Protein AF-A0A7R9MMI0-F1 (afdb_monomer_lite)

pLDDT: mean 80.23, std 17.93, range [27.03, 95.5]

Organism: NCBI:txid334625

Sequence (377 aa):
MAEQSVKPEVEVKQTDDQKVKDIEDSIPDQTKLDKVRGFMKYKRIKGYYRDVSKRSKDWKEIFDHQFIQNNVRTQASRCMECGVPFCQSSHGCPLGNIIPRWNDLVYQDDWYEAIKQLLQTNNFPEFTGRVCPAPCEGACVLGITSPPIAIKTIEVSIIETAFEKGWIKASPPTEYSGAKNIVSFEILPRPGDTRGADNPWPQWPRIYRKDYGHEEVELKWGSDPRIFGINSKEFLDDGAGNVKGIRSVRVEWTQDNGRWIMKEVPNSEQIYEADLVLLAMGFLGPETYLTEQLRLTKDQRSNVLTKAGTYRTPIDRIYAAGDCRRGQSLVVHAINEGRQAAREIDADLHNGMSTLPGPGGVIPYPPIALGTKLMAG

Structure (mmCIF, N/CA/C/O backbone):
data_AF-A0A7R9MMI0-F1
#
_entry.id   AF-A0A7R9MMI0-F1
#
loop_
_atom_site.group_PDB
_atom_site.id
_atom_site.type_symbol
_atom_site.label_atom_id
_atom_site.label_alt_id
_atom_site.label_comp_id
_atom_site.label_asym_id
_atom_site.label_entity_id
_atom_site.label_seq_id
_atom_site.pdbx_PDB_ins_code
_atom_site.Cartn_x
_atom_site.Cartn_y
_atom_site.Cartn_z
_atom_site.occupancy
_atom_site.B_iso_or_equiv
_atom_site.auth_seq_id
_atom_site.auth_comp_id
_atom_site.auth_asym_id
_atom_site.auth_atom_id
_atom_site.pdbx_PDB_model_num
ATOM 1 N N . MET A 1 1 ? -34.336 65.022 -24.968 1.00 37.97 1 MET A N 1
ATOM 2 C CA . MET A 1 1 ? -35.579 64.252 -25.178 1.00 37.97 1 MET A CA 1
ATOM 3 C C . MET A 1 1 ? -36.187 64.684 -26.497 1.00 37.97 1 MET A C 1
ATOM 5 O O . MET A 1 1 ? -36.569 65.839 -26.592 1.00 37.97 1 MET A O 1
ATOM 9 N N . ALA A 1 2 ? -36.179 63.792 -27.486 1.00 29.09 2 ALA A N 1
ATOM 10 C CA . ALA A 1 2 ? -37.161 63.628 -28.566 1.00 29.09 2 ALA A CA 1
ATOM 11 C C . ALA A 1 2 ? -36.537 62.679 -29.603 1.00 29.09 2 ALA A C 1
ATOM 13 O O . ALA A 1 2 ? -35.429 62.913 -30.082 1.00 29.09 2 ALA A O 1
ATOM 14 N N . GLU A 1 3 ? -37.227 61.571 -29.838 1.00 27.03 3 GLU A N 1
ATOM 15 C CA . GLU A 1 3 ? -36.848 60.453 -30.694 1.00 27.03 3 GLU A CA 1
ATOM 16 C C . GLU A 1 3 ? -37.115 60.718 -32.186 1.00 27.03 3 GLU A C 1
ATOM 18 O O . GLU A 1 3 ? -37.863 61.618 -32.557 1.00 27.03 3 GLU A O 1
ATOM 23 N N . GLN A 1 4 ? -36.595 59.770 -32.977 1.00 29.34 4 GLN A N 1
ATOM 24 C CA . GLN A 1 4 ? -37.016 59.302 -34.303 1.00 29.34 4 GLN A CA 1
ATOM 25 C C . GLN A 1 4 ? -36.228 59.817 -35.513 1.00 29.34 4 GLN A C 1
ATOM 27 O O . GLN A 1 4 ? -36.384 60.937 -35.984 1.00 29.34 4 GLN A O 1
ATOM 32 N N . SER A 1 5 ? -35.494 58.887 -36.129 1.00 29.22 5 SER A N 1
ATOM 33 C CA . SER A 1 5 ? -35.489 58.764 -37.586 1.00 29.22 5 SER A CA 1
ATOM 34 C C . SER A 1 5 ? -35.389 57.285 -37.978 1.00 29.22 5 SER A C 1
ATOM 36 O O . SER A 1 5 ? -34.524 56.546 -37.520 1.00 29.22 5 SER A O 1
ATOM 38 N N . VAL A 1 6 ? -36.374 56.865 -38.765 1.00 36.31 6 VAL A N 1
ATOM 39 C CA . VAL A 1 6 ? -36.585 55.544 -39.372 1.00 36.31 6 VAL A CA 1
ATOM 40 C C . VAL A 1 6 ? -35.588 55.323 -40.515 1.00 36.31 6 VAL A C 1
ATOM 42 O O . VAL A 1 6 ? -35.252 56.303 -41.181 1.00 36.31 6 VAL A O 1
ATOM 45 N N . LYS A 1 7 ? -35.205 54.064 -40.809 1.00 27.86 7 LYS A N 1
ATOM 46 C CA . LYS A 1 7 ? -35.122 53.468 -42.173 1.00 27.86 7 LYS A CA 1
ATOM 47 C C . LYS A 1 7 ? -34.697 51.978 -42.135 1.00 27.86 7 LYS A C 1
ATOM 49 O O . LYS A 1 7 ? -34.190 51.544 -41.107 1.00 27.86 7 LYS A O 1
ATOM 54 N N . PRO A 1 8 ? -35.003 51.186 -43.187 1.00 29.84 8 PRO A N 1
ATOM 55 C CA . PRO A 1 8 ? -35.519 49.820 -43.085 1.00 29.84 8 PRO A CA 1
ATOM 56 C C . PRO A 1 8 ? -34.511 48.728 -43.489 1.00 29.84 8 PRO A C 1
ATOM 58 O O . PRO A 1 8 ? -33.409 49.013 -43.951 1.00 29.84 8 PRO A O 1
ATOM 61 N N . GLU A 1 9 ? -34.946 47.482 -43.291 1.00 35.81 9 GLU A N 1
ATOM 62 C CA . GLU A 1 9 ? -34.264 46.202 -43.527 1.00 35.81 9 GLU A CA 1
ATOM 63 C C . GLU A 1 9 ? -33.687 46.004 -44.936 1.00 35.81 9 GLU A C 1
ATOM 65 O O . GLU A 1 9 ? -34.298 46.379 -45.938 1.00 35.81 9 GLU A O 1
ATOM 70 N N . VAL A 1 10 ? -32.560 45.283 -44.997 1.00 28.95 10 VAL A N 1
ATOM 71 C CA . VAL A 1 10 ? -32.133 44.512 -46.172 1.00 28.95 10 VAL A CA 1
ATOM 72 C C . VAL A 1 10 ? -31.587 43.160 -45.697 1.00 28.95 10 VAL A C 1
ATOM 74 O O . VAL A 1 10 ? -30.575 43.098 -44.999 1.00 28.95 10 VAL A O 1
ATOM 77 N N . GLU A 1 11 ? -32.276 42.083 -46.081 1.00 31.59 11 GLU A N 1
ATOM 78 C CA . GLU A 1 11 ? -31.814 40.695 -45.983 1.00 31.59 11 GLU A CA 1
ATOM 79 C C . GLU A 1 11 ? -30.554 40.470 -46.832 1.00 31.59 11 GLU A C 1
ATOM 81 O O . GLU A 1 11 ? -30.501 40.865 -47.999 1.00 31.59 11 GLU A O 1
ATOM 86 N N . VAL A 1 12 ? -29.572 39.745 -46.290 1.00 30.22 12 VAL A N 1
ATOM 87 C CA . VAL A 1 12 ? -28.436 39.229 -47.066 1.00 30.22 12 VAL A CA 1
ATOM 88 C C . VAL A 1 12 ? -28.377 37.710 -46.930 1.00 30.22 12 VAL A C 1
ATOM 90 O O . VAL A 1 12 ? -28.218 37.161 -45.840 1.00 30.22 12 VAL A O 1
ATOM 93 N N . LYS A 1 13 ? -28.537 37.048 -48.080 1.00 27.42 13 LYS A N 1
ATOM 94 C CA . LYS A 1 13 ? -28.412 35.603 -48.293 1.00 27.42 13 LYS A CA 1
ATOM 95 C C . LYS A 1 13 ? -26.963 35.130 -48.136 1.00 27.42 13 LYS A C 1
ATOM 97 O O . LYS A 1 13 ? -26.023 35.847 -48.462 1.00 27.42 13 LYS A O 1
ATOM 102 N N . GLN A 1 14 ? -26.843 33.885 -47.679 1.00 33.16 14 GLN A N 1
ATOM 103 C CA . GLN A 1 14 ? -25.623 33.092 -47.518 1.00 33.16 14 GLN A CA 1
ATOM 104 C C . GLN A 1 14 ? -24.730 33.074 -48.768 1.00 33.16 14 GLN A C 1
ATOM 106 O O . GLN A 1 14 ? -25.218 32.872 -49.880 1.00 33.16 14 GLN A O 1
ATOM 111 N N . THR A 1 15 ? -23.416 33.144 -48.549 1.00 28.88 15 THR A N 1
ATOM 112 C CA . THR A 1 15 ? -22.411 32.585 -49.459 1.00 28.88 15 THR A CA 1
ATOM 113 C C . THR A 1 15 ? -21.655 31.469 -48.752 1.00 28.88 15 THR A C 1
ATOM 115 O O . THR A 1 15 ? -21.193 31.620 -47.622 1.00 28.88 15 THR A O 1
ATOM 118 N N . ASP A 1 16 ? -21.624 30.346 -49.454 1.00 39.44 16 ASP A N 1
ATOM 119 C CA . ASP A 1 16 ? -21.019 29.058 -49.153 1.00 39.44 16 ASP A CA 1
ATOM 120 C C . ASP A 1 16 ? -19.486 29.182 -49.115 1.00 39.44 16 ASP A C 1
ATOM 122 O O . ASP A 1 16 ? -18.876 29.538 -50.121 1.00 39.44 16 ASP A O 1
ATOM 126 N N . ASP A 1 17 ? -18.872 28.900 -47.965 1.00 33.75 17 ASP A N 1
ATOM 127 C CA . ASP A 1 17 ? -17.422 28.717 -47.832 1.00 33.75 17 ASP A CA 1
ATOM 128 C C . ASP A 1 17 ? -17.182 27.265 -47.402 1.00 33.75 17 ASP A C 1
ATOM 130 O O . ASP A 1 17 ? -17.072 26.919 -46.218 1.00 33.75 17 ASP A O 1
ATOM 134 N N . GLN A 1 18 ? -17.152 26.372 -48.393 1.00 41.06 18 GLN A N 1
ATOM 135 C CA . GLN A 1 18 ? -16.703 24.999 -48.203 1.00 41.06 18 GLN A CA 1
ATOM 136 C C . GLN A 1 18 ? -15.214 25.006 -47.849 1.00 41.06 18 GLN A C 1
ATOM 138 O O . GLN A 1 18 ? -14.335 25.039 -48.709 1.00 41.06 18 GLN A O 1
ATOM 143 N N . LYS A 1 19 ? -14.925 24.932 -46.547 1.00 40.69 19 LYS A N 1
ATOM 144 C CA . LYS A 1 19 ? -13.603 24.562 -46.039 1.00 40.69 19 LYS A CA 1
ATOM 145 C C . LYS A 1 19 ? -13.234 23.187 -46.595 1.00 40.69 19 LYS A C 1
ATOM 147 O O . LYS A 1 19 ? -13.822 22.178 -46.201 1.00 40.69 19 LYS A O 1
ATOM 152 N N . VAL A 1 20 ? -12.246 23.156 -47.485 1.00 49.38 20 VAL A N 1
ATOM 153 C CA . VAL A 1 20 ? -11.535 21.932 -47.863 1.00 49.38 20 VAL A CA 1
ATOM 154 C C . VAL A 1 20 ? -11.015 21.301 -46.571 1.00 49.38 20 VAL A C 1
ATOM 156 O O . VAL A 1 20 ? -10.252 21.929 -45.839 1.00 49.38 20 VAL A O 1
ATOM 159 N N . LYS A 1 21 ? -11.505 20.105 -46.237 1.00 45.34 21 LYS A N 1
ATOM 160 C CA . LYS A 1 21 ? -11.030 19.344 -45.079 1.00 45.34 21 LYS A CA 1
ATOM 161 C C . LYS A 1 21 ? -9.740 18.628 -45.461 1.00 45.34 21 LYS A C 1
ATOM 163 O O . LYS A 1 21 ? -9.690 17.997 -46.516 1.00 45.34 21 LYS A O 1
ATOM 168 N N . ASP A 1 22 ? -8.736 18.720 -44.595 1.00 52.81 22 ASP A N 1
ATOM 169 C CA . ASP A 1 22 ? -7.501 17.954 -44.721 1.00 52.81 22 ASP A CA 1
ATOM 170 C C . ASP A 1 22 ? -7.818 16.455 -44.751 1.00 52.81 22 ASP A C 1
ATOM 172 O O . ASP A 1 22 ? -8.700 15.968 -44.038 1.00 52.81 22 ASP A O 1
ATOM 176 N N . ILE A 1 23 ? -7.106 15.709 -45.600 1.00 52.69 23 ILE A N 1
ATOM 177 C CA . ILE A 1 23 ? -7.383 14.287 -45.848 1.00 52.69 23 ILE A CA 1
ATOM 178 C C . ILE A 1 23 ? -7.266 13.445 -44.562 1.00 52.69 23 ILE A C 1
ATOM 180 O O . ILE A 1 23 ? -7.945 12.429 -44.421 1.00 52.69 23 ILE A O 1
ATOM 184 N N . GLU A 1 24 ? -6.489 13.915 -43.583 1.00 54.22 24 GLU A N 1
ATOM 185 C CA . GLU A 1 24 ? -6.309 13.279 -42.273 1.00 54.22 24 GLU A CA 1
ATOM 186 C C . GLU A 1 24 ? -7.540 13.406 -41.354 1.00 54.22 24 GLU A C 1
ATOM 188 O O . GLU A 1 24 ? -7.750 12.552 -40.496 1.00 54.22 24 GLU A O 1
ATOM 193 N N . ASP A 1 25 ? -8.409 14.399 -41.578 1.00 52.84 25 ASP A N 1
ATOM 194 C CA . ASP A 1 25 ? -9.652 14.605 -40.815 1.00 52.84 25 ASP A CA 1
ATOM 195 C C . ASP A 1 25 ? -10.857 13.852 -41.412 1.00 52.84 25 ASP A C 1
ATOM 197 O O . ASP A 1 25 ? -11.970 13.897 -40.876 1.00 52.84 25 ASP A O 1
ATOM 201 N N . SER A 1 26 ? -10.664 13.174 -42.548 1.00 49.94 26 SER A N 1
ATOM 202 C CA . SER A 1 26 ? -11.749 12.566 -43.327 1.00 49.94 26 SER A CA 1
ATOM 203 C C . SER A 1 26 ? -11.970 11.071 -43.068 1.00 49.94 26 SER A C 1
ATOM 205 O O . SER A 1 26 ? -12.931 10.499 -43.582 1.00 49.94 26 SER A O 1
ATOM 207 N N . ILE A 1 27 ? -11.163 10.448 -42.200 1.00 46.34 27 ILE A N 1
ATOM 208 C CA . ILE A 1 27 ? -11.379 9.072 -41.734 1.00 46.34 27 ILE A CA 1
ATOM 209 C C . ILE A 1 27 ? -11.185 9.026 -40.210 1.00 46.34 27 ILE A C 1
ATOM 211 O O . ILE A 1 27 ? -10.050 8.938 -39.742 1.00 46.34 27 ILE A O 1
ATOM 215 N N . PRO A 1 28 ? -12.257 9.080 -39.395 1.00 40.28 28 PRO A N 1
ATOM 216 C CA . PRO A 1 28 ? -12.132 8.831 -37.969 1.00 40.28 28 PRO A CA 1
ATOM 217 C C . PRO A 1 28 ? -11.884 7.335 -37.760 1.00 40.28 28 PRO A C 1
ATOM 219 O O . PRO A 1 28 ? -12.818 6.544 -37.637 1.00 40.28 28 PRO A O 1
ATOM 222 N N . ASP A 1 29 ? -10.612 6.948 -37.725 1.00 36.47 29 ASP A N 1
ATOM 223 C CA . ASP A 1 29 ? -10.198 5.624 -37.277 1.00 36.47 29 ASP A CA 1
ATOM 224 C C . ASP A 1 29 ? -10.479 5.524 -35.770 1.00 36.47 29 ASP A C 1
ATOM 226 O O . ASP A 1 29 ? -9.680 5.933 -34.925 1.00 36.47 29 ASP A O 1
ATOM 230 N N . GLN A 1 30 ? -11.669 5.035 -35.412 1.00 48.97 30 GLN A N 1
ATOM 231 C CA . GLN A 1 30 ? -12.113 4.879 -34.020 1.00 48.97 30 GLN A CA 1
ATOM 232 C C . GLN A 1 30 ? -11.241 3.892 -33.213 1.00 48.97 30 GLN A C 1
ATOM 234 O O . GLN A 1 30 ? -11.449 3.725 -32.012 1.00 48.97 30 GLN A O 1
ATOM 239 N N . THR A 1 31 ? -10.249 3.260 -33.843 1.00 56.06 31 THR A N 1
ATOM 240 C CA . THR A 1 31 ? -9.357 2.252 -33.262 1.00 56.06 31 THR A CA 1
ATOM 241 C C . THR A 1 31 ? -8.029 2.782 -32.724 1.00 56.06 31 THR A C 1
ATOM 243 O O . THR A 1 31 ? -7.376 2.069 -31.958 1.00 56.06 31 THR A O 1
ATOM 246 N N . LYS A 1 32 ? -7.603 4.012 -33.047 1.00 73.44 32 LYS A N 1
ATOM 247 C CA . LYS A 1 32 ? -6.275 4.507 -32.637 1.00 73.44 32 LYS A CA 1
ATOM 248 C C . LYS A 1 32 ? -6.363 5.497 -31.473 1.00 73.44 32 LYS A C 1
ATOM 250 O O . LYS A 1 32 ? -6.665 6.676 -31.642 1.00 73.44 32 LYS A O 1
ATOM 255 N N . LEU A 1 33 ? -6.088 5.007 -30.263 1.00 83.69 33 LEU A N 1
ATOM 256 C CA . LEU A 1 33 ? -5.951 5.847 -29.068 1.00 83.69 33 LEU A CA 1
ATOM 257 C C . LEU A 1 33 ? -4.795 6.850 -29.241 1.00 83.69 33 LEU A C 1
ATOM 259 O O . LEU A 1 33 ? -3.738 6.507 -29.761 1.00 83.69 33 LEU A O 1
ATOM 263 N N . ASP A 1 34 ? -4.970 8.087 -28.773 1.00 85.50 34 ASP A N 1
ATOM 264 C CA . ASP A 1 34 ? -3.914 9.108 -28.821 1.00 85.50 34 ASP A CA 1
ATOM 265 C C . ASP A 1 34 ? -2.992 8.990 -27.600 1.00 85.50 34 ASP A C 1
ATOM 267 O O . ASP A 1 34 ? -3.417 9.230 -26.467 1.00 85.50 34 ASP A O 1
ATOM 271 N N . LYS A 1 35 ? -1.725 8.629 -27.832 1.00 88.56 35 LYS A N 1
ATOM 272 C CA . LYS A 1 35 ? -0.695 8.535 -26.787 1.00 88.56 35 LYS A CA 1
ATOM 273 C C . LYS A 1 35 ? -0.137 9.892 -26.369 1.00 88.56 35 LYS A C 1
ATOM 275 O O . LYS A 1 35 ? 0.005 10.159 -25.180 1.00 88.56 35 LYS A O 1
ATOM 280 N N . VAL A 1 36 ? 0.155 10.766 -27.331 1.00 84.50 36 VAL A N 1
ATOM 281 C CA . VAL A 1 36 ? 0.865 12.033 -27.090 1.00 84.50 36 VAL A CA 1
ATOM 282 C C . VAL A 1 36 ? -0.005 13.004 -26.293 1.00 84.50 36 VAL A C 1
ATOM 284 O O . VAL A 1 36 ? 0.483 13.700 -25.406 1.00 84.50 36 VAL A O 1
ATOM 287 N N . ARG A 1 37 ? -1.314 13.035 -26.574 1.00 85.81 37 ARG A N 1
ATOM 288 C CA . ARG A 1 37 ? -2.287 13.893 -25.874 1.00 85.81 37 ARG A CA 1
ATOM 289 C C . ARG A 1 37 ? -3.297 13.102 -25.046 1.00 85.81 37 ARG A C 1
ATOM 291 O O . ARG A 1 37 ? -4.338 13.643 -24.665 1.00 85.81 37 ARG A O 1
ATOM 298 N N . GLY A 1 38 ? -2.998 11.845 -24.716 1.00 87.31 38 GLY A N 1
ATOM 299 C CA . GLY A 1 38 ? -3.920 10.963 -23.997 1.00 87.31 38 GLY A CA 1
ATOM 300 C C . GLY A 1 38 ? -4.381 11.529 -22.650 1.00 87.31 38 GLY A C 1
ATOM 301 O O . GLY A 1 38 ? -5.561 11.451 -22.311 1.00 87.31 38 GLY A O 1
ATOM 302 N N . PHE A 1 39 ? -3.487 12.190 -21.906 1.00 88.75 39 PHE A N 1
ATOM 303 C CA . PHE A 1 39 ? -3.821 12.812 -20.617 1.00 88.75 39 PHE A CA 1
ATOM 304 C C . PHE A 1 39 ? -4.789 13.997 -20.725 1.00 88.75 39 PHE A C 1
ATOM 306 O O . PHE A 1 39 ? -5.516 14.259 -19.763 1.00 88.75 39 PHE A O 1
ATOM 313 N N . MET A 1 40 ? -4.807 14.683 -21.874 1.00 87.69 40 MET A N 1
ATOM 314 C CA . MET A 1 40 ? -5.723 15.791 -22.165 1.00 87.69 40 MET A CA 1
ATOM 315 C C . MET A 1 40 ? -7.071 15.282 -22.682 1.00 87.69 40 MET A C 1
ATOM 317 O O . MET A 1 40 ? -8.110 15.840 -22.339 1.00 87.69 40 MET A O 1
ATOM 321 N N . LYS A 1 41 ? -7.055 14.230 -23.511 1.00 87.81 41 LYS A N 1
ATOM 322 C CA . LYS A 1 41 ? -8.244 13.714 -24.207 1.00 87.81 41 LYS A CA 1
ATOM 323 C C . LYS A 1 41 ? -9.104 12.796 -23.342 1.00 87.81 41 LYS A C 1
ATOM 325 O O . LYS A 1 41 ? -10.328 12.893 -23.369 1.00 87.81 41 LYS A O 1
ATOM 330 N N . TYR A 1 42 ? -8.487 11.903 -22.576 1.00 90.81 42 TYR A N 1
ATOM 331 C CA . TYR A 1 42 ? -9.205 10.869 -21.831 1.00 90.81 42 TYR A CA 1
ATOM 332 C C . TYR A 1 42 ? -9.236 11.210 -20.357 1.00 90.81 42 TYR A C 1
ATOM 334 O O . TYR A 1 42 ? -8.211 11.582 -19.810 1.00 90.81 42 TYR A O 1
ATOM 342 N N . LYS A 1 43 ? -10.367 11.054 -19.669 1.00 89.44 43 LYS A N 1
ATOM 343 C CA . LYS A 1 43 ? -10.428 11.273 -18.215 1.00 89.44 43 LYS A CA 1
ATOM 344 C C . LYS A 1 43 ? -9.897 10.055 -17.454 1.00 89.44 43 LYS A C 1
ATOM 346 O O . LYS A 1 43 ? -9.913 8.930 -17.955 1.00 89.44 43 LYS A O 1
ATOM 351 N N . ARG A 1 44 ? -9.431 10.280 -16.220 1.00 90.06 44 ARG A N 1
ATOM 352 C CA . ARG A 1 44 ? -9.117 9.173 -15.308 1.00 90.06 44 ARG A CA 1
ATOM 353 C C . ARG A 1 44 ? -10.407 8.433 -14.973 1.00 90.06 44 ARG A C 1
ATOM 355 O O . ARG A 1 44 ? -11.380 9.060 -14.551 1.00 90.06 44 ARG A O 1
ATOM 362 N N . ILE A 1 45 ? -10.391 7.120 -15.147 1.00 85.06 45 ILE A N 1
ATOM 363 C CA . ILE A 1 45 ? -11.550 6.284 -14.854 1.00 85.06 45 ILE A CA 1
ATOM 364 C C . ILE A 1 45 ? -11.744 6.144 -13.347 1.00 85.06 45 ILE A C 1
ATOM 366 O O . ILE A 1 45 ? -10.788 6.037 -12.577 1.00 85.06 45 ILE A O 1
ATOM 370 N N . LYS A 1 46 ? -13.013 6.176 -12.948 1.00 77.12 46 LYS A N 1
ATOM 371 C CA . LYS A 1 46 ? -13.505 5.914 -11.595 1.00 77.12 46 LYS A CA 1
ATOM 372 C C . LYS A 1 46 ? -14.382 4.657 -11.653 1.00 77.12 46 LYS A C 1
ATOM 374 O O . LYS A 1 46 ? -14.943 4.382 -12.707 1.00 77.12 46 LYS A O 1
ATOM 379 N N . GLY A 1 47 ? -14.510 3.925 -10.546 1.00 70.44 47 GLY A N 1
ATOM 380 C CA . GLY A 1 47 ? -15.402 2.757 -10.478 1.00 70.44 47 GLY A CA 1
ATOM 381 C C . GLY A 1 47 ? -14.808 1.471 -11.057 1.00 70.44 47 GLY A C 1
ATOM 382 O O . GLY A 1 47 ? -15.464 0.774 -11.811 1.00 70.44 47 GLY A O 1
ATOM 383 N N . TYR A 1 48 ? -13.560 1.155 -10.713 1.00 82.38 48 TYR A N 1
ATOM 384 C CA . TYR A 1 48 ? -12.921 -0.130 -11.043 1.00 82.38 48 TYR A CA 1
ATOM 385 C C . TYR A 1 48 ? -13.307 -1.269 -10.077 1.00 82.38 48 TYR A C 1
ATOM 387 O O . TYR A 1 48 ? -12.790 -2.377 -10.195 1.00 82.38 48 TYR A O 1
ATOM 395 N N . TYR A 1 49 ? -14.199 -1.002 -9.119 1.00 86.81 49 TYR A N 1
ATOM 396 C CA . TYR A 1 49 ? -14.798 -2.015 -8.254 1.00 86.81 49 TYR A CA 1
ATOM 397 C C . TYR A 1 49 ? -16.179 -2.412 -8.766 1.00 86.81 49 TYR A C 1
ATOM 399 O O . TYR A 1 49 ? -16.897 -1.590 -9.337 1.00 86.81 49 TYR A O 1
ATOM 407 N N . ARG A 1 50 ? -16.570 -3.660 -8.498 1.00 87.69 50 ARG A N 1
ATOM 408 C CA . ARG A 1 50 ? -17.942 -4.128 -8.684 1.00 87.69 50 ARG A CA 1
ATOM 409 C C . ARG A 1 50 ? -18.907 -3.279 -7.856 1.00 87.69 50 ARG A C 1
ATOM 411 O O . ARG A 1 50 ? -18.561 -2.761 -6.793 1.00 87.69 50 ARG A O 1
ATOM 418 N N . ASP A 1 51 ? -20.143 -3.192 -8.335 1.00 86.56 51 ASP A N 1
ATOM 419 C CA . ASP A 1 51 ? -21.221 -2.488 -7.642 1.00 86.56 51 ASP A CA 1
ATOM 420 C C . ASP A 1 51 ? -21.345 -2.932 -6.174 1.00 86.56 51 ASP A C 1
ATOM 422 O O . ASP A 1 51 ? -21.370 -4.133 -5.877 1.00 86.56 51 ASP A O 1
ATOM 426 N N . VAL A 1 52 ? -21.456 -1.954 -5.268 1.00 86.75 52 VAL A N 1
ATOM 427 C CA . VAL A 1 52 ? -21.500 -2.164 -3.811 1.00 86.75 52 VAL A CA 1
ATOM 428 C C . VAL A 1 52 ? -22.648 -3.107 -3.404 1.00 86.75 52 VAL A C 1
ATOM 430 O O . VAL A 1 52 ? -22.499 -3.945 -2.511 1.00 86.75 52 VAL A O 1
ATOM 433 N N . SER A 1 53 ? -23.771 -3.073 -4.127 1.00 86.25 53 SER A N 1
ATOM 434 C CA . SER A 1 53 ? -24.950 -3.918 -3.880 1.00 86.25 53 SER A CA 1
ATOM 435 C C . SER A 1 53 ? -24.730 -5.385 -4.252 1.00 86.25 53 SER A C 1
ATOM 437 O O . SER A 1 53 ? -25.441 -6.260 -3.752 1.00 86.25 53 SER A O 1
ATOM 439 N N . LYS A 1 54 ? -23.775 -5.663 -5.150 1.00 85.56 54 LYS A N 1
ATOM 440 C CA . LYS A 1 54 ? -23.378 -7.027 -5.528 1.00 85.56 54 LYS A CA 1
ATOM 441 C C . LYS A 1 54 ? -22.332 -7.569 -4.557 1.00 85.56 54 LYS A C 1
ATOM 443 O O . LYS A 1 54 ? -22.523 -8.655 -4.024 1.00 85.56 54 LYS A O 1
ATOM 448 N N . ARG A 1 55 ? -21.275 -6.795 -4.284 1.00 86.12 55 ARG A N 1
ATOM 449 C CA . ARG A 1 55 ? -20.168 -7.220 -3.406 1.00 86.12 55 ARG A CA 1
ATOM 450 C C . ARG A 1 55 ? -20.547 -7.329 -1.929 1.00 86.12 55 ARG A C 1
ATOM 452 O O . ARG A 1 55 ? -20.023 -8.185 -1.246 1.00 86.12 55 ARG A O 1
ATOM 459 N N . SER A 1 56 ? -21.556 -6.602 -1.447 1.00 80.69 56 SER A N 1
ATOM 460 C CA . SER A 1 56 ? -22.069 -6.805 -0.076 1.00 80.69 56 SER A CA 1
ATOM 461 C C . SER A 1 56 ? -22.713 -8.183 0.170 1.00 80.69 56 SER A C 1
ATOM 463 O O . SER A 1 56 ? -22.998 -8.530 1.317 1.00 80.69 56 SER A O 1
ATOM 465 N N . LYS A 1 57 ? -22.968 -8.969 -0.889 1.00 82.12 57 LYS A N 1
ATOM 466 C CA . LYS A 1 57 ? -23.629 -10.284 -0.828 1.00 82.12 57 LYS A CA 1
ATOM 467 C C . LYS A 1 57 ? -22.678 -11.462 -1.060 1.00 82.12 57 LYS A C 1
ATOM 469 O O . LYS A 1 57 ? -23.116 -12.605 -0.945 1.00 82.12 57 LYS A O 1
ATOM 474 N N . ASP A 1 58 ? -21.419 -11.216 -1.421 1.00 84.19 58 ASP A N 1
ATOM 475 C CA . ASP A 1 58 ? -20.433 -12.256 -1.719 1.00 84.19 58 ASP A CA 1
ATOM 476 C C . ASP A 1 58 ? -19.011 -11.819 -1.326 1.00 84.19 58 ASP A C 1
ATOM 478 O O . ASP A 1 58 ? -18.755 -10.649 -1.097 1.00 84.19 58 ASP A O 1
ATOM 482 N N . TRP A 1 59 ? -18.074 -12.763 -1.261 1.00 76.94 59 TRP A N 1
ATOM 483 C CA . TRP A 1 59 ? -16.651 -12.482 -1.005 1.00 76.94 59 TRP A CA 1
ATOM 484 C C . TRP A 1 59 ? -15.793 -12.700 -2.255 1.00 76.94 59 TRP A C 1
ATOM 486 O O . TRP A 1 59 ? -14.606 -13.013 -2.166 1.00 76.94 59 TRP A O 1
ATOM 496 N N . LYS A 1 60 ? -16.406 -12.620 -3.442 1.00 81.12 60 LYS A N 1
ATOM 497 C CA . LYS A 1 60 ? -15.669 -12.732 -4.704 1.00 81.12 60 LYS A CA 1
ATOM 498 C C . LYS A 1 60 ? -14.820 -11.476 -4.899 1.00 81.12 60 LYS A C 1
ATOM 500 O O . LYS A 1 60 ? -15.061 -10.441 -4.280 1.00 81.12 60 LYS A O 1
ATOM 505 N N . GLU A 1 61 ? -13.856 -11.561 -5.806 1.00 83.56 61 GLU A N 1
ATOM 506 C CA . GLU A 1 61 ? -12.953 -10.462 -6.156 1.00 83.56 61 GLU A CA 1
ATOM 507 C C . GLU A 1 61 ? -13.692 -9.125 -6.334 1.00 83.56 61 GLU A C 1
ATOM 509 O O . GLU A 1 61 ? -14.737 -9.063 -6.980 1.00 83.56 61 GLU A O 1
ATOM 514 N N . ILE A 1 62 ? -13.190 -8.059 -5.712 1.00 87.06 62 ILE A N 1
ATOM 515 C CA . ILE A 1 62 ? -13.856 -6.752 -5.661 1.00 87.06 62 ILE A CA 1
ATOM 516 C C . ILE A 1 62 ? -13.676 -5.970 -6.960 1.00 87.06 62 ILE A C 1
ATOM 518 O O . ILE A 1 62 ? -14.513 -5.127 -7.278 1.00 87.06 62 ILE A O 1
ATOM 522 N N . PHE A 1 63 ? -12.598 -6.225 -7.703 1.00 85.88 63 PHE A N 1
ATOM 523 C CA . PHE A 1 63 ? -12.302 -5.529 -8.949 1.00 85.88 63 PHE A CA 1
ATOM 524 C C . PHE A 1 63 ? -13.221 -5.998 -10.083 1.00 85.88 63 PHE A C 1
ATOM 526 O O . PHE A 1 63 ? -13.452 -7.191 -10.279 1.00 85.88 63 PHE A O 1
ATOM 533 N N . ASP A 1 64 ? -13.740 -5.048 -10.862 1.00 88.56 64 ASP A N 1
ATOM 534 C CA . ASP A 1 64 ? -14.438 -5.351 -12.111 1.00 88.56 64 ASP A CA 1
ATOM 535 C C . ASP A 1 64 ? -13.402 -5.508 -13.231 1.00 88.56 64 ASP A C 1
ATOM 537 O O . ASP A 1 64 ? -13.061 -4.558 -13.941 1.00 88.56 64 ASP A O 1
ATOM 541 N N . HIS A 1 65 ? -12.848 -6.717 -13.348 1.00 84.75 65 HIS A N 1
ATOM 542 C CA . HIS A 1 65 ? -11.790 -7.017 -14.314 1.00 84.75 65 HIS A CA 1
ATOM 543 C C . HIS A 1 65 ? -12.211 -6.748 -15.755 1.00 84.75 65 HIS A C 1
ATOM 545 O O . HIS A 1 65 ? -11.407 -6.236 -16.530 1.00 84.75 65 HIS A O 1
ATOM 551 N N . GLN A 1 66 ? -13.470 -7.011 -16.104 1.00 85.00 66 GLN A N 1
ATOM 552 C CA . GLN A 1 66 ? -13.967 -6.776 -17.454 1.00 85.00 66 GLN A CA 1
ATOM 553 C C . GLN A 1 66 ? -14.015 -5.277 -17.769 1.00 85.00 66 GLN A C 1
ATOM 555 O O . GLN A 1 66 ? -13.537 -4.839 -18.818 1.00 85.00 66 GLN A O 1
ATOM 560 N N . PHE A 1 67 ? -14.540 -4.467 -16.846 1.00 87.56 67 PHE A N 1
ATOM 561 C CA . PHE A 1 67 ? -14.535 -3.016 -16.994 1.00 87.56 67 PHE A CA 1
ATOM 562 C C . PHE A 1 67 ? -13.110 -2.457 -17.070 1.00 87.56 67 PHE A C 1
ATOM 564 O O . PHE A 1 67 ? -12.831 -1.592 -17.904 1.00 87.56 67 PHE A O 1
ATOM 571 N N . ILE A 1 68 ? -12.197 -2.964 -16.239 1.00 87.62 68 ILE A N 1
ATOM 572 C CA . ILE A 1 68 ? -10.794 -2.547 -16.246 1.00 87.62 68 ILE A CA 1
ATOM 573 C C . ILE A 1 68 ? -10.131 -2.904 -17.581 1.00 87.62 68 ILE A C 1
ATOM 575 O O . ILE A 1 68 ? -9.573 -2.013 -18.217 1.00 87.62 68 ILE A O 1
ATOM 579 N N . GLN A 1 69 ? -10.222 -4.154 -18.040 1.00 84.31 69 GLN A N 1
ATOM 580 C CA . GLN A 1 69 ? -9.593 -4.620 -19.282 1.00 84.31 69 GLN A CA 1
ATOM 581 C C . GLN A 1 69 ? -10.053 -3.818 -20.504 1.00 84.31 69 GLN A C 1
ATOM 583 O O . GLN A 1 69 ? -9.227 -3.402 -21.314 1.00 84.31 69 GLN A O 1
ATOM 588 N N . ASN A 1 70 ? -11.346 -3.497 -20.591 1.00 86.69 70 ASN A N 1
ATOM 589 C CA . ASN A 1 70 ? -11.891 -2.695 -21.692 1.00 86.69 70 ASN A CA 1
ATOM 590 C C . ASN A 1 70 ? -11.331 -1.264 -21.749 1.00 86.69 70 ASN A C 1
ATOM 592 O O . ASN A 1 70 ? -11.440 -0.591 -22.770 1.00 86.69 70 ASN A O 1
ATOM 596 N N . ASN A 1 71 ? -10.745 -0.779 -20.655 1.00 89.88 71 ASN A N 1
ATOM 597 C CA . ASN A 1 71 ? -10.374 0.619 -20.491 1.00 89.88 71 ASN A CA 1
ATOM 598 C C . ASN A 1 71 ? -8.897 0.854 -20.132 1.00 89.88 71 ASN A C 1
ATOM 600 O O . ASN A 1 71 ? -8.413 1.991 -20.167 1.00 89.88 71 ASN A O 1
ATOM 604 N N . VAL A 1 72 ? -8.167 -0.194 -19.758 1.00 91.88 72 VAL A N 1
ATOM 605 C CA . VAL A 1 72 ? -6.798 -0.109 -19.238 1.00 91.88 72 VAL A CA 1
ATOM 606 C C . VAL A 1 72 ? -5.843 0.511 -20.256 1.00 91.88 72 VAL A C 1
ATOM 608 O O . VAL A 1 72 ? -5.032 1.357 -19.884 1.00 91.88 72 VAL A O 1
ATOM 611 N N . ARG A 1 73 ? -6.000 0.207 -21.551 1.00 93.19 73 ARG A N 1
ATOM 612 C CA . ARG A 1 73 ? -5.191 0.799 -22.632 1.00 93.19 73 ARG A CA 1
ATOM 613 C C . ARG A 1 73 ? -5.405 2.310 -22.752 1.00 93.19 73 ARG A C 1
ATOM 615 O O . ARG A 1 73 ? -4.449 3.060 -22.940 1.00 93.19 73 ARG A O 1
ATOM 622 N N . THR A 1 74 ? -6.636 2.781 -22.549 1.00 91.44 74 THR A N 1
ATOM 623 C CA . THR A 1 74 ? -6.962 4.215 -22.482 1.00 91.44 74 THR A CA 1
ATOM 624 C C . THR A 1 74 ? -6.372 4.878 -21.237 1.00 91.44 74 THR A C 1
ATOM 626 O O . THR A 1 74 ? -5.975 6.039 -21.275 1.00 91.44 74 THR A O 1
ATOM 629 N N . GLN A 1 75 ? -6.277 4.167 -20.111 1.00 91.94 75 GLN A N 1
ATOM 630 C CA . GLN A 1 75 ? -5.595 4.703 -18.928 1.00 91.94 75 GLN A CA 1
ATOM 631 C C . GLN A 1 75 ? -4.071 4.721 -19.103 1.00 91.94 75 GLN A C 1
ATOM 633 O O . GLN A 1 75 ? -3.423 5.677 -18.676 1.00 91.94 75 GLN A O 1
ATOM 638 N N . ALA A 1 76 ? -3.506 3.725 -19.784 1.00 92.94 76 ALA A N 1
ATOM 639 C CA . ALA A 1 76 ? -2.091 3.659 -20.130 1.00 92.94 76 ALA A CA 1
ATOM 640 C C . ALA A 1 76 ? -1.674 4.760 -21.126 1.00 92.94 76 ALA A C 1
ATOM 642 O O . ALA A 1 76 ? -0.588 5.340 -20.997 1.00 92.94 76 ALA A O 1
ATOM 643 N N . SER A 1 77 ? -2.554 5.134 -22.066 1.00 93.00 77 SER A N 1
ATOM 644 C CA . SER A 1 77 ? -2.302 6.238 -23.006 1.00 93.00 77 SER A CA 1
ATOM 645 C C . SER A 1 77 ? -2.214 7.605 -22.320 1.00 93.00 77 SER A C 1
ATOM 647 O O . SER A 1 77 ? -1.560 8.505 -22.836 1.00 93.00 77 SER A O 1
ATOM 649 N N . ARG A 1 78 ? -2.785 7.769 -21.116 1.00 94.56 78 ARG A N 1
ATOM 650 C CA . ARG A 1 78 ? -2.628 9.001 -20.321 1.00 94.56 78 ARG A CA 1
ATOM 651 C C . ARG A 1 78 ? -1.197 9.191 -19.804 1.00 94.56 78 ARG A C 1
ATOM 653 O O . ARG A 1 78 ? -0.842 10.303 -19.427 1.00 94.56 78 ARG A O 1
ATOM 660 N N . CYS A 1 79 ? -0.380 8.138 -19.714 1.00 94.00 79 CYS A N 1
ATOM 661 C CA . CYS A 1 79 ? 0.981 8.260 -19.194 1.00 94.00 79 CYS A CA 1
ATOM 662 C C . CYS A 1 79 ? 1.839 9.132 -20.123 1.00 94.00 79 CYS A C 1
ATOM 664 O O . CYS A 1 79 ? 1.958 8.817 -21.303 1.00 94.00 79 CYS A O 1
ATOM 666 N N . MET A 1 80 ? 2.453 10.182 -19.565 1.00 91.50 80 MET A N 1
ATOM 667 C CA . MET A 1 80 ? 3.265 11.169 -20.296 1.00 91.50 80 MET A CA 1
ATOM 668 C C . MET A 1 80 ? 4.696 10.704 -20.610 1.00 91.50 80 MET A C 1
ATOM 670 O O . MET A 1 80 ? 5.453 11.483 -21.171 1.00 91.50 80 MET A O 1
ATOM 674 N N . GLU A 1 81 ? 5.091 9.500 -20.177 1.00 90.12 81 GLU A N 1
ATOM 675 C CA . GLU A 1 81 ? 6.457 8.974 -20.360 1.00 90.12 81 GLU A CA 1
ATOM 676 C C . GLU A 1 81 ? 7.544 9.978 -19.937 1.00 90.12 81 GLU A C 1
ATOM 678 O O . GLU A 1 81 ? 8.476 10.292 -20.672 1.00 90.12 81 GLU A O 1
ATOM 683 N N . CYS A 1 82 ? 7.388 10.528 -18.727 1.00 90.88 82 CYS A N 1
ATOM 684 C CA . CYS A 1 82 ? 8.256 11.581 -18.211 1.00 90.88 82 CYS A CA 1
ATOM 685 C C . CYS A 1 82 ? 9.739 11.184 -18.287 1.00 90.88 82 CYS A C 1
ATOM 687 O O . CYS A 1 82 ? 10.107 10.128 -17.774 1.00 90.88 82 CYS A O 1
ATOM 689 N N . GLY A 1 83 ? 10.593 12.078 -18.799 1.00 87.00 83 GLY A N 1
ATOM 690 C CA . GLY A 1 83 ? 12.044 11.852 -18.848 1.00 87.00 83 GLY A CA 1
ATOM 691 C C . GLY A 1 83 ? 12.683 11.649 -17.467 1.00 87.00 83 GLY A C 1
ATOM 692 O O . GLY A 1 83 ? 13.600 10.849 -17.324 1.00 87.00 83 GLY A O 1
ATOM 693 N N . VAL A 1 84 ? 12.147 12.307 -16.430 1.00 88.19 84 VAL A N 1
ATOM 694 C CA . VAL A 1 84 ? 12.449 12.006 -15.020 1.00 88.19 84 VAL A CA 1
ATOM 695 C C . VAL A 1 84 ? 11.171 11.489 -14.351 1.00 88.19 84 VAL A C 1
ATOM 697 O O . VAL A 1 84 ? 10.331 12.280 -13.904 1.00 88.19 84 VAL A O 1
ATOM 700 N N . PRO A 1 85 ? 10.952 10.164 -14.315 1.00 90.81 85 PRO A N 1
ATOM 701 C CA . PRO A 1 85 ? 9.699 9.605 -13.838 1.00 90.81 85 PRO A CA 1
ATOM 702 C C . PRO A 1 85 ? 9.680 9.513 -12.306 1.00 90.81 85 PRO A C 1
ATOM 704 O O . PRO A 1 85 ? 10.045 8.499 -11.718 1.00 90.81 85 PRO A O 1
ATOM 707 N N . PHE A 1 86 ? 9.162 10.548 -11.637 1.00 92.31 86 PHE A N 1
ATOM 708 C CA . PHE A 1 86 ? 9.017 10.585 -10.168 1.00 92.31 86 PHE A CA 1
ATOM 709 C C . PHE A 1 86 ? 8.252 9.389 -9.583 1.00 92.31 86 PHE A C 1
ATOM 711 O O . PHE A 1 86 ? 8.532 8.967 -8.462 1.00 92.31 86 PHE A O 1
ATOM 718 N N . CYS A 1 87 ? 7.345 8.785 -10.354 1.00 92.06 87 CYS A N 1
ATOM 719 C CA . CYS A 1 87 ? 6.653 7.557 -9.968 1.00 92.06 87 CYS A CA 1
ATOM 720 C C . CYS A 1 87 ? 7.593 6.354 -9.740 1.00 92.06 87 CYS A C 1
ATOM 722 O O . CYS A 1 87 ? 7.244 5.485 -8.946 1.00 92.06 87 CYS A O 1
ATOM 724 N N . GLN A 1 88 ? 8.776 6.322 -10.367 1.00 90.50 88 GLN A N 1
ATOM 725 C CA . GLN A 1 88 ? 9.818 5.303 -10.158 1.00 90.50 88 GLN A CA 1
ATOM 726 C C . GLN A 1 88 ? 10.824 5.690 -9.057 1.00 90.50 88 GLN A C 1
ATOM 728 O O . GLN A 1 88 ? 11.642 4.871 -8.652 1.00 90.50 88 GLN A O 1
ATOM 733 N N . SER A 1 89 ? 10.797 6.943 -8.594 1.00 86.75 89 SER A N 1
ATOM 734 C CA . SER A 1 89 ? 11.762 7.458 -7.617 1.00 86.75 89 SER A CA 1
ATOM 735 C C . SER A 1 89 ? 11.506 6.930 -6.200 1.00 86.75 89 SER A C 1
ATOM 737 O O . SER A 1 89 ? 10.467 6.331 -5.922 1.00 86.75 89 SER A O 1
ATOM 739 N N . SER A 1 90 ? 12.401 7.259 -5.264 1.00 80.38 90 SER A N 1
ATOM 740 C CA . SER A 1 90 ? 12.241 6.976 -3.829 1.00 80.38 90 SER A CA 1
ATOM 741 C C . SER A 1 90 ? 10.983 7.588 -3.198 1.00 80.38 90 SER A C 1
ATOM 743 O O . SER A 1 90 ? 10.519 7.097 -2.171 1.00 80.38 90 SER A O 1
ATOM 745 N N . HIS A 1 91 ? 10.414 8.631 -3.810 1.00 82.81 91 HIS A N 1
ATOM 746 C CA . HIS A 1 91 ? 9.151 9.246 -3.386 1.00 82.81 91 HIS A CA 1
ATOM 747 C C . HIS A 1 91 ? 7.922 8.596 -4.048 1.00 82.81 91 HIS A C 1
ATOM 749 O O . HIS A 1 91 ? 6.794 8.882 -3.655 1.00 82.81 91 HIS A O 1
ATOM 755 N N . GLY A 1 92 ? 8.137 7.745 -5.058 1.00 89.38 92 GLY A N 1
ATOM 756 C CA . GLY A 1 92 ? 7.115 7.014 -5.801 1.00 89.38 92 GLY A CA 1
ATOM 757 C C . GLY A 1 92 ? 7.060 5.547 -5.386 1.00 89.38 92 GLY A C 1
ATOM 758 O O . GLY A 1 92 ? 6.531 5.220 -4.332 1.00 89.38 92 GLY A O 1
ATOM 759 N N . CYS A 1 93 ? 7.541 4.639 -6.232 1.00 91.88 93 CYS A N 1
ATOM 760 C CA . CYS A 1 93 ? 7.518 3.203 -5.967 1.00 91.88 93 CYS A CA 1
ATOM 761 C C . CYS A 1 93 ? 8.747 2.757 -5.153 1.00 91.88 93 CYS A C 1
ATOM 763 O O . CYS A 1 93 ? 9.857 2.821 -5.679 1.00 91.88 93 CYS A O 1
ATOM 765 N N . PRO A 1 94 ? 8.585 2.199 -3.936 1.00 89.81 94 PRO A N 1
ATOM 766 C CA . PRO A 1 94 ? 9.717 1.701 -3.149 1.00 89.81 94 PRO A CA 1
ATOM 767 C C . PRO A 1 94 ? 10.508 0.560 -3.797 1.00 89.81 94 PRO A C 1
ATOM 769 O O . PRO A 1 94 ? 11.659 0.347 -3.433 1.00 89.81 94 PRO A O 1
ATOM 772 N N . LEU A 1 95 ? 9.901 -0.166 -4.741 1.00 89.56 95 LEU A N 1
ATOM 773 C CA . LEU A 1 95 ? 10.564 -1.219 -5.519 1.00 89.56 95 LEU A CA 1
ATOM 774 C C . LEU A 1 95 ? 11.385 -0.669 -6.692 1.00 89.56 95 LEU A C 1
ATOM 776 O O . LEU A 1 95 ? 12.155 -1.409 -7.296 1.00 89.56 95 LEU A O 1
ATOM 780 N N . GLY A 1 96 ? 11.203 0.608 -7.046 1.00 88.56 96 GLY A N 1
ATOM 781 C CA . GLY A 1 96 ? 11.777 1.179 -8.261 1.00 88.56 96 GLY A CA 1
ATOM 782 C C . GLY A 1 96 ? 11.183 0.575 -9.536 1.00 88.56 96 GLY A C 1
ATOM 783 O O . GLY A 1 96 ? 11.898 0.408 -10.519 1.00 88.56 96 GLY A O 1
ATOM 784 N N . ASN A 1 97 ? 9.890 0.212 -9.525 1.00 90.81 97 ASN A N 1
ATOM 785 C CA . ASN A 1 97 ? 9.225 -0.370 -10.695 1.00 90.81 97 ASN A CA 1
ATOM 786 C C . ASN A 1 97 ? 9.389 0.509 -11.938 1.00 90.81 97 ASN A C 1
ATOM 788 O O . ASN A 1 97 ? 9.231 1.726 -11.861 1.00 90.81 97 ASN A O 1
ATOM 792 N N . ILE A 1 98 ? 9.586 -0.117 -13.103 1.00 91.69 98 ILE A N 1
ATOM 793 C CA . ILE A 1 98 ? 9.825 0.570 -14.383 1.00 91.69 98 ILE A CA 1
ATOM 794 C C . ILE A 1 98 ? 8.503 1.070 -15.009 1.00 91.69 98 ILE A C 1
ATOM 796 O O . ILE A 1 98 ? 8.139 0.726 -16.129 1.00 91.69 98 ILE A O 1
ATOM 800 N N . ILE A 1 99 ? 7.763 1.903 -14.266 1.00 94.81 99 ILE A N 1
ATOM 801 C CA . ILE A 1 99 ? 6.348 2.236 -14.519 1.00 94.81 99 ILE A CA 1
ATOM 802 C C . ILE A 1 99 ? 6.051 2.756 -15.936 1.00 94.81 99 ILE A C 1
ATOM 804 O O . ILE A 1 99 ? 5.232 2.149 -16.622 1.00 94.81 99 ILE A O 1
ATOM 808 N N . PRO A 1 100 ? 6.688 3.845 -16.413 1.00 94.38 100 PRO A N 1
ATOM 809 C CA . PRO A 1 100 ? 6.548 4.297 -17.791 1.00 94.38 100 PRO A CA 1
ATOM 810 C C . PRO A 1 100 ? 6.681 3.190 -18.839 1.00 94.38 100 PRO A C 1
ATOM 812 O O . PRO A 1 100 ? 5.885 3.163 -19.771 1.00 94.38 100 PRO A O 1
ATOM 815 N N . ARG A 1 101 ? 7.624 2.252 -18.661 1.00 93.88 101 ARG A N 1
ATOM 816 C CA . ARG A 1 101 ? 7.903 1.223 -19.664 1.00 93.88 101 ARG A CA 1
ATOM 817 C C . ARG A 1 101 ? 6.768 0.220 -19.785 1.00 93.88 101 ARG A C 1
ATOM 819 O O . ARG A 1 101 ? 6.285 -0.007 -20.887 1.00 93.88 101 ARG A O 1
ATOM 826 N N . TRP A 1 102 ? 6.326 -0.373 -18.680 1.00 94.88 102 TRP A N 1
ATOM 827 C CA . TRP A 1 102 ? 5.220 -1.327 -18.758 1.00 94.88 102 TRP A CA 1
ATOM 828 C C . TRP A 1 102 ? 3.873 -0.642 -19.031 1.00 94.88 102 TRP A C 1
ATOM 830 O O . TRP A 1 102 ? 3.007 -1.264 -19.634 1.00 94.88 102 TRP A O 1
ATOM 840 N N . ASN A 1 103 ? 3.700 0.647 -18.702 1.00 95.19 103 ASN A N 1
ATOM 841 C CA . ASN A 1 103 ? 2.542 1.424 -19.165 1.00 95.19 103 ASN A CA 1
ATOM 842 C C . ASN A 1 103 ? 2.526 1.566 -20.692 1.00 95.19 103 ASN A C 1
ATOM 844 O O . ASN A 1 103 ? 1.479 1.410 -21.313 1.00 95.19 103 ASN A O 1
ATOM 848 N N . ASP A 1 104 ? 3.669 1.889 -21.296 1.00 94.62 104 ASP A N 1
ATOM 849 C CA . ASP A 1 104 ? 3.803 1.980 -22.751 1.00 94.62 104 ASP A CA 1
ATOM 850 C C . ASP A 1 104 ? 3.532 0.623 -23.426 1.00 94.62 104 ASP A C 1
ATOM 852 O O . ASP A 1 104 ? 2.721 0.546 -24.346 1.00 94.62 104 ASP A O 1
ATOM 856 N N . LEU A 1 105 ? 4.082 -0.468 -22.884 1.00 95.50 105 LEU A N 1
ATOM 857 C CA . LEU A 1 105 ? 3.821 -1.825 -23.381 1.00 95.50 105 LEU A CA 1
ATOM 858 C C . LEU A 1 105 ? 2.335 -2.207 -23.298 1.00 95.50 105 LEU A C 1
ATOM 860 O O . LEU A 1 105 ? 1.782 -2.727 -24.263 1.00 95.50 105 LEU A O 1
ATOM 864 N N . VAL A 1 106 ? 1.645 -1.871 -22.201 1.00 94.50 106 VAL A N 1
ATOM 865 C CA . VAL A 1 106 ? 0.188 -2.073 -22.093 1.00 94.50 106 VAL A CA 1
ATOM 866 C C . VAL A 1 106 ? -0.574 -1.245 -23.129 1.00 94.50 106 VAL A C 1
ATOM 868 O O . VAL A 1 106 ? -1.524 -1.733 -23.736 1.00 94.50 106 VAL A O 1
ATOM 871 N N . TYR A 1 107 ? -0.172 0.004 -23.374 1.00 93.69 107 TYR A N 1
ATOM 872 C CA . TYR A 1 107 ? -0.775 0.821 -24.430 1.00 93.69 107 TYR A CA 1
ATOM 873 C C . TYR A 1 107 ? -0.608 0.173 -25.821 1.00 93.69 107 TYR A C 1
ATOM 875 O O . TYR A 1 107 ? -1.572 0.124 -26.599 1.00 93.69 107 TYR A O 1
ATOM 883 N N . GLN A 1 108 ? 0.574 -0.388 -26.088 1.00 93.06 108 GLN A N 1
ATOM 884 C CA . GLN A 1 108 ? 0.923 -1.124 -27.309 1.00 93.06 108 GLN A CA 1
ATOM 885 C C . GLN A 1 108 ? 0.286 -2.520 -27.406 1.00 93.06 108 GLN A C 1
ATOM 887 O O . GLN A 1 108 ? 0.428 -3.162 -28.440 1.00 93.06 108 GLN A O 1
ATOM 892 N N . ASP A 1 109 ? -0.458 -2.956 -26.382 1.00 93.31 109 ASP A N 1
ATOM 893 C CA . ASP A 1 109 ? -1.062 -4.293 -26.288 1.00 93.31 109 ASP A CA 1
ATOM 894 C C . ASP A 1 109 ? -0.034 -5.441 -26.157 1.00 93.31 109 ASP A C 1
ATOM 896 O O . ASP A 1 109 ? -0.360 -6.611 -26.359 1.00 93.31 109 ASP A O 1
ATOM 900 N N . ASP A 1 110 ? 1.209 -5.129 -25.768 1.00 95.00 110 ASP A N 1
ATOM 901 C CA . ASP A 1 110 ? 2.274 -6.107 -25.516 1.00 95.00 110 ASP A CA 1
ATOM 902 C C . ASP A 1 110 ? 2.296 -6.537 -24.041 1.00 95.00 110 ASP A C 1
ATOM 904 O O . ASP A 1 110 ? 3.131 -6.138 -23.221 1.00 95.00 110 ASP A O 1
ATOM 908 N N . TRP A 1 111 ? 1.321 -7.371 -23.690 1.00 94.12 111 TRP A N 1
ATOM 909 C CA . TRP A 1 111 ? 1.128 -7.868 -22.328 1.00 94.12 111 TRP A CA 1
ATOM 910 C C . TRP A 1 111 ? 2.256 -8.776 -21.837 1.00 94.12 111 TRP A C 1
ATOM 912 O O . TRP A 1 111 ? 2.527 -8.818 -20.636 1.00 94.12 111 TRP A O 1
ATOM 922 N N . TYR A 1 112 ? 2.904 -9.512 -22.745 1.00 91.94 112 TYR A N 1
ATOM 923 C CA . TYR A 1 112 ? 3.937 -10.481 -22.384 1.00 91.94 112 TYR A CA 1
ATOM 924 C C . TYR A 1 112 ? 5.237 -9.785 -21.986 1.00 91.94 112 TYR A C 1
ATOM 926 O O . TYR A 1 112 ? 5.826 -10.106 -20.951 1.00 91.94 112 TYR A O 1
ATOM 934 N N . GLU A 1 113 ? 5.658 -8.776 -22.749 1.00 93.38 113 GLU A N 1
ATOM 935 C CA . GLU A 1 113 ? 6.788 -7.956 -22.329 1.00 93.38 113 GLU A CA 1
ATOM 936 C C . GLU A 1 113 ? 6.418 -7.081 -21.126 1.00 93.38 113 GLU A C 1
ATOM 938 O O . GLU A 1 113 ? 7.245 -6.915 -20.229 1.00 93.38 113 GLU A O 1
ATOM 943 N N . ALA A 1 114 ? 5.173 -6.596 -21.017 1.00 94.94 114 ALA A N 1
ATOM 944 C CA . ALA A 1 114 ? 4.736 -5.835 -19.844 1.00 94.94 114 ALA A CA 1
ATOM 945 C C . ALA A 1 114 ? 4.907 -6.628 -18.535 1.00 94.94 114 ALA A C 1
ATOM 947 O O . ALA A 1 114 ? 5.479 -6.099 -17.577 1.00 94.94 114 ALA A O 1
ATOM 948 N N . ILE A 1 115 ? 4.485 -7.902 -18.492 1.00 93.50 115 ILE A N 1
ATOM 949 C CA . ILE A 1 115 ? 4.669 -8.738 -17.294 1.00 93.50 115 ILE A CA 1
ATOM 950 C C . ILE A 1 115 ? 6.147 -9.043 -17.034 1.00 93.50 115 ILE A C 1
ATOM 952 O O . ILE A 1 115 ? 6.579 -8.979 -15.885 1.00 93.50 115 ILE A O 1
ATOM 956 N N . LYS A 1 116 ? 6.960 -9.295 -18.069 1.00 90.12 116 LYS A N 1
ATOM 957 C CA . LYS A 1 116 ? 8.407 -9.500 -17.889 1.00 90.12 116 LYS A CA 1
ATOM 958 C C . LYS A 1 116 ? 9.079 -8.286 -17.258 1.00 90.12 116 LYS A C 1
ATOM 960 O O . LYS A 1 116 ? 9.873 -8.450 -16.338 1.00 90.12 116 LYS A O 1
ATOM 965 N N . GLN A 1 117 ? 8.761 -7.082 -17.734 1.00 91.38 117 GLN A N 1
ATOM 966 C CA . GLN A 1 117 ? 9.307 -5.835 -17.192 1.00 91.38 117 GLN A CA 1
ATOM 967 C C . GLN A 1 117 ? 8.825 -5.585 -15.759 1.00 91.38 117 GLN A C 1
ATOM 969 O O . GLN A 1 117 ? 9.603 -5.152 -14.913 1.00 91.38 117 GLN A O 1
ATOM 974 N N . LEU A 1 118 ? 7.561 -5.896 -15.458 1.00 92.44 118 LEU A N 1
ATOM 975 C CA . LEU A 1 118 ? 7.013 -5.773 -14.107 1.00 92.44 118 LEU A CA 1
ATOM 976 C C . LEU A 1 118 ? 7.699 -6.733 -13.118 1.00 92.44 118 LEU A C 1
ATOM 978 O O . LEU A 1 118 ? 8.079 -6.323 -12.019 1.00 92.44 118 LEU A O 1
ATOM 982 N N . LEU A 1 119 ? 7.922 -7.986 -13.525 1.00 89.81 119 LEU A N 1
ATOM 983 C CA . LEU A 1 119 ? 8.550 -9.015 -12.690 1.00 89.81 119 LEU A CA 1
ATOM 984 C C . LEU A 1 119 ? 10.046 -8.786 -12.432 1.00 89.81 119 LEU A C 1
ATOM 986 O O . LEU A 1 119 ? 10.594 -9.325 -11.469 1.00 89.81 119 LEU A O 1
ATOM 990 N N . GLN A 1 120 ? 10.722 -7.962 -13.241 1.00 86.88 120 GLN A N 1
ATOM 991 C CA . GLN A 1 120 ? 12.129 -7.618 -13.002 1.00 86.88 120 GLN A CA 1
ATOM 992 C C . GLN A 1 120 ? 12.323 -6.916 -11.654 1.00 86.88 120 GLN A C 1
ATOM 994 O O . GLN A 1 120 ? 13.320 -7.155 -10.971 1.00 86.88 120 GLN A O 1
ATOM 999 N N . THR A 1 121 ? 11.368 -6.082 -11.242 1.00 88.06 121 THR A N 1
ATOM 1000 C CA . THR A 1 121 ? 11.451 -5.264 -10.020 1.00 88.06 121 THR A CA 1
ATOM 1001 C C . THR A 1 121 ? 10.461 -5.687 -8.938 1.00 88.06 121 THR A C 1
ATOM 1003 O O . THR A 1 121 ? 10.691 -5.397 -7.764 1.00 88.06 121 THR A O 1
ATOM 1006 N N . ASN A 1 122 ? 9.399 -6.414 -9.298 1.00 90.31 122 ASN A N 1
ATOM 1007 C CA . ASN A 1 122 ? 8.364 -6.843 -8.369 1.00 90.31 122 ASN A CA 1
ATOM 1008 C C . ASN A 1 122 ? 8.119 -8.354 -8.430 1.00 90.31 122 ASN A C 1
ATOM 1010 O O . ASN A 1 122 ? 7.668 -8.878 -9.438 1.00 90.31 122 ASN A O 1
ATOM 1014 N N . ASN A 1 123 ? 8.367 -9.047 -7.322 1.00 86.25 123 ASN A N 1
ATOM 1015 C CA . ASN A 1 123 ? 8.139 -10.488 -7.210 1.00 86.25 123 ASN A CA 1
ATOM 1016 C C . ASN A 1 123 ? 6.657 -10.858 -7.044 1.00 86.25 123 ASN A C 1
ATOM 1018 O O . ASN A 1 123 ? 6.305 -12.005 -7.283 1.00 86.25 123 ASN A O 1
ATOM 1022 N N . PHE A 1 124 ? 5.826 -9.903 -6.614 1.00 89.56 124 PHE A N 1
ATOM 1023 C CA . PHE A 1 124 ? 4.466 -10.136 -6.124 1.00 89.56 124 PHE A CA 1
ATOM 1024 C C . PHE A 1 124 ? 3.459 -9.099 -6.671 1.00 89.56 124 PHE A C 1
ATOM 1026 O O . PHE A 1 124 ? 2.754 -8.448 -5.884 1.00 89.56 124 PHE A O 1
ATOM 1033 N N . PRO A 1 125 ? 3.401 -8.877 -8.002 1.00 90.38 125 PRO A N 1
ATOM 1034 C CA . PRO A 1 125 ? 2.499 -7.898 -8.615 1.00 90.38 125 PRO A CA 1
ATOM 1035 C C . PRO A 1 125 ? 1.011 -8.147 -8.326 1.00 90.38 125 PRO A C 1
ATOM 1037 O O . PRO A 1 125 ? 0.220 -7.205 -8.281 1.00 90.38 125 PRO A O 1
ATOM 1040 N N . GLU A 1 126 ? 0.625 -9.394 -8.068 1.00 85.75 126 GLU A N 1
ATOM 1041 C CA . GLU A 1 126 ? -0.728 -9.806 -7.693 1.00 85.75 126 GLU A CA 1
ATOM 1042 C C . GLU A 1 126 ? -1.165 -9.225 -6.347 1.00 85.75 126 GLU A C 1
ATOM 1044 O O . GLU A 1 126 ? -2.337 -8.877 -6.175 1.00 85.75 126 GLU A O 1
ATOM 1049 N N . PHE A 1 127 ? -0.215 -9.055 -5.422 1.00 87.38 127 PHE A N 1
ATOM 1050 C CA . PHE A 1 127 ? -0.452 -8.456 -4.116 1.00 87.38 127 PHE A CA 1
ATOM 1051 C C . PHE A 1 127 ? -0.336 -6.939 -4.196 1.00 87.38 127 PHE A C 1
ATOM 1053 O O . PHE A 1 127 ? -1.245 -6.223 -3.775 1.00 87.38 127 PHE A O 1
ATOM 1060 N N . THR A 1 128 ? 0.745 -6.412 -4.770 1.00 91.06 128 THR A N 1
ATOM 1061 C CA . THR A 1 128 ? 0.950 -4.958 -4.856 1.00 91.06 128 THR A CA 1
ATOM 1062 C C . THR A 1 128 ? -0.145 -4.277 -5.680 1.00 91.06 128 THR A C 1
ATOM 1064 O O . THR A 1 128 ? -0.668 -3.253 -5.241 1.00 91.06 128 THR A O 1
ATOM 1067 N N . GLY A 1 129 ? -0.599 -4.878 -6.784 1.00 88.31 129 GLY A N 1
ATOM 1068 C CA . GLY A 1 129 ? -1.716 -4.372 -7.587 1.00 88.31 129 GLY A CA 1
ATOM 1069 C C . GLY A 1 129 ? -3.041 -4.272 -6.817 1.00 88.31 129 GLY A C 1
ATOM 1070 O O . GLY A 1 129 ? -3.886 -3.440 -7.147 1.00 88.31 129 GLY A O 1
ATOM 1071 N N . ARG A 1 130 ? -3.213 -5.046 -5.735 1.00 87.19 130 ARG A N 1
ATOM 1072 C CA . ARG A 1 130 ? -4.433 -5.072 -4.908 1.00 87.19 130 ARG A CA 1
ATOM 1073 C C . ARG A 1 130 ? -4.315 -4.262 -3.624 1.00 87.19 130 ARG A C 1
ATOM 1075 O O . ARG A 1 130 ? -5.176 -3.427 -3.345 1.00 87.19 130 ARG A O 1
ATOM 1082 N N . VAL A 1 131 ? -3.238 -4.446 -2.864 1.00 87.31 131 VAL A N 1
ATOM 1083 C CA . VAL A 1 131 ? -3.109 -3.902 -1.500 1.00 87.31 131 VAL A CA 1
ATOM 1084 C C . VAL A 1 131 ? -2.202 -2.681 -1.398 1.00 87.31 131 VAL A C 1
ATOM 1086 O O . VAL A 1 131 ? -2.275 -1.952 -0.412 1.00 87.31 131 VAL A O 1
ATOM 1089 N N . CYS A 1 132 ? -1.359 -2.405 -2.400 1.00 89.88 132 CYS A N 1
ATOM 1090 C CA . CYS A 1 132 ? -0.483 -1.238 -2.334 1.00 89.88 132 CYS A CA 1
ATOM 1091 C C . CYS A 1 132 ? -1.332 0.044 -2.261 1.00 89.88 132 CYS A C 1
ATOM 1093 O O . CYS A 1 132 ? -2.285 0.188 -3.038 1.00 89.88 132 CYS A O 1
ATOM 1095 N N . PRO A 1 133 ? -0.987 1.012 -1.391 1.00 86.94 133 PRO A N 1
ATOM 1096 C CA . PRO A 1 133 ? -1.665 2.305 -1.370 1.00 86.94 133 PRO A CA 1
ATOM 1097 C C . PRO A 1 133 ? -1.319 3.175 -2.589 1.00 86.94 133 PRO A C 1
ATOM 1099 O O . PRO A 1 133 ? -1.877 4.252 -2.725 1.00 86.94 133 PRO A O 1
ATOM 1102 N N . ALA A 1 134 ? -0.438 2.706 -3.482 1.00 91.12 134 ALA A N 1
ATOM 1103 C CA . ALA A 1 134 ? -0.004 3.369 -4.711 1.00 91.12 134 ALA A CA 1
ATOM 1104 C C . ALA A 1 134 ? 0.750 4.707 -4.495 1.00 91.12 134 ALA A C 1
ATOM 1106 O O . ALA A 1 134 ? 0.370 5.733 -5.070 1.00 91.12 134 ALA A O 1
ATOM 1107 N N . PRO A 1 135 ? 1.870 4.715 -3.733 1.00 90.75 135 PRO A N 1
ATOM 1108 C CA . PRO A 1 135 ? 2.739 5.891 -3.569 1.00 90.75 135 PRO A CA 1
ATOM 1109 C C . PRO A 1 135 ? 3.215 6.481 -4.907 1.00 90.75 135 PRO A C 1
ATOM 1111 O O . PRO A 1 135 ? 3.277 7.699 -5.078 1.00 90.75 135 PRO A O 1
ATOM 1114 N N . CYS A 1 136 ? 3.411 5.620 -5.906 1.00 92.81 136 CYS A N 1
ATOM 1115 C CA . CYS A 1 136 ? 3.719 5.979 -7.286 1.00 92.81 136 CYS A CA 1
ATOM 1116 C C . CYS A 1 136 ? 2.682 6.902 -7.954 1.00 92.81 136 CYS A C 1
ATOM 1118 O O . CYS A 1 136 ? 3.069 7.765 -8.744 1.00 92.81 136 CYS A O 1
ATOM 1120 N N . GLU A 1 137 ? 1.390 6.767 -7.641 1.00 93.00 137 GLU A N 1
ATOM 1121 C CA . GLU A 1 137 ? 0.344 7.656 -8.163 1.00 93.00 137 GLU A CA 1
ATOM 1122 C C . GLU A 1 137 ? 0.372 9.019 -7.470 1.00 93.00 137 GLU A C 1
ATOM 1124 O O . GLU A 1 137 ? 0.162 10.042 -8.120 1.00 93.00 137 GLU A O 1
ATOM 1129 N N . GLY A 1 138 ? 0.694 9.045 -6.172 1.00 88.94 138 GLY A N 1
ATOM 1130 C CA . GLY A 1 138 ? 0.888 10.282 -5.411 1.00 88.94 138 GLY A CA 1
ATOM 1131 C C . GLY A 1 138 ? 2.075 11.113 -5.912 1.00 88.94 138 GLY A C 1
ATOM 1132 O O . GLY A 1 138 ? 1.998 12.340 -5.926 1.00 88.94 138 GLY A O 1
ATOM 1133 N N . ALA A 1 139 ? 3.132 10.445 -6.382 1.00 92.00 139 ALA A N 1
ATOM 1134 C CA . ALA A 1 139 ? 4.320 11.065 -6.972 1.00 92.00 139 ALA A CA 1
ATOM 1135 C C . ALA A 1 139 ? 4.207 11.323 -8.488 1.00 92.00 139 ALA A C 1
ATOM 1137 O O . ALA A 1 139 ? 5.151 11.808 -9.112 1.00 92.00 139 ALA A O 1
ATOM 1138 N N . CYS A 1 140 ? 3.084 10.980 -9.121 1.00 93.69 140 CYS A N 1
ATOM 1139 C CA . CYS A 1 140 ? 2.921 11.144 -10.560 1.00 93.69 140 CYS A CA 1
ATOM 1140 C C . CYS A 1 140 ? 2.938 12.632 -10.950 1.00 93.69 140 CYS A C 1
ATOM 1142 O O . CYS A 1 140 ? 2.175 13.425 -10.403 1.00 93.69 140 CYS A O 1
ATOM 1144 N N . VAL A 1 141 ? 3.756 12.996 -11.947 1.00 93.12 141 VAL A N 1
ATOM 1145 C CA . VAL A 1 141 ? 3.881 14.382 -12.444 1.00 93.12 141 VAL A CA 1
ATOM 1146 C C . VAL A 1 141 ? 2.544 14.925 -12.953 1.00 93.12 141 VAL A C 1
ATOM 1148 O O . VAL A 1 141 ? 2.220 16.083 -12.712 1.00 93.12 141 VAL A O 1
ATOM 1151 N N . LEU A 1 142 ? 1.723 14.082 -13.592 1.00 91.50 142 LEU A N 1
ATOM 1152 C CA . LEU A 1 142 ? 0.390 14.491 -14.048 1.00 91.50 142 LEU A CA 1
ATOM 1153 C C . LEU A 1 142 ? -0.494 14.954 -12.881 1.00 91.50 142 LEU A C 1
ATOM 1155 O O . LEU A 1 142 ? -1.315 15.844 -13.070 1.00 91.50 142 LEU A O 1
ATOM 1159 N N . GLY A 1 143 ? -0.263 14.406 -11.680 1.00 88.06 143 GLY A N 1
ATOM 1160 C CA . GLY A 1 143 ? -0.941 14.753 -10.431 1.00 88.06 143 GLY A CA 1
ATOM 1161 C C . GLY A 1 143 ? -0.858 16.229 -10.030 1.00 88.06 143 GLY A C 1
ATOM 1162 O O . GLY A 1 143 ? -1.622 16.650 -9.167 1.00 88.06 143 GLY A O 1
ATOM 1163 N N . ILE A 1 144 ? 0.040 17.012 -10.641 1.00 86.69 144 ILE A N 1
ATOM 1164 C CA . ILE A 1 144 ? 0.173 18.457 -10.404 1.00 86.69 144 ILE A CA 1
ATOM 1165 C C . ILE A 1 144 ? -1.010 19.226 -11.007 1.00 86.69 144 ILE A C 1
ATOM 1167 O O . ILE A 1 144 ? -1.529 20.147 -10.384 1.00 86.69 144 ILE A O 1
ATOM 1171 N N . THR A 1 145 ? -1.442 18.859 -12.216 1.00 85.44 145 THR A N 1
ATOM 1172 C CA . THR A 1 145 ? -2.453 19.610 -12.984 1.00 85.44 145 THR A CA 1
ATOM 1173 C C . THR A 1 145 ? -3.733 18.822 -13.226 1.00 85.44 145 THR A C 1
ATOM 1175 O O . THR A 1 145 ? -4.763 19.391 -13.580 1.00 85.44 145 THR A O 1
ATOM 1178 N N . SER A 1 146 ? -3.693 17.499 -13.094 1.00 87.88 146 SER A N 1
ATOM 1179 C CA . SER A 1 146 ? -4.793 16.601 -13.432 1.00 87.88 146 SER A CA 1
ATOM 1180 C C . SER A 1 146 ? -4.742 15.324 -12.590 1.00 87.88 146 SER A C 1
ATOM 1182 O O . SER A 1 146 ? -3.726 15.023 -11.973 1.00 87.88 146 SER A O 1
ATOM 1184 N N . PRO A 1 147 ? -5.817 14.519 -12.544 1.00 90.44 147 PRO A N 1
ATOM 1185 C CA . PRO A 1 147 ? -5.783 13.256 -11.817 1.00 90.44 147 PRO A CA 1
ATOM 1186 C C . PRO A 1 147 ? -4.640 12.350 -12.313 1.00 90.44 147 PRO A C 1
ATOM 1188 O O . PRO A 1 147 ? -4.491 12.188 -13.532 1.00 90.44 147 PRO A O 1
ATOM 1191 N N . PRO A 1 148 ? -3.859 11.733 -11.408 1.00 92.94 148 PRO A N 1
ATOM 1192 C CA . PRO A 1 148 ? -2.684 10.966 -11.799 1.00 92.94 148 PRO A CA 1
ATOM 1193 C C . PRO A 1 148 ? -3.065 9.693 -12.563 1.00 92.94 148 PRO A C 1
ATOM 1195 O O . PRO A 1 148 ? -4.234 9.305 -12.631 1.00 92.94 148 PRO A O 1
ATOM 1198 N N . ILE A 1 149 ? -2.068 9.050 -13.167 1.00 92.44 149 ILE A N 1
ATOM 1199 C CA . ILE A 1 149 ? -2.255 7.779 -13.878 1.00 92.44 149 ILE A CA 1
ATOM 1200 C C . ILE A 1 149 ? -2.703 6.701 -12.892 1.00 92.44 149 ILE A C 1
ATOM 1202 O O . ILE A 1 149 ? -2.203 6.656 -11.773 1.00 92.44 149 ILE A O 1
ATOM 1206 N N . ALA A 1 150 ? -3.623 5.830 -13.314 1.00 91.94 150 ALA A N 1
ATOM 1207 C CA . ALA A 1 150 ? -4.083 4.682 -12.533 1.00 91.94 150 ALA A CA 1
ATOM 1208 C C . ALA A 1 150 ? -3.055 3.531 -12.584 1.00 91.94 150 ALA A C 1
ATOM 1210 O O . ALA A 1 150 ? -3.339 2.447 -13.086 1.00 91.94 150 ALA A O 1
ATOM 1211 N N . ILE A 1 151 ? -1.834 3.807 -12.117 1.00 93.81 151 ILE A N 1
ATOM 1212 C CA . ILE A 1 151 ? -0.670 2.908 -12.148 1.00 93.81 151 ILE A CA 1
ATOM 1213 C C . ILE A 1 151 ? -1.009 1.576 -11.475 1.00 93.81 151 ILE A C 1
ATOM 1215 O O . ILE A 1 151 ? -0.715 0.527 -12.039 1.00 93.81 151 ILE A O 1
ATOM 1219 N N . LYS A 1 152 ? -1.683 1.605 -10.319 1.00 92.25 152 LYS A N 1
ATOM 1220 C CA . LYS A 1 152 ? -2.072 0.388 -9.590 1.00 92.25 152 LYS A CA 1
ATOM 1221 C C . LYS A 1 152 ? -3.050 -0.475 -10.393 1.00 92.25 152 LYS A C 1
ATOM 1223 O O . LYS A 1 152 ? -2.920 -1.694 -10.430 1.00 92.25 152 LYS A O 1
ATOM 1228 N N . THR A 1 153 ? -4.012 0.160 -11.064 1.00 90.69 153 THR A N 1
ATOM 1229 C CA . THR A 1 153 ? -4.996 -0.528 -11.914 1.00 90.69 153 THR A CA 1
ATOM 1230 C C . THR A 1 153 ? -4.336 -1.165 -13.139 1.00 90.69 153 THR A C 1
ATOM 1232 O O . THR A 1 153 ? -4.705 -2.265 -13.544 1.00 90.69 153 THR A O 1
ATOM 1235 N N . ILE A 1 154 ? -3.342 -0.499 -13.729 1.00 93.62 154 ILE A N 1
ATOM 1236 C CA . ILE A 1 154 ? -2.582 -1.061 -14.850 1.00 93.62 154 ILE A CA 1
ATOM 1237 C C . ILE A 1 154 ? -1.708 -2.230 -14.362 1.00 93.62 154 ILE A C 1
ATOM 1239 O O . ILE A 1 154 ? -1.705 -3.276 -15.001 1.00 93.62 154 ILE A O 1
ATOM 1243 N N . GLU A 1 155 ? -1.052 -2.103 -13.202 1.00 93.94 155 GLU A N 1
ATOM 1244 C CA . GLU A 1 155 ? -0.259 -3.177 -12.582 1.00 93.94 155 GLU A CA 1
ATOM 1245 C C . GLU A 1 155 ? -1.090 -4.445 -12.353 1.00 93.94 155 GLU A C 1
ATOM 1247 O O . GLU A 1 155 ? -0.691 -5.514 -12.815 1.00 93.94 155 GLU A O 1
ATOM 1252 N N . VAL A 1 156 ? -2.268 -4.329 -11.719 1.00 91.25 156 VAL A N 1
ATOM 1253 C CA . VAL A 1 156 ? -3.153 -5.491 -11.521 1.00 91.25 156 VAL A CA 1
ATOM 1254 C C . VAL A 1 156 ? -3.611 -6.078 -12.863 1.00 91.25 156 VAL A C 1
ATOM 1256 O O . VAL A 1 156 ? -3.608 -7.288 -13.032 1.00 91.25 156 VAL A O 1
ATOM 1259 N N . SER A 1 157 ? -3.902 -5.252 -13.872 1.00 92.62 157 SER A N 1
ATOM 1260 C CA . SER A 1 157 ? -4.318 -5.747 -15.197 1.00 92.62 157 SER A CA 1
ATOM 1261 C C . SER A 1 157 ? -3.245 -6.598 -15.883 1.00 92.62 157 SER A C 1
ATOM 1263 O O . SER A 1 157 ? -3.573 -7.594 -16.527 1.00 92.62 157 SER A O 1
ATOM 1265 N N . ILE A 1 158 ? -1.968 -6.224 -15.742 1.00 93.88 158 ILE A N 1
ATOM 1266 C CA . ILE A 1 158 ? -0.841 -6.975 -16.314 1.00 93.88 158 ILE A CA 1
ATOM 1267 C C . ILE A 1 158 ? -0.773 -8.379 -15.701 1.00 93.88 158 ILE A C 1
ATOM 1269 O O . ILE A 1 158 ? -0.684 -9.366 -16.432 1.00 93.88 158 ILE A O 1
ATOM 1273 N N . ILE A 1 159 ? -0.829 -8.476 -14.370 1.00 91.69 159 ILE A N 1
ATOM 1274 C CA . ILE A 1 159 ? -0.709 -9.759 -13.670 1.00 91.69 159 ILE A CA 1
ATOM 1275 C C . ILE A 1 159 ? -1.944 -10.649 -13.862 1.00 91.69 159 ILE A C 1
ATOM 1277 O O . ILE A 1 159 ? -1.790 -11.847 -14.079 1.00 91.69 159 ILE A O 1
ATOM 1281 N N . GLU A 1 160 ? -3.152 -10.084 -13.901 1.00 89.88 160 GLU A N 1
ATOM 1282 C CA . GLU A 1 160 ? -4.366 -10.852 -14.219 1.00 89.88 160 GLU A CA 1
ATOM 1283 C C . GLU A 1 160 ? -4.312 -11.428 -15.633 1.00 89.88 160 GLU A C 1
ATOM 1285 O O . GLU A 1 160 ? -4.536 -12.620 -15.823 1.00 89.88 160 GLU A O 1
ATOM 1290 N N . THR A 1 161 ? -3.900 -10.621 -16.616 1.00 90.88 161 THR A N 1
ATOM 1291 C CA . THR A 1 161 ? -3.712 -11.094 -17.996 1.00 90.88 161 THR A CA 1
ATOM 1292 C C . THR A 1 161 ? -2.684 -12.231 -18.056 1.00 90.88 161 THR A C 1
ATOM 1294 O O . THR A 1 161 ? -2.841 -13.179 -18.827 1.00 90.88 161 THR A O 1
ATOM 1297 N N . ALA A 1 162 ? -1.637 -12.174 -17.227 1.00 90.31 162 ALA A N 1
ATOM 1298 C CA . ALA A 1 162 ? -0.637 -13.233 -17.140 1.00 90.31 162 ALA A CA 1
ATOM 1299 C C . ALA A 1 162 ? -1.185 -14.530 -16.518 1.00 90.31 162 ALA A C 1
ATOM 1301 O O . ALA A 1 162 ? -0.836 -15.613 -16.995 1.00 90.31 162 ALA A O 1
ATOM 1302 N N . PHE A 1 163 ? -2.059 -14.448 -15.510 1.00 87.00 163 PHE A N 1
ATOM 1303 C CA . PHE A 1 163 ? -2.772 -15.614 -14.977 1.00 87.00 163 PHE A CA 1
ATOM 1304 C C . PHE A 1 163 ? -3.762 -16.195 -15.994 1.00 87.00 163 PHE A C 1
ATOM 1306 O O . PHE A 1 163 ? -3.746 -17.402 -16.230 1.00 87.00 163 PHE A O 1
ATOM 1313 N N . GLU A 1 164 ? -4.572 -15.355 -16.647 1.00 88.06 164 GLU A N 1
ATOM 1314 C CA . GLU A 1 164 ? -5.549 -15.771 -17.667 1.00 88.06 164 GLU A CA 1
ATOM 1315 C C . GLU A 1 164 ? -4.884 -16.493 -18.844 1.00 88.06 164 GLU A C 1
ATOM 1317 O O . GLU A 1 164 ? -5.380 -17.511 -19.325 1.00 88.06 164 GLU A O 1
ATOM 1322 N N . LYS A 1 165 ? -3.723 -15.998 -19.289 1.00 89.31 165 LYS A N 1
ATOM 1323 C CA . LYS A 1 165 ? -2.932 -16.615 -20.365 1.00 89.31 165 LYS A CA 1
ATOM 1324 C C . LYS A 1 165 ? -2.077 -17.798 -19.893 1.00 89.31 165 LYS A C 1
ATOM 1326 O O . LYS A 1 165 ? -1.374 -18.397 -20.706 1.00 89.31 165 LYS A O 1
ATOM 1331 N N . GLY A 1 166 ? -2.125 -18.144 -18.604 1.00 85.38 166 GLY A N 1
ATOM 1332 C CA . GLY A 1 166 ? -1.392 -19.268 -18.020 1.00 85.38 166 GLY A CA 1
ATOM 1333 C C . GLY A 1 166 ? 0.123 -19.068 -17.936 1.00 85.38 166 GLY A C 1
ATOM 1334 O O . GLY A 1 166 ? 0.859 -20.041 -17.778 1.00 85.38 166 GLY A O 1
ATOM 1335 N N . TRP A 1 167 ? 0.610 -17.829 -18.044 1.00 87.56 167 TRP A N 1
ATOM 1336 C CA . TRP A 1 167 ? 2.027 -17.498 -17.860 1.00 87.56 167 TRP A CA 1
ATOM 1337 C C . TRP A 1 167 ? 2.445 -17.599 -16.389 1.00 87.56 167 TRP A C 1
ATOM 1339 O O . TRP A 1 167 ? 3.610 -17.845 -16.091 1.00 87.56 167 TRP A O 1
ATOM 1349 N N . ILE A 1 168 ? 1.498 -17.433 -15.463 1.00 77.50 168 ILE A N 1
ATOM 1350 C CA . ILE A 1 168 ? 1.696 -17.573 -14.017 1.00 77.50 168 ILE A CA 1
ATOM 1351 C C . ILE A 1 168 ? 0.572 -18.463 -13.472 1.00 77.50 168 ILE A C 1
ATOM 1353 O O . ILE A 1 168 ? -0.540 -18.459 -13.999 1.00 77.50 168 ILE A O 1
ATOM 1357 N N . LYS A 1 169 ? 0.856 -19.266 -12.439 1.00 69.25 169 LYS A N 1
ATOM 1358 C CA . LYS A 1 169 ? -0.101 -20.214 -11.849 1.00 69.25 169 LYS A CA 1
ATOM 1359 C C . LYS A 1 169 ? -0.335 -19.905 -10.371 1.00 69.25 169 LYS A C 1
ATOM 1361 O O . LYS A 1 169 ? 0.616 -19.858 -9.598 1.00 69.25 169 LYS A O 1
ATOM 1366 N N . ALA A 1 170 ? -1.596 -19.704 -9.993 1.00 63.66 170 ALA A N 1
ATOM 1367 C CA . ALA A 1 170 ? -1.993 -19.350 -8.629 1.00 63.66 170 ALA A CA 1
ATOM 1368 C C . ALA A 1 170 ? -2.167 -20.584 -7.723 1.00 63.66 170 ALA A C 1
ATOM 1370 O O . ALA A 1 170 ? -2.424 -21.690 -8.205 1.00 63.66 170 ALA A O 1
ATOM 1371 N N . SER A 1 171 ? -2.091 -20.367 -6.404 1.00 46.31 171 SER A N 1
ATOM 1372 C CA . SER A 1 171 ? -2.445 -21.344 -5.363 1.00 46.31 171 SER A CA 1
ATOM 1373 C C . SER A 1 171 ? -3.255 -20.657 -4.247 1.00 46.31 171 SER A C 1
ATOM 1375 O O . SER A 1 171 ? -2.653 -20.046 -3.364 1.00 46.31 171 SER A O 1
ATOM 1377 N N . PRO A 1 172 ? -4.600 -20.690 -4.288 1.00 48.59 172 PRO A N 1
ATOM 1378 C CA . PRO A 1 172 ? -5.447 -19.955 -3.345 1.00 48.59 172 PRO A CA 1
ATOM 1379 C C . PRO A 1 172 ? -5.691 -20.703 -2.010 1.00 48.59 172 PRO A C 1
ATOM 1381 O O . PRO A 1 172 ? -5.697 -21.935 -2.001 1.00 48.59 172 PRO A O 1
ATOM 1384 N N . PRO A 1 173 ? -5.922 -19.981 -0.892 1.00 40.19 173 PRO A N 1
ATOM 1385 C CA . PRO A 1 173 ? -6.309 -20.548 0.410 1.00 40.19 173 PRO A CA 1
ATOM 1386 C C . PRO A 1 173 ? -7.831 -20.803 0.551 1.00 40.19 173 PRO A C 1
ATOM 1388 O O . PRO A 1 173 ? -8.622 -20.296 -0.242 1.00 40.19 173 PRO A O 1
ATOM 1391 N N . THR A 1 174 ? -8.237 -21.584 1.567 1.00 42.81 174 THR A N 1
ATOM 1392 C CA . THR A 1 174 ? -9.539 -22.296 1.635 1.00 42.81 174 THR A CA 1
ATOM 1393 C C . THR A 1 174 ? -10.580 -21.847 2.688 1.00 42.81 174 THR A C 1
ATOM 1395 O O . THR A 1 174 ? -11.660 -22.428 2.695 1.00 42.81 174 THR A O 1
ATOM 1398 N N . GLU A 1 175 ? -10.341 -20.856 3.563 1.00 46.25 175 GLU A N 1
ATOM 1399 C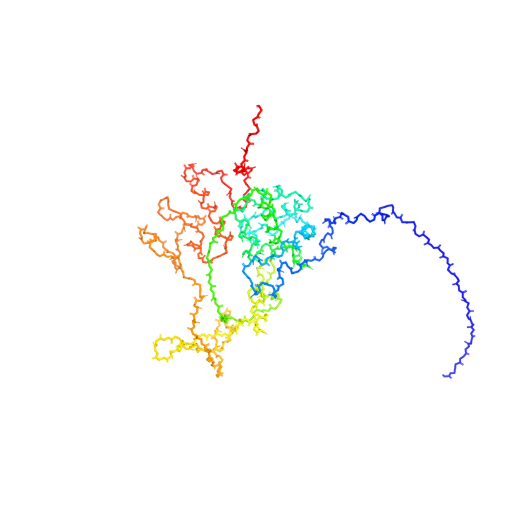 CA . GLU A 1 175 ? -11.209 -20.599 4.749 1.00 46.25 175 GLU A CA 1
ATOM 1400 C C . GLU A 1 175 ? -11.554 -19.102 4.986 1.00 46.25 175 GLU A C 1
ATOM 1402 O O . GLU A 1 175 ? -10.786 -18.222 4.597 1.00 46.25 175 GLU A O 1
ATOM 1407 N N . TYR A 1 176 ? -12.692 -18.810 5.656 1.00 50.19 176 TYR A N 1
ATOM 1408 C CA . TYR A 1 176 ? -13.285 -17.458 5.834 1.00 50.19 176 TYR A CA 1
ATOM 1409 C C . TYR A 1 176 ? -13.885 -17.197 7.244 1.00 50.19 176 TYR A C 1
ATOM 1411 O O . TYR A 1 176 ? -14.292 -18.135 7.925 1.00 50.19 176 TYR A O 1
ATOM 1419 N N . SER A 1 177 ? -14.025 -15.921 7.663 1.00 47.53 177 SER A N 1
ATOM 1420 C CA . SER A 1 177 ? -14.604 -15.485 8.959 1.00 47.53 177 SER A CA 1
ATOM 1421 C C . SER A 1 177 ? -15.912 -14.661 8.809 1.00 47.53 177 SER A C 1
ATOM 1423 O O . SER A 1 177 ? -15.986 -13.720 8.024 1.00 47.53 177 SER A O 1
ATOM 1425 N N . GLY A 1 178 ? -16.986 -15.024 9.534 1.00 47.00 178 GLY A N 1
ATOM 1426 C CA . GLY A 1 178 ? -18.370 -14.549 9.298 1.00 47.00 178 GLY A CA 1
ATOM 1427 C C . GLY A 1 178 ? -18.959 -13.565 10.330 1.00 47.00 178 GLY A C 1
ATOM 1428 O O . GLY A 1 178 ? -19.757 -13.965 11.177 1.00 47.00 178 GLY A O 1
ATOM 1429 N N . ALA A 1 179 ? -18.635 -12.270 10.241 1.00 46.28 179 ALA A N 1
ATOM 1430 C CA . ALA A 1 179 ? -19.109 -11.231 11.178 1.00 46.28 179 ALA A CA 1
ATOM 1431 C C . ALA A 1 179 ? -20.490 -10.607 10.829 1.00 46.28 179 ALA A C 1
ATOM 1433 O O . ALA A 1 179 ? -20.841 -10.464 9.657 1.00 46.28 179 ALA A O 1
ATOM 1434 N N . LYS A 1 180 ? -21.268 -10.184 11.851 1.00 47.53 180 LYS A N 1
ATOM 1435 C CA . LYS A 1 180 ? -22.636 -9.609 11.717 1.00 47.53 180 LYS A CA 1
ATOM 1436 C C . LYS A 1 180 ? -22.700 -8.066 11.612 1.00 47.53 180 LYS A C 1
ATOM 1438 O O . LYS A 1 180 ? -23.500 -7.577 10.811 1.00 47.53 180 LYS A O 1
ATOM 1443 N N . ASN A 1 181 ? -21.887 -7.309 12.366 1.00 56.44 181 ASN A N 1
ATOM 1444 C CA . ASN A 1 181 ? -21.781 -5.832 12.332 1.00 56.44 181 ASN A CA 1
ATOM 1445 C C . ASN A 1 181 ? -20.336 -5.377 12.657 1.00 56.44 181 ASN A C 1
ATOM 1447 O O . ASN A 1 181 ? -19.649 -6.088 13.388 1.00 56.44 181 ASN A O 1
ATOM 1451 N N . ILE A 1 182 ? -19.863 -4.249 12.103 1.00 66.81 182 ILE A N 1
ATOM 1452 C CA . ILE A 1 182 ? -18.493 -3.723 12.276 1.00 66.81 182 ILE A CA 1
ATOM 1453 C C . ILE A 1 182 ? -18.533 -2.200 12.477 1.00 66.81 182 ILE A C 1
ATOM 1455 O O . ILE A 1 182 ? -19.021 -1.472 11.615 1.00 66.81 182 ILE A O 1
ATOM 1459 N N . VAL A 1 183 ? -17.944 -1.725 13.577 1.00 74.69 183 VAL A N 1
ATOM 1460 C CA . VAL A 1 183 ? -17.707 -0.301 13.872 1.00 74.69 183 VAL A CA 1
ATOM 1461 C C . VAL A 1 183 ? -16.214 -0.110 14.143 1.00 74.69 183 VAL A C 1
ATOM 1463 O O . VAL A 1 183 ? -15.606 -0.942 14.814 1.00 74.69 183 VAL A O 1
ATOM 1466 N N . SER A 1 184 ? -15.616 0.965 13.616 1.00 75.81 184 SER A N 1
ATOM 1467 C CA . SER A 1 184 ? -14.181 1.249 13.765 1.00 75.81 184 SER A CA 1
ATOM 1468 C C . SER A 1 184 ? -13.961 2.614 14.413 1.00 75.81 184 SER A C 1
ATOM 1470 O O . SER A 1 184 ? -14.536 3.615 13.989 1.00 75.81 184 SER A O 1
ATOM 1472 N N . PHE A 1 185 ? -13.091 2.681 15.416 1.00 80.69 185 PHE A N 1
ATOM 1473 C CA . PHE A 1 185 ? -12.739 3.932 16.091 1.00 80.69 185 PHE A CA 1
ATOM 1474 C C . PHE A 1 185 ? -11.411 4.479 15.567 1.00 80.69 185 PHE A C 1
ATOM 1476 O O . PHE A 1 185 ? -10.438 3.738 15.455 1.00 80.69 185 PHE A O 1
ATOM 1483 N N . GLU A 1 186 ? -11.380 5.774 15.247 1.00 78.31 186 GLU A N 1
ATOM 1484 C CA . GLU A 1 186 ? -10.181 6.506 14.831 1.00 78.31 186 GLU A CA 1
ATOM 1485 C C . GLU A 1 186 ? -9.970 7.700 15.772 1.00 78.31 186 GLU A C 1
ATOM 1487 O O . GLU A 1 186 ? -10.828 8.574 15.915 1.00 78.31 186 GLU A O 1
ATOM 1492 N N . ILE A 1 187 ? -8.813 7.735 16.429 1.00 82.00 187 ILE A N 1
ATOM 1493 C CA . ILE A 1 187 ? -8.481 8.756 17.430 1.00 82.00 187 ILE A CA 1
ATOM 1494 C C . ILE A 1 187 ? -8.177 10.114 16.790 1.00 82.00 187 ILE A C 1
ATOM 1496 O O . ILE A 1 187 ? -8.330 11.162 17.423 1.00 82.00 187 ILE A O 1
ATOM 1500 N N . LEU A 1 188 ? -7.744 10.111 15.530 1.00 82.62 188 LEU A N 1
ATOM 1501 C CA . LEU A 1 188 ? -7.425 11.318 14.780 1.00 82.62 188 LEU A CA 1
ATOM 1502 C C . LEU A 1 188 ? -8.686 11.987 14.208 1.00 82.62 188 LEU A C 1
ATOM 1504 O O . LEU A 1 188 ? -9.699 11.325 13.958 1.00 82.62 188 LEU A O 1
ATOM 1508 N N . PRO A 1 189 ? -8.650 13.312 13.970 1.00 80.25 189 PRO A N 1
ATOM 1509 C CA . PRO A 1 189 ? -9.725 13.990 13.259 1.00 80.25 189 PRO A CA 1
ATOM 1510 C C . PRO A 1 189 ? -9.821 13.484 11.816 1.00 80.25 189 PRO A C 1
ATOM 1512 O O . PRO A 1 189 ? -8.829 13.052 11.221 1.00 80.25 189 PRO A O 1
ATOM 1515 N N . ARG A 1 190 ? -11.016 13.589 11.220 1.00 85.12 190 ARG A N 1
ATOM 1516 C CA . ARG A 1 190 ? -11.208 13.274 9.801 1.00 85.12 190 ARG A CA 1
ATOM 1517 C C . ARG A 1 190 ? -10.276 14.167 8.961 1.00 85.12 190 ARG A C 1
ATOM 1519 O O . ARG A 1 190 ? -10.358 15.389 9.092 1.00 85.12 190 ARG A O 1
ATOM 1526 N N . PRO A 1 191 ? -9.418 13.600 8.091 1.00 84.44 191 PRO A N 1
ATOM 1527 C CA . PRO A 1 191 ? -8.577 14.404 7.207 1.00 84.44 191 PRO A CA 1
ATOM 1528 C C . PRO A 1 191 ? -9.410 15.267 6.240 1.00 84.44 191 PRO A C 1
ATOM 1530 O O . PRO A 1 191 ? -10.566 14.953 5.961 1.00 84.44 191 PRO A O 1
ATOM 1533 N N . GLY A 1 192 ? -8.823 16.335 5.693 1.00 83.94 192 GLY A N 1
ATOM 1534 C CA . GLY A 1 192 ? -9.488 17.172 4.685 1.00 83.94 192 GLY A CA 1
ATOM 1535 C C . GLY A 1 192 ? -9.662 16.466 3.333 1.00 83.94 192 GLY A C 1
ATOM 1536 O O . GLY A 1 192 ? -8.946 15.514 3.023 1.00 83.94 192 GLY A O 1
ATOM 1537 N N . ASP A 1 193 ? -10.590 16.942 2.498 1.00 84.19 193 ASP A N 1
ATOM 1538 C CA . ASP A 1 193 ? -10.837 16.359 1.166 1.00 84.19 193 ASP A CA 1
ATOM 1539 C C . ASP A 1 193 ? -9.759 16.760 0.132 1.00 84.19 193 ASP A C 1
ATOM 1541 O O . ASP A 1 193 ? -9.557 16.079 -0.875 1.00 84.19 193 ASP A O 1
ATOM 1545 N N . THR A 1 194 ? -9.023 17.846 0.391 1.00 80.44 194 THR A N 1
ATOM 1546 C CA . THR A 1 194 ? -7.920 18.344 -0.443 1.00 80.44 194 THR A CA 1
ATOM 1547 C C . THR A 1 194 ? -6.617 18.425 0.344 1.00 80.44 194 THR A C 1
ATOM 1549 O O . THR A 1 194 ? -6.612 18.525 1.569 1.00 80.44 194 THR A O 1
ATOM 1552 N N . ARG A 1 195 ? -5.488 18.397 -0.371 1.00 80.75 195 ARG A N 1
ATOM 1553 C CA . ARG A 1 195 ? -4.148 18.498 0.222 1.00 80.75 195 ARG A CA 1
ATOM 1554 C C . ARG A 1 195 ? -3.983 19.833 0.965 1.00 80.75 195 ARG A C 1
ATOM 1556 O O . ARG A 1 195 ? -4.288 20.883 0.404 1.00 80.75 195 ARG A O 1
ATOM 1563 N N . GLY A 1 196 ? -3.484 19.775 2.200 1.00 81.25 196 GLY A N 1
ATOM 1564 C CA . GLY A 1 196 ? -3.143 20.953 3.002 1.00 81.25 196 GLY A CA 1
ATOM 1565 C C . GLY A 1 196 ? -1.843 21.627 2.552 1.00 81.25 196 GLY A C 1
ATOM 1566 O O . GLY A 1 196 ? -0.984 20.993 1.933 1.00 81.25 196 GLY A O 1
ATOM 1567 N N . ALA A 1 197 ? -1.682 22.913 2.875 1.00 82.56 197 ALA A N 1
ATOM 1568 C CA . ALA A 1 197 ? -0.478 23.689 2.548 1.00 82.56 197 ALA A CA 1
ATOM 1569 C C . ALA A 1 197 ? 0.794 23.152 3.239 1.00 82.56 197 ALA A C 1
ATOM 1571 O O . ALA A 1 197 ? 1.900 23.316 2.731 1.00 82.56 197 ALA A O 1
ATOM 1572 N N . ASP A 1 198 ? 0.630 22.468 4.371 1.00 81.25 198 ASP A N 1
ATOM 1573 C CA . ASP A 1 198 ? 1.669 21.840 5.191 1.00 81.25 198 ASP A CA 1
ATOM 1574 C C . ASP A 1 198 ? 2.130 20.463 4.671 1.00 81.25 198 ASP A C 1
ATOM 1576 O O . ASP A 1 198 ? 3.084 19.881 5.186 1.00 81.25 198 ASP A O 1
ATOM 1580 N N . ASN A 1 199 ? 1.483 19.935 3.629 1.00 83.88 199 ASN A N 1
ATOM 1581 C CA . ASN A 1 199 ? 1.827 18.665 2.998 1.00 83.88 199 ASN A CA 1
ATOM 1582 C C . ASN A 1 199 ? 1.982 18.855 1.479 1.00 83.88 199 ASN A C 1
ATOM 1584 O O . ASN A 1 199 ? 1.123 18.389 0.734 1.00 83.88 199 ASN A O 1
ATOM 1588 N N . PRO A 1 200 ? 3.041 19.525 0.979 1.00 83.00 200 PRO A N 1
ATOM 1589 C CA . PRO A 1 200 ? 3.216 19.809 -0.449 1.00 83.00 200 PRO A CA 1
ATOM 1590 C C . PRO A 1 200 ? 3.591 18.564 -1.275 1.00 83.00 200 PRO A C 1
ATOM 1592 O O . PRO A 1 200 ? 4.128 17.580 -0.762 1.00 83.00 200 PRO A O 1
ATOM 1595 N N . TRP A 1 201 ? 3.328 18.596 -2.586 1.00 82.44 201 TRP A N 1
ATOM 1596 C CA . TRP A 1 201 ? 3.872 17.605 -3.530 1.00 82.44 201 TRP A CA 1
ATOM 1597 C C . TRP A 1 201 ? 5.416 17.677 -3.531 1.00 82.44 201 TRP A C 1
ATOM 1599 O O . TRP A 1 201 ? 5.945 18.784 -3.420 1.00 82.44 201 TRP A O 1
ATOM 1609 N N . PRO A 1 202 ? 6.162 16.556 -3.641 1.00 70.12 202 PRO A N 1
ATOM 1610 C CA . PRO A 1 202 ? 5.739 15.185 -3.963 1.00 70.12 202 PRO A CA 1
ATOM 1611 C C . PRO A 1 202 ? 5.407 14.295 -2.753 1.00 70.12 202 PRO A C 1
ATOM 1613 O O . PRO A 1 202 ? 5.336 13.076 -2.895 1.00 70.12 202 PRO A O 1
ATOM 1616 N N . GLN A 1 203 ? 5.202 14.853 -1.555 1.00 74.44 203 GLN A N 1
ATOM 1617 C CA . GLN A 1 203 ? 4.898 14.040 -0.370 1.00 74.44 203 GLN A CA 1
ATOM 1618 C C . GLN A 1 203 ? 3.572 13.286 -0.519 1.00 74.44 203 GLN A C 1
ATOM 1620 O O . GLN A 1 203 ? 2.672 13.736 -1.230 1.00 74.44 203 GLN A O 1
ATOM 1625 N N . TRP A 1 204 ? 3.393 1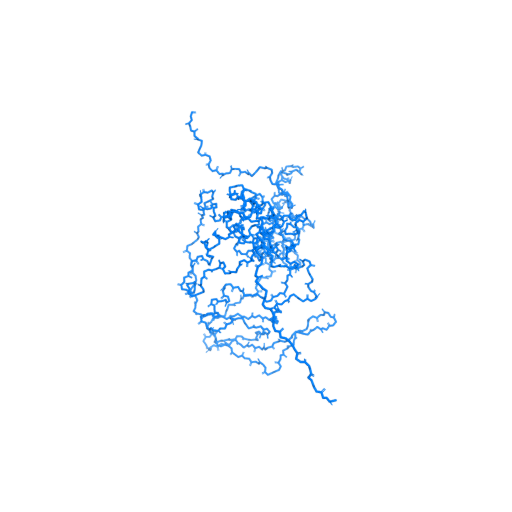2.186 0.216 1.00 71.19 204 TRP A N 1
ATOM 1626 C CA . TRP A 1 204 ? 2.124 11.456 0.228 1.00 71.19 204 TRP A CA 1
ATOM 1627 C C . TRP A 1 204 ? 0.965 12.356 0.698 1.00 71.19 204 TRP A C 1
ATOM 1629 O O . TRP A 1 204 ? 1.102 12.976 1.757 1.00 71.19 204 TRP A O 1
ATOM 1639 N N . PRO A 1 205 ? -0.158 12.448 -0.050 1.00 77.44 205 PRO A N 1
ATOM 1640 C CA . PRO A 1 205 ? -1.261 13.319 0.330 1.00 77.44 205 PRO A CA 1
ATOM 1641 C C . PRO A 1 205 ? -1.987 12.785 1.568 1.00 77.44 205 PRO A C 1
ATOM 1643 O O . PRO A 1 205 ? -2.514 11.663 1.553 1.00 77.44 205 PRO A O 1
ATOM 1646 N N . ARG A 1 206 ? -2.063 13.620 2.606 1.00 79.62 206 ARG A N 1
ATOM 1647 C CA . ARG A 1 206 ? -2.882 13.423 3.811 1.00 79.62 206 ARG A CA 1
ATOM 1648 C C . ARG A 1 206 ? -4.298 13.956 3.573 1.00 79.62 206 ARG A C 1
ATOM 1650 O O . ARG A 1 206 ? -4.630 15.058 3.987 1.00 79.62 206 ARG A O 1
ATOM 1657 N N . ILE A 1 207 ? -5.105 13.177 2.858 1.00 81.62 207 ILE A N 1
ATOM 1658 C CA . ILE A 1 207 ? -6.500 13.500 2.526 1.00 81.62 207 ILE A CA 1
ATOM 1659 C C . ILE A 1 207 ? -7.430 12.372 2.962 1.00 81.62 207 ILE A C 1
ATOM 1661 O O . ILE A 1 207 ? -6.985 11.231 3.129 1.00 81.62 207 ILE A O 1
ATOM 1665 N N . TYR A 1 208 ? -8.714 12.677 3.118 1.00 82.06 208 TYR A N 1
ATOM 1666 C CA . TYR A 1 208 ? -9.720 11.681 3.447 1.00 82.06 208 TYR A CA 1
ATOM 1667 C C . TYR A 1 208 ? -9.897 10.715 2.277 1.00 82.06 208 TYR A C 1
ATOM 1669 O O . TYR A 1 208 ? -10.040 11.113 1.120 1.00 82.06 208 TYR A O 1
ATOM 1677 N N . ARG A 1 209 ? -9.856 9.421 2.591 1.00 78.25 209 ARG A N 1
ATOM 1678 C CA . ARG A 1 209 ? -10.069 8.340 1.633 1.00 78.25 209 ARG A CA 1
ATOM 1679 C C . ARG A 1 209 ? -11.129 7.397 2.185 1.00 78.25 209 ARG A C 1
ATOM 1681 O O . ARG A 1 209 ? -11.134 7.061 3.376 1.00 78.25 209 ARG A O 1
ATOM 1688 N N . LYS A 1 210 ? -12.037 6.999 1.303 1.00 76.44 210 LYS A N 1
ATOM 1689 C CA . LYS A 1 210 ? -12.925 5.861 1.514 1.00 76.44 210 LYS A CA 1
ATOM 1690 C C . LYS A 1 210 ? -12.300 4.663 0.811 1.00 76.44 210 LYS A C 1
ATOM 1692 O O . LYS A 1 210 ? -11.788 4.794 -0.298 1.00 76.44 210 LYS A O 1
ATOM 1697 N N . ASP A 1 211 ? -12.334 3.532 1.499 1.00 75.06 211 ASP A N 1
ATOM 1698 C CA . ASP A 1 211 ? -11.889 2.248 0.965 1.00 75.06 211 ASP A CA 1
ATOM 1699 C C . ASP A 1 211 ? -13.129 1.402 0.695 1.00 75.06 211 ASP A C 1
ATOM 1701 O O . ASP A 1 211 ? -14.211 1.693 1.211 1.00 75.06 211 ASP A O 1
ATOM 1705 N N . TYR A 1 212 ? -12.969 0.335 -0.083 1.00 71.94 212 TYR A N 1
ATOM 1706 C CA . TYR A 1 212 ? -14.080 -0.508 -0.519 1.00 71.94 212 TYR A CA 1
ATOM 1707 C C . TYR A 1 212 ? -14.912 -1.041 0.667 1.00 71.94 212 TYR A C 1
ATOM 1709 O O . TYR A 1 212 ? -16.139 -1.052 0.576 1.00 71.94 212 TYR A O 1
ATOM 1717 N N . GLY A 1 213 ? -14.283 -1.414 1.789 1.00 73.50 213 GLY A N 1
ATOM 1718 C CA . GLY A 1 213 ? -14.992 -1.876 2.988 1.00 73.50 213 GLY A CA 1
ATOM 1719 C C . GLY A 1 213 ? -15.817 -0.773 3.664 1.00 73.50 213 GLY A C 1
ATOM 1720 O O . GLY A 1 213 ? -16.925 -1.026 4.124 1.00 73.50 213 GLY A O 1
ATOM 1721 N N . HIS A 1 214 ? -15.336 0.476 3.651 1.00 80.06 214 HIS A N 1
ATOM 1722 C CA . HIS A 1 214 ? -16.089 1.623 4.176 1.00 80.06 214 HIS A CA 1
ATOM 1723 C C . HIS A 1 214 ? -17.367 1.872 3.362 1.00 80.06 214 HIS A C 1
ATOM 1725 O O . HIS A 1 214 ? -18.422 2.125 3.934 1.00 80.06 214 HIS A O 1
ATOM 1731 N N . GLU A 1 215 ? -17.282 1.753 2.035 1.00 80.00 215 GLU A N 1
ATOM 1732 C CA . GLU A 1 215 ? -18.431 1.886 1.130 1.00 80.00 215 GLU A CA 1
ATOM 1733 C C . GLU A 1 215 ? -19.463 0.753 1.306 1.00 80.00 215 GLU A C 1
ATOM 1735 O O . GLU A 1 215 ? -20.662 1.008 1.248 1.00 80.00 215 GLU A O 1
ATOM 1740 N N . GLU A 1 216 ? -19.023 -0.494 1.527 1.00 77.88 216 GLU A N 1
ATOM 1741 C CA . GLU A 1 216 ? -19.920 -1.636 1.791 1.00 77.88 216 GLU A CA 1
ATOM 1742 C C . GLU A 1 216 ? -20.736 -1.437 3.063 1.00 77.88 216 GLU A C 1
ATOM 1744 O O . GLU A 1 216 ? -21.947 -1.672 3.074 1.00 77.88 216 GLU A O 1
ATOM 1749 N N . VAL A 1 217 ? -20.071 -0.982 4.123 1.00 77.56 217 VAL A N 1
ATOM 1750 C CA . VAL A 1 217 ? -20.725 -0.652 5.384 1.00 77.56 217 VAL A CA 1
ATOM 1751 C C . VAL A 1 217 ? -21.698 0.511 5.196 1.00 77.56 217 VAL A C 1
ATOM 1753 O O . VAL A 1 217 ? -22.849 0.407 5.615 1.00 77.56 217 VAL A O 1
ATOM 1756 N N . GLU A 1 218 ? -21.281 1.585 4.525 1.00 82.88 218 GLU A N 1
ATOM 1757 C CA . GLU A 1 218 ? -22.143 2.740 4.259 1.00 82.88 218 GLU A CA 1
ATOM 1758 C C . GLU A 1 218 ? -23.386 2.354 3.450 1.00 82.88 218 GLU A C 1
ATOM 1760 O O . GLU A 1 218 ? -24.477 2.821 3.761 1.00 82.88 218 GLU A O 1
ATOM 1765 N N . LEU A 1 219 ? -23.271 1.440 2.480 1.00 78.88 219 LEU A N 1
ATOM 1766 C CA . LEU A 1 219 ? -24.441 0.916 1.771 1.00 78.88 219 LEU A CA 1
ATOM 1767 C C . LEU A 1 219 ? -25.356 0.100 2.695 1.00 78.88 219 LEU A C 1
ATOM 1769 O O . LEU A 1 219 ? -26.578 0.218 2.617 1.00 78.88 219 LEU A O 1
ATOM 1773 N N . LYS A 1 220 ? -24.777 -0.765 3.534 1.00 76.31 220 LYS A N 1
ATOM 1774 C CA . LYS A 1 220 ? -25.538 -1.698 4.373 1.00 76.31 220 LYS A CA 1
ATOM 1775 C C . LYS A 1 220 ? -26.238 -1.006 5.545 1.00 76.31 220 LYS A C 1
ATOM 1777 O O . LYS A 1 220 ? -27.348 -1.401 5.896 1.00 76.31 220 LYS A O 1
ATOM 1782 N N . TRP A 1 221 ? -25.594 -0.013 6.154 1.00 77.31 221 TRP A N 1
ATOM 1783 C CA . TRP A 1 221 ? -26.049 0.633 7.391 1.00 77.31 221 TRP A CA 1
ATOM 1784 C C . TRP A 1 221 ? -26.298 2.144 7.256 1.00 77.31 221 TRP A C 1
ATOM 1786 O O . TRP A 1 221 ? -26.777 2.758 8.203 1.00 77.31 221 TRP A O 1
ATOM 1796 N N . GLY A 1 222 ? -26.048 2.744 6.088 1.00 81.31 222 GLY A N 1
ATOM 1797 C CA . GLY A 1 222 ? -26.394 4.138 5.776 1.00 81.31 222 GLY A CA 1
ATOM 1798 C C . GLY A 1 222 ? -25.357 5.189 6.191 1.00 81.31 222 GLY A C 1
ATOM 1799 O O . GLY A 1 222 ? -25.606 6.380 6.006 1.00 81.31 222 GLY A O 1
ATOM 1800 N N . SER A 1 223 ? -24.209 4.787 6.747 1.00 82.56 223 SER A N 1
ATOM 1801 C CA . SER A 1 223 ? -23.158 5.702 7.217 1.00 82.56 223 SER A CA 1
ATOM 1802 C C . SER A 1 223 ? -21.758 5.074 7.190 1.00 82.56 223 SER A C 1
ATOM 1804 O O . SER A 1 223 ? -21.624 3.859 7.326 1.00 82.56 223 SER A O 1
ATOM 1806 N N . ASP A 1 224 ? -20.706 5.897 7.068 1.00 81.56 224 ASP A N 1
ATOM 1807 C CA . ASP A 1 224 ? -19.305 5.457 7.240 1.00 81.56 224 ASP A CA 1
ATOM 1808 C C . ASP A 1 224 ? -19.138 4.790 8.625 1.00 81.56 224 ASP A C 1
ATOM 1810 O O . ASP A 1 224 ? -19.603 5.355 9.620 1.00 81.56 224 ASP A O 1
ATOM 1814 N N . PRO A 1 225 ? -18.498 3.607 8.725 1.00 82.31 225 PRO A N 1
ATOM 1815 C CA . PRO A 1 225 ? -18.337 2.910 10.006 1.00 82.31 225 PRO A CA 1
ATOM 1816 C C . PRO A 1 225 ? -17.368 3.602 10.964 1.00 82.31 225 PRO A C 1
ATOM 1818 O O . PRO A 1 225 ? -17.275 3.204 12.128 1.00 82.31 225 PRO A O 1
ATOM 1821 N N . ARG A 1 226 ? -16.572 4.560 10.470 1.00 87.12 226 ARG A N 1
ATOM 1822 C CA . ARG A 1 226 ? -15.529 5.215 11.252 1.00 87.12 226 ARG A CA 1
ATOM 1823 C C . ARG A 1 226 ? -16.085 6.390 12.030 1.00 87.12 226 ARG A C 1
ATOM 1825 O O . ARG A 1 226 ? -16.642 7.331 11.464 1.00 87.12 226 ARG A O 1
ATOM 1832 N N . ILE A 1 227 ? -15.798 6.388 13.323 1.00 85.12 227 ILE A N 1
ATOM 1833 C CA . ILE A 1 227 ? -16.003 7.545 14.188 1.00 85.12 227 ILE A CA 1
ATOM 1834 C C . ILE A 1 227 ? -14.633 8.170 14.450 1.00 85.12 227 ILE A C 1
ATOM 1836 O O . ILE A 1 227 ? -13.759 7.531 15.027 1.00 85.12 227 ILE A O 1
ATOM 1840 N N . PHE A 1 228 ? -14.444 9.407 13.983 1.00 88.00 228 PHE A N 1
ATOM 1841 C CA . PHE A 1 228 ? -13.189 10.163 14.099 1.00 88.00 228 PHE A CA 1
ATOM 1842 C C . PHE A 1 228 ? -13.161 11.024 15.360 1.00 88.00 228 PHE A C 1
ATOM 1844 O O . PHE A 1 228 ? -14.201 11.567 15.739 1.00 88.00 228 PHE A O 1
ATOM 1851 N N . GLY A 1 229 ? -11.983 11.240 15.947 1.00 88.69 229 GLY A N 1
ATOM 1852 C CA . GLY A 1 229 ? -11.823 12.066 17.147 1.00 88.69 229 GLY A CA 1
ATOM 1853 C C . GLY A 1 229 ? -12.515 11.448 18.360 1.00 88.69 229 GLY A C 1
ATOM 1854 O O . GLY A 1 229 ? -13.248 12.129 19.078 1.00 88.69 229 GLY A O 1
ATOM 1855 N N . ILE A 1 230 ? -12.344 10.141 18.550 1.00 90.69 230 ILE A N 1
ATOM 1856 C CA . ILE A 1 230 ? -12.915 9.382 19.663 1.00 90.69 230 ILE A CA 1
ATOM 1857 C C . ILE A 1 230 ? -11.809 8.618 20.391 1.00 90.69 230 ILE A C 1
ATOM 1859 O O . ILE A 1 230 ? -10.913 8.055 19.765 1.00 90.69 230 ILE A O 1
ATOM 1863 N N . ASN A 1 231 ? -11.866 8.603 21.718 1.00 91.06 231 ASN A N 1
ATOM 1864 C CA . ASN A 1 231 ? -10.962 7.840 22.565 1.00 91.06 231 ASN A CA 1
ATOM 1865 C C . ASN A 1 231 ? -11.760 6.835 23.401 1.00 91.06 231 ASN A C 1
ATOM 1867 O O . ASN A 1 231 ? -12.815 7.170 23.939 1.00 91.06 231 ASN A O 1
ATOM 1871 N N . SER A 1 232 ? -11.258 5.608 23.513 1.00 91.31 232 SER A N 1
ATOM 1872 C CA . SER A 1 232 ? -11.878 4.559 24.331 1.00 91.31 232 SER A CA 1
ATOM 1873 C C . SER A 1 232 ? -11.426 4.700 25.784 1.00 91.31 232 SER A C 1
ATOM 1875 O O . SER A 1 232 ? -10.237 4.875 26.039 1.00 91.31 232 SER A O 1
ATOM 1877 N N . LYS A 1 233 ? -12.363 4.638 26.734 1.00 92.12 233 LYS A N 1
ATOM 1878 C CA . LYS A 1 233 ? -12.101 4.845 28.169 1.00 92.12 233 LYS A CA 1
ATOM 1879 C C . LYS A 1 233 ? -12.106 3.535 28.948 1.00 92.12 233 LYS A C 1
ATOM 1881 O O . LYS A 1 233 ? -11.175 3.281 29.701 1.00 92.12 233 LYS A O 1
ATOM 1886 N N . GLU A 1 234 ? -13.138 2.718 28.761 1.00 93.00 234 GLU A N 1
ATOM 1887 C CA . GLU A 1 234 ? -13.305 1.450 29.480 1.00 93.00 234 GLU A CA 1
ATOM 1888 C C . GLU A 1 234 ? -14.161 0.455 28.688 1.00 93.00 234 GLU A C 1
ATOM 1890 O O . GLU A 1 234 ? -15.038 0.855 27.917 1.00 93.00 234 GLU A O 1
ATOM 1895 N N . PHE A 1 235 ? -13.921 -0.841 28.908 1.00 94.75 235 PHE A N 1
ATOM 1896 C CA . PHE A 1 235 ? -14.846 -1.904 28.515 1.00 94.75 235 PHE A CA 1
ATOM 1897 C C . PHE A 1 235 ? -15.850 -2.133 29.640 1.00 94.75 235 PHE A C 1
ATOM 1899 O O . PHE A 1 235 ? -15.479 -2.157 30.813 1.00 94.75 235 PHE A O 1
ATOM 1906 N N . LEU A 1 236 ? -17.114 -2.301 29.275 1.00 94.19 236 LEU A N 1
ATOM 1907 C CA . LEU A 1 236 ? -18.199 -2.583 30.203 1.00 94.19 236 LEU A CA 1
ATOM 1908 C C . LEU A 1 236 ? -18.423 -4.094 30.273 1.00 94.19 236 LEU A C 1
ATOM 1910 O O . LEU A 1 236 ? -18.462 -4.751 29.234 1.00 94.19 236 LEU A O 1
ATOM 1914 N N . ASP A 1 237 ? -18.598 -4.613 31.483 1.00 93.06 237 ASP A N 1
ATOM 1915 C CA . ASP A 1 237 ? -18.927 -6.015 31.763 1.00 93.06 237 ASP A CA 1
ATOM 1916 C C . ASP A 1 237 ? -20.456 -6.200 31.826 1.00 93.06 237 ASP A C 1
ATOM 1918 O O . ASP A 1 237 ? -21.183 -5.327 32.319 1.00 93.06 237 ASP A O 1
ATOM 1922 N N . ASP A 1 238 ? -20.956 -7.323 31.312 1.00 92.31 238 ASP A N 1
ATOM 1923 C CA . ASP A 1 238 ? -22.356 -7.742 31.441 1.00 92.31 238 ASP A CA 1
ATOM 1924 C C . ASP A 1 238 ? -22.687 -8.325 32.827 1.00 92.31 238 ASP A C 1
ATOM 1926 O O . ASP A 1 238 ? -23.860 -8.536 33.145 1.00 92.31 238 ASP A O 1
ATOM 1930 N N . GLY A 1 239 ? -21.670 -8.530 33.668 1.00 90.50 239 GLY A N 1
ATOM 1931 C CA . GLY A 1 239 ? -21.773 -9.121 35.002 1.00 90.50 239 GLY A CA 1
ATOM 1932 C C . GLY A 1 239 ? -21.594 -10.642 35.010 1.00 90.50 239 GLY A C 1
ATOM 1933 O O . GLY A 1 239 ? -21.621 -11.252 36.078 1.00 90.50 239 GLY A O 1
ATOM 1934 N N . ALA A 1 240 ? -21.394 -11.251 33.841 1.00 92.44 240 ALA A N 1
ATOM 1935 C CA . ALA A 1 240 ? -21.024 -12.649 33.653 1.00 92.44 240 ALA A CA 1
ATOM 1936 C C . ALA A 1 240 ? -19.585 -12.800 33.116 1.00 92.44 240 ALA A C 1
ATOM 1938 O O . ALA A 1 240 ? -19.160 -13.919 32.820 1.00 92.44 240 ALA A O 1
ATOM 1939 N N . GLY A 1 241 ? -18.827 -11.700 33.023 1.00 89.00 241 GLY A N 1
ATOM 1940 C CA . GLY A 1 241 ? -17.461 -11.674 32.511 1.00 89.00 241 GLY A CA 1
ATOM 1941 C C . GLY A 1 241 ? -17.376 -11.508 30.993 1.00 89.00 241 GLY A C 1
ATOM 1942 O O . GLY A 1 241 ? -16.291 -11.697 30.438 1.00 89.00 241 GLY A O 1
ATOM 1943 N N . ASN A 1 242 ? -18.481 -11.166 30.317 1.00 91.44 242 ASN A N 1
ATOM 1944 C CA . ASN A 1 242 ? -18.477 -10.861 28.887 1.00 91.44 242 ASN A CA 1
ATOM 1945 C C . ASN A 1 242 ? -18.541 -9.352 28.655 1.00 91.44 242 ASN A C 1
ATOM 1947 O O . ASN A 1 242 ? -19.060 -8.582 29.463 1.00 91.44 242 ASN A O 1
ATOM 1951 N N . VAL A 1 243 ? -18.033 -8.916 27.503 1.00 92.38 243 VAL A N 1
ATOM 1952 C CA . VAL A 1 243 ? -18.141 -7.512 27.107 1.00 92.38 243 VAL A CA 1
ATOM 1953 C C . VAL A 1 243 ? -19.603 -7.183 26.803 1.00 92.38 243 VAL A C 1
ATOM 1955 O O . VAL A 1 243 ? -20.244 -7.860 26.006 1.00 92.38 243 VAL A O 1
ATOM 1958 N N . LYS A 1 244 ? -20.103 -6.117 27.430 1.00 93.69 244 LYS A N 1
ATOM 1959 C CA . LYS A 1 244 ? -21.409 -5.497 27.167 1.00 93.69 244 LYS A CA 1
ATOM 1960 C C . LYS A 1 244 ? -21.300 -4.264 26.271 1.00 93.69 244 LYS A C 1
ATOM 1962 O O . LYS A 1 244 ? -22.266 -3.850 25.631 1.00 93.69 244 LYS A O 1
ATOM 1967 N N . GLY A 1 245 ? -20.137 -3.621 26.259 1.00 93.00 245 GLY A N 1
ATOM 1968 C CA . GLY A 1 245 ? -19.916 -2.426 25.464 1.00 93.00 245 GLY A CA 1
ATOM 1969 C C . GLY A 1 245 ? -18.608 -1.724 25.771 1.00 93.00 245 GLY A C 1
ATOM 1970 O O . GLY A 1 245 ? -17.778 -2.202 26.542 1.00 93.00 245 GLY A O 1
ATOM 1971 N N . ILE A 1 246 ? -18.436 -0.557 25.165 1.00 94.19 246 ILE A N 1
ATOM 1972 C CA . ILE A 1 246 ? -17.271 0.302 25.337 1.00 94.19 246 ILE A CA 1
ATOM 1973 C C . ILE A 1 246 ? -17.724 1.727 25.650 1.00 94.19 246 ILE A C 1
ATOM 1975 O O . ILE A 1 246 ? -18.540 2.312 24.932 1.00 94.19 246 ILE A O 1
ATOM 1979 N N . ARG A 1 247 ? -17.198 2.300 26.736 1.00 94.56 247 ARG A N 1
ATOM 1980 C CA . ARG A 1 247 ? -17.329 3.732 27.008 1.00 94.56 247 ARG A CA 1
ATOM 1981 C C . ARG A 1 247 ? -16.243 4.472 26.253 1.00 94.56 247 ARG A C 1
ATOM 1983 O O . ARG A 1 247 ? -15.075 4.084 26.262 1.00 94.56 247 ARG A O 1
ATOM 1990 N N . SER A 1 248 ? -16.624 5.581 25.652 1.00 94.50 248 SER A N 1
ATOM 1991 C CA . SER A 1 248 ? -15.746 6.440 24.874 1.00 94.50 248 SER A CA 1
ATOM 1992 C C . SER A 1 248 ? -15.977 7.908 25.209 1.00 94.50 248 SER A C 1
ATOM 1994 O O . SER A 1 248 ? -16.982 8.252 25.826 1.00 94.50 248 SER A O 1
ATOM 1996 N N . VAL A 1 249 ? -15.055 8.766 24.785 1.00 95.19 249 VAL A N 1
ATOM 1997 C CA . VAL A 1 249 ? -15.142 10.226 24.893 1.00 95.19 249 VAL A CA 1
ATOM 1998 C C . VAL A 1 249 ? -14.666 10.855 23.588 1.00 95.19 249 VAL A C 1
ATOM 2000 O O . VAL A 1 249 ? -13.792 10.307 22.909 1.00 95.19 249 VAL A O 1
ATOM 2003 N N . ARG A 1 250 ? -15.218 12.009 23.210 1.00 94.50 250 ARG A N 1
ATOM 2004 C CA . ARG A 1 250 ? -14.717 12.762 22.053 1.00 94.50 250 ARG A CA 1
ATOM 2005 C C . ARG A 1 250 ? -13.398 13.437 22.411 1.00 94.50 250 ARG A C 1
ATOM 2007 O O . ARG A 1 250 ? -13.216 13.913 23.532 1.00 94.50 250 ARG A O 1
ATOM 2014 N N . VAL A 1 251 ? -12.489 13.505 21.446 1.00 93.06 251 VAL A N 1
ATOM 2015 C CA . VAL A 1 251 ? -11.197 14.176 21.592 1.00 93.06 251 VAL A CA 1
ATOM 2016 C C . VAL A 1 251 ? -10.961 15.184 20.482 1.00 93.06 251 VAL A C 1
ATOM 2018 O O . VAL A 1 251 ? -11.317 14.970 19.323 1.00 93.06 251 VAL A O 1
ATOM 2021 N N . GLU A 1 252 ? -10.306 16.274 20.854 1.00 89.94 252 GLU A N 1
ATOM 2022 C CA . GLU A 1 252 ? -9.810 17.298 19.949 1.00 89.94 252 GLU A CA 1
ATOM 2023 C C . GLU A 1 252 ? -8.291 17.387 20.051 1.00 89.94 252 GLU A C 1
ATOM 2025 O O . GLU A 1 252 ? -7.696 17.210 21.116 1.00 89.94 252 GLU A O 1
ATOM 2030 N N . TRP A 1 253 ? -7.653 17.669 18.921 1.00 86.62 253 TRP A N 1
ATOM 2031 C CA . TRP A 1 253 ? -6.206 17.781 18.822 1.00 86.62 253 TRP A CA 1
ATOM 2032 C C . TRP A 1 253 ? -5.830 19.238 18.570 1.00 86.62 253 TRP A C 1
ATOM 2034 O O . TRP A 1 253 ? -6.192 19.814 17.547 1.00 86.62 253 TRP A O 1
ATOM 2044 N N . THR A 1 254 ? -5.081 19.829 19.498 1.00 84.12 254 THR A N 1
ATOM 2045 C CA . THR A 1 254 ? -4.551 21.196 19.383 1.00 84.12 254 THR A CA 1
ATOM 2046 C C . THR A 1 254 ? -3.034 21.161 19.251 1.00 84.12 254 THR A C 1
ATOM 2048 O O . THR A 1 254 ? -2.390 20.331 19.891 1.00 84.12 254 THR A O 1
ATOM 2051 N N . GLN A 1 255 ? -2.451 22.049 18.446 1.00 79.62 255 GLN A N 1
ATOM 2052 C CA . GLN A 1 255 ? -1.000 22.239 18.433 1.00 79.62 255 GLN A CA 1
ATOM 2053 C C . GLN A 1 255 ? -0.587 23.270 19.482 1.00 79.62 255 GLN A C 1
ATOM 2055 O O . GLN A 1 255 ? -1.127 24.372 19.517 1.00 79.62 255 GLN A O 1
ATOM 2060 N N . ASP A 1 256 ? 0.407 22.916 20.286 1.00 78.31 256 ASP A N 1
ATOM 2061 C CA . ASP A 1 256 ? 1.121 23.817 21.184 1.00 78.31 256 ASP A CA 1
ATOM 2062 C C . ASP A 1 256 ? 2.617 23.713 20.876 1.00 78.31 256 ASP A C 1
ATOM 2064 O O . ASP A 1 256 ? 3.203 22.633 20.969 1.00 78.31 256 ASP A O 1
ATOM 2068 N N . ASN A 1 257 ? 3.228 24.810 20.422 1.00 74.81 257 ASN A N 1
ATOM 2069 C CA . ASN A 1 257 ? 4.642 24.867 20.020 1.00 74.81 257 ASN A CA 1
ATOM 2070 C C . ASN A 1 257 ? 5.078 23.731 19.064 1.00 74.81 257 ASN A C 1
ATOM 2072 O O . ASN A 1 257 ? 6.160 23.161 19.196 1.00 74.81 257 ASN A O 1
ATOM 2076 N N . GLY A 1 258 ? 4.214 23.365 18.110 1.00 75.19 258 GLY A N 1
ATOM 2077 C CA . GLY A 1 258 ? 4.459 22.281 17.147 1.00 75.19 258 GLY A CA 1
ATOM 2078 C C . GLY A 1 258 ? 4.236 20.864 17.693 1.00 75.19 258 GLY A C 1
ATOM 2079 O O . GLY A 1 258 ? 4.336 19.897 16.936 1.00 75.19 258 GLY A O 1
ATOM 2080 N N . ARG A 1 259 ? 3.890 20.717 18.978 1.00 76.19 259 ARG A N 1
ATOM 2081 C CA . ARG A 1 259 ? 3.501 19.445 19.591 1.00 76.19 259 ARG A CA 1
ATOM 2082 C C . ARG A 1 259 ? 1.984 19.295 19.578 1.00 76.19 259 ARG A C 1
ATOM 2084 O O . ARG A 1 259 ? 1.249 20.195 19.969 1.00 76.19 259 ARG A O 1
ATOM 2091 N N . TRP A 1 260 ? 1.514 18.128 19.160 1.00 80.38 260 TRP A N 1
ATOM 2092 C CA . TRP A 1 260 ? 0.100 17.780 19.218 1.00 80.38 260 TRP A CA 1
ATOM 2093 C C . TRP A 1 260 ? -0.299 17.397 20.646 1.00 80.38 260 TRP A C 1
ATOM 2095 O O . TRP A 1 260 ? 0.291 16.494 21.240 1.00 80.38 260 TRP A O 1
ATOM 2105 N N . ILE A 1 261 ? -1.299 18.091 21.185 1.00 85.38 261 ILE A N 1
ATOM 2106 C CA . ILE A 1 261 ? -1.907 17.836 22.491 1.00 85.38 261 ILE A CA 1
ATOM 2107 C C . ILE A 1 261 ? -3.348 17.387 22.263 1.00 85.38 261 ILE A C 1
ATOM 2109 O O . ILE A 1 261 ? -4.142 18.119 21.669 1.00 85.38 261 ILE A O 1
ATOM 2113 N N . MET A 1 262 ? -3.671 16.195 22.757 1.00 89.44 262 MET A N 1
ATOM 2114 C CA . MET A 1 262 ? -5.029 15.662 22.790 1.00 89.44 262 MET A CA 1
ATOM 2115 C C . MET A 1 262 ? -5.774 16.221 24.007 1.00 89.44 262 MET A C 1
ATOM 2117 O O . MET A 1 262 ? -5.250 16.183 25.121 1.00 89.44 262 MET A O 1
ATOM 2121 N N . LYS A 1 263 ? -6.994 16.718 23.804 1.00 91.00 263 LYS A N 1
ATOM 2122 C CA . LYS A 1 263 ? -7.897 17.184 24.862 1.00 91.00 263 LYS A CA 1
ATOM 2123 C C . LYS A 1 263 ? -9.231 16.457 24.751 1.00 91.00 263 LYS A C 1
ATOM 2125 O O . LYS A 1 263 ? -9.812 16.399 23.671 1.00 91.00 263 LYS A O 1
ATOM 2130 N N . GLU A 1 264 ? -9.708 15.904 25.861 1.00 93.12 264 GLU A N 1
ATOM 2131 C CA . GLU A 1 264 ? -11.049 15.318 25.933 1.00 93.12 264 GLU A CA 1
ATOM 2132 C C . GLU A 1 264 ? -12.096 16.436 25.940 1.00 93.12 264 GLU A C 1
ATOM 2134 O O . GLU A 1 264 ? -11.944 17.437 26.643 1.00 93.12 264 GLU A O 1
ATOM 2139 N N . VAL A 1 265 ? -13.154 16.272 25.148 1.00 92.62 265 VAL A N 1
ATOM 2140 C CA . VAL A 1 265 ? -14.264 17.224 25.099 1.00 92.62 265 VAL A CA 1
ATOM 2141 C C . VAL A 1 265 ? -15.169 16.966 26.309 1.00 92.62 265 VAL A C 1
ATOM 2143 O O . VAL A 1 265 ? -15.684 15.851 26.450 1.00 92.62 265 VAL A O 1
ATOM 2146 N N . PRO A 1 266 ? -15.397 17.954 27.192 1.00 91.62 266 PRO A N 1
ATOM 2147 C CA . PRO A 1 266 ? -16.265 17.773 28.352 1.00 91.62 266 PRO A CA 1
ATOM 2148 C C . PRO A 1 266 ? -17.684 17.349 27.953 1.00 91.62 266 PRO A C 1
ATOM 2150 O O . PRO A 1 266 ? -18.210 17.812 26.943 1.00 91.62 266 PRO A O 1
ATOM 2153 N N . ASN A 1 267 ? -18.320 16.500 28.767 1.00 91.75 267 ASN A N 1
ATOM 2154 C CA . ASN A 1 267 ? -19.695 16.012 28.565 1.00 91.75 267 ASN A CA 1
ATOM 2155 C C . ASN A 1 267 ? -19.936 15.281 27.228 1.00 91.75 267 ASN A C 1
ATOM 2157 O O . ASN A 1 267 ? -21.061 15.247 26.737 1.00 91.75 267 ASN A O 1
ATOM 2161 N N . SER A 1 268 ? -18.891 14.700 26.634 1.00 94.00 268 SER A N 1
ATOM 2162 C CA . SER A 1 268 ? -18.975 13.965 25.365 1.00 94.00 268 SER A CA 1
ATOM 2163 C C . SER A 1 268 ? -18.867 12.446 25.522 1.00 94.00 268 SER A C 1
ATOM 2165 O O . SER A 1 268 ? -18.632 11.733 24.544 1.00 94.00 268 SER A O 1
ATOM 2167 N N . GLU A 1 269 ? -18.998 11.950 26.755 1.00 93.44 269 GLU A N 1
ATOM 2168 C CA . GLU A 1 269 ? -18.957 10.518 27.016 1.00 93.44 269 GLU A CA 1
ATOM 2169 C C . GLU A 1 269 ? -20.149 9.808 26.377 1.00 93.44 269 GLU A C 1
ATOM 2171 O O . GLU A 1 269 ? -21.296 10.244 26.490 1.00 93.44 269 GLU A O 1
ATOM 2176 N N . GLN A 1 270 ? -19.870 8.680 25.733 1.00 94.12 270 GLN A N 1
ATOM 2177 C CA . GLN A 1 270 ? -20.877 7.850 25.095 1.00 94.12 270 GLN A CA 1
ATOM 2178 C C . GLN A 1 270 ? -20.545 6.373 25.284 1.00 94.12 270 GLN A C 1
ATOM 2180 O O . GLN A 1 270 ? -19.387 5.961 25.171 1.00 94.12 270 GLN A O 1
ATOM 2185 N N . ILE A 1 271 ? -21.583 5.578 25.540 1.00 93.56 271 ILE A N 1
ATOM 2186 C CA . ILE A 1 271 ? -21.506 4.121 25.610 1.00 93.56 271 ILE A CA 1
ATOM 2187 C C . ILE A 1 271 ? -21.954 3.540 24.269 1.00 93.56 271 ILE A C 1
ATOM 2189 O O . ILE A 1 271 ? -23.008 3.906 23.749 1.00 93.56 271 ILE A O 1
ATOM 2193 N N . TYR A 1 272 ? -21.151 2.625 23.736 1.00 90.62 272 TYR A N 1
ATOM 2194 C CA . TYR A 1 272 ? -21.473 1.815 22.569 1.00 90.62 272 TYR A CA 1
ATOM 2195 C C . TYR A 1 272 ? -21.663 0.375 23.034 1.00 90.62 272 TYR A C 1
ATOM 2197 O O . TYR A 1 272 ? -20.707 -0.247 23.498 1.00 90.62 272 TYR A O 1
ATOM 2205 N N . GLU A 1 273 ? -22.887 -0.142 22.950 1.00 91.81 273 GLU A N 1
ATOM 2206 C CA . GLU A 1 273 ? -23.166 -1.548 23.260 1.00 91.81 273 GLU A CA 1
ATOM 2207 C C . GLU A 1 273 ? -22.492 -2.456 22.224 1.00 91.81 273 GLU A C 1
ATOM 2209 O O . GLU A 1 273 ? -22.539 -2.184 21.021 1.00 91.81 273 GLU A O 1
ATOM 2214 N N . ALA A 1 274 ? -21.820 -3.506 22.695 1.00 87.25 274 ALA A N 1
ATOM 2215 C CA . ALA A 1 274 ? -21.083 -4.435 21.849 1.00 87.25 274 ALA A CA 1
ATOM 2216 C C . ALA A 1 274 ? -20.870 -5.773 22.562 1.00 87.25 274 ALA A C 1
ATOM 2218 O O . ALA A 1 274 ? -20.408 -5.789 23.698 1.00 87.25 274 ALA A O 1
ATOM 2219 N N . ASP A 1 275 ? -21.111 -6.872 21.846 1.00 84.81 275 ASP A N 1
ATOM 2220 C CA . ASP A 1 275 ? -20.855 -8.239 22.330 1.00 84.81 275 ASP A CA 1
ATOM 2221 C C . ASP A 1 275 ? -19.412 -8.715 22.045 1.00 84.81 275 ASP A C 1
ATOM 2223 O O . ASP A 1 275 ? -18.942 -9.706 22.599 1.00 84.81 275 ASP A O 1
ATOM 2227 N N . LEU A 1 276 ? -18.697 -8.034 21.137 1.00 84.50 276 LEU A N 1
ATOM 2228 C CA . LEU A 1 276 ? -17.318 -8.338 20.741 1.00 84.50 276 LEU A CA 1
ATOM 2229 C C . LEU A 1 276 ? -16.567 -7.041 20.438 1.00 84.50 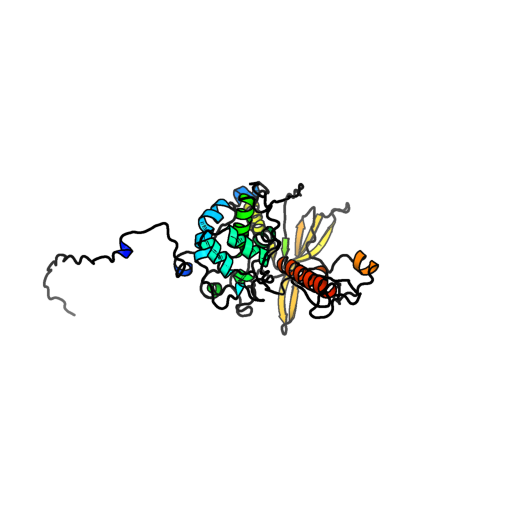276 LEU A C 1
ATOM 2231 O O . LEU A 1 276 ? -17.009 -6.239 19.615 1.00 84.50 276 LEU A O 1
ATOM 2235 N N . VAL A 1 277 ? -15.392 -6.873 21.044 1.00 86.00 277 VAL A N 1
ATOM 2236 C CA . VAL A 1 277 ? -14.480 -5.763 20.752 1.00 86.00 277 VAL A CA 1
ATOM 2237 C C . VAL A 1 277 ? -13.193 -6.316 20.152 1.00 86.00 277 VAL A C 1
ATOM 2239 O O . VAL A 1 277 ? -12.511 -7.137 20.763 1.00 86.00 277 VAL A O 1
ATOM 2242 N N . LEU A 1 278 ? -12.855 -5.857 18.947 1.00 83.81 278 LEU A N 1
ATOM 2243 C CA . LEU A 1 278 ? -11.629 -6.228 18.245 1.00 83.81 278 LEU A CA 1
ATOM 2244 C C . LEU A 1 278 ? -10.606 -5.096 18.363 1.00 83.81 278 LEU A C 1
ATOM 2246 O O . LEU A 1 278 ? -10.804 -4.007 17.826 1.00 83.81 278 LEU A O 1
ATOM 2250 N N . LEU A 1 279 ? -9.497 -5.355 19.055 1.00 83.38 279 LEU A N 1
ATOM 2251 C CA . LEU A 1 279 ? -8.400 -4.398 19.178 1.00 83.38 279 LEU A CA 1
ATOM 2252 C C . LEU A 1 279 ? -7.499 -4.456 17.942 1.00 83.38 279 LEU A C 1
ATOM 2254 O O . LEU A 1 279 ? -6.680 -5.357 17.799 1.00 83.38 279 LEU A O 1
ATOM 2258 N N . ALA A 1 280 ? -7.629 -3.461 17.066 1.00 83.69 280 ALA A N 1
ATOM 2259 C CA . ALA A 1 280 ? -6.819 -3.308 15.856 1.00 83.69 280 ALA A CA 1
ATOM 2260 C C . ALA A 1 280 ? -5.781 -2.173 15.993 1.00 83.69 280 ALA A C 1
ATOM 2262 O O . ALA A 1 280 ? -5.615 -1.356 15.093 1.00 83.69 280 ALA A O 1
ATOM 2263 N N . MET A 1 281 ? -5.084 -2.103 17.134 1.00 80.88 281 MET A N 1
ATOM 2264 C CA . MET A 1 281 ? -4.142 -1.016 17.474 1.00 80.88 281 MET A CA 1
ATOM 2265 C C . MET A 1 281 ? -2.753 -1.151 16.821 1.00 80.88 281 MET A C 1
ATOM 2267 O O . MET A 1 281 ? -1.836 -0.393 17.140 1.00 80.88 281 MET A O 1
ATOM 2271 N N . GLY A 1 282 ? -2.589 -2.113 15.913 1.00 83.69 282 GLY A N 1
ATOM 2272 C CA . GLY A 1 282 ? -1.302 -2.462 15.320 1.00 83.69 282 GLY A CA 1
ATOM 2273 C C . GLY A 1 282 ? -0.422 -3.280 16.266 1.00 83.69 282 GLY A C 1
ATOM 2274 O O . GLY A 1 282 ? -0.893 -3.874 17.234 1.00 83.69 282 GLY A O 1
ATOM 2275 N N . PHE A 1 283 ? 0.871 -3.323 15.957 1.00 83.69 283 PHE A N 1
ATOM 2276 C CA . PHE A 1 283 ? 1.861 -4.117 16.692 1.00 83.69 283 PHE A CA 1
ATOM 2277 C C . PHE A 1 283 ? 2.913 -3.202 17.346 1.00 83.69 283 PHE A C 1
ATOM 2279 O O . PHE A 1 283 ? 2.976 -2.005 17.068 1.00 83.69 283 PHE A O 1
ATOM 2286 N N . LEU A 1 284 ? 3.768 -3.734 18.219 1.00 83.06 284 LEU A N 1
ATOM 2287 C CA . LEU A 1 284 ? 4.918 -2.979 18.751 1.00 83.06 284 LEU A CA 1
ATOM 2288 C C . LEU A 1 284 ? 6.248 -3.456 18.164 1.00 83.06 284 LEU A C 1
ATOM 2290 O O . LEU A 1 284 ? 7.156 -2.652 18.001 1.00 83.06 284 LEU A O 1
ATOM 2294 N N . GLY A 1 285 ? 6.332 -4.730 17.795 1.00 85.62 285 GLY A N 1
ATOM 2295 C CA . GLY A 1 285 ? 7.504 -5.366 17.208 1.00 85.62 285 GLY A CA 1
ATOM 2296 C C . GLY A 1 285 ? 7.187 -6.817 16.827 1.00 85.62 285 GLY A C 1
ATOM 2297 O O . GLY A 1 285 ? 6.049 -7.253 17.026 1.00 85.62 285 GLY A O 1
ATOM 2298 N N . PRO A 1 286 ? 8.161 -7.551 16.269 1.00 88.81 286 PRO A N 1
ATOM 2299 C CA . PRO A 1 286 ? 8.009 -8.966 15.929 1.00 88.81 286 PRO A CA 1
ATOM 2300 C C . PRO A 1 286 ? 7.892 -9.854 17.178 1.00 88.81 286 PRO A C 1
ATOM 2302 O O . PRO A 1 286 ? 8.258 -9.437 18.282 1.00 88.81 286 PRO A O 1
ATOM 2305 N N . GLU A 1 287 ? 7.443 -11.102 17.009 1.00 88.38 287 GLU A N 1
ATOM 2306 C CA . GLU A 1 287 ? 7.482 -12.079 18.096 1.00 88.38 287 GLU A CA 1
ATOM 2307 C C . GLU A 1 287 ? 8.921 -12.317 18.586 1.00 88.38 287 GLU A C 1
ATOM 2309 O O . GLU A 1 287 ? 9.882 -12.367 17.813 1.00 88.38 287 GLU A O 1
ATOM 2314 N N . THR A 1 288 ? 9.093 -12.483 19.900 1.00 89.62 288 THR A N 1
ATOM 2315 C CA . THR A 1 288 ? 10.432 -12.431 20.502 1.00 89.62 288 THR A CA 1
ATOM 2316 C C . THR A 1 288 ? 11.176 -13.761 20.501 1.00 89.62 288 THR A C 1
ATOM 2318 O O . THR A 1 288 ? 12.401 -13.746 20.621 1.00 89.62 288 THR A O 1
ATOM 2321 N N . TYR A 1 289 ? 10.492 -14.892 20.307 1.00 91.75 289 TYR A N 1
ATOM 2322 C CA . TYR A 1 289 ? 11.077 -16.228 20.471 1.00 91.75 289 TYR A CA 1
ATOM 2323 C C . TYR A 1 289 ? 12.335 -16.446 19.614 1.00 91.75 289 TYR A C 1
ATOM 2325 O O . TYR A 1 289 ? 13.351 -16.900 20.137 1.00 91.75 289 TYR A O 1
ATOM 2333 N N . LEU A 1 290 ? 12.330 -16.044 18.334 1.00 88.56 290 LEU A N 1
ATOM 2334 C CA . LEU A 1 290 ? 13.527 -16.127 17.481 1.00 88.56 290 LEU A CA 1
ATOM 2335 C C . LEU A 1 290 ? 14.616 -15.159 17.936 1.00 88.56 290 LEU A C 1
ATOM 2337 O O . LEU A 1 290 ? 15.790 -15.522 17.967 1.00 88.56 290 LEU A O 1
ATOM 2341 N N . THR A 1 291 ? 14.240 -13.928 18.300 1.00 91.44 291 THR A N 1
ATOM 2342 C CA . THR A 1 291 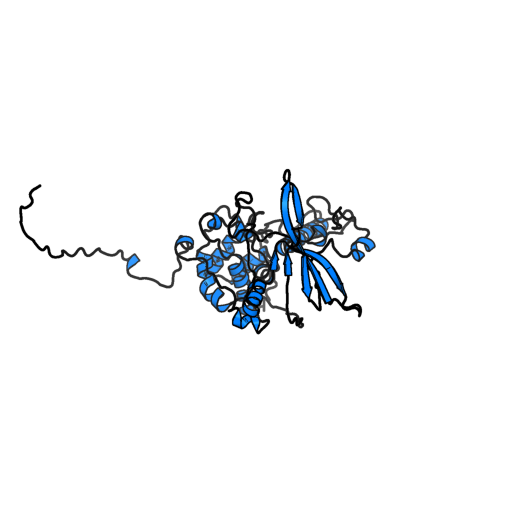? 15.212 -12.916 18.736 1.00 91.44 291 THR A CA 1
ATOM 2343 C C . THR A 1 291 ? 15.921 -13.325 20.024 1.00 91.44 291 THR A C 1
ATOM 2345 O O . THR A 1 291 ? 17.114 -13.082 20.163 1.00 91.44 291 THR A O 1
ATOM 2348 N N . GLU A 1 292 ? 15.226 -14.003 20.934 1.00 92.62 292 GLU A N 1
ATOM 2349 C CA . GLU A 1 292 ? 15.781 -14.504 22.190 1.00 92.62 292 GLU A CA 1
ATOM 2350 C C . GLU A 1 292 ? 16.641 -15.751 21.967 1.00 92.62 292 GLU A C 1
ATOM 2352 O O . GLU A 1 292 ? 17.777 -15.800 22.441 1.00 92.62 292 GLU A O 1
ATOM 2357 N N . GLN A 1 293 ? 16.151 -16.723 21.187 1.00 93.50 293 GLN A N 1
ATOM 2358 C CA . GLN A 1 293 ? 16.892 -17.947 20.857 1.00 93.50 293 GLN A CA 1
ATOM 2359 C C . GLN A 1 293 ? 18.213 -17.647 20.140 1.00 93.50 293 GLN A C 1
ATOM 2361 O O . GLN A 1 293 ? 19.246 -18.226 20.474 1.00 93.50 293 GLN A O 1
ATOM 2366 N N . LEU A 1 294 ? 18.190 -16.714 19.187 1.00 92.88 294 LEU A N 1
ATOM 2367 C CA . LEU A 1 294 ? 19.365 -16.295 18.422 1.00 92.88 294 LEU A CA 1
ATOM 2368 C C . LEU A 1 294 ? 20.170 -15.188 19.120 1.00 92.88 294 LEU A C 1
ATOM 2370 O O . LEU A 1 294 ? 21.219 -14.804 18.613 1.00 92.88 294 LEU A O 1
ATOM 2374 N N . ARG A 1 295 ? 19.711 -14.683 20.277 1.00 94.56 295 ARG A N 1
ATOM 2375 C CA . ARG A 1 295 ? 20.335 -13.582 21.040 1.00 94.56 295 ARG A CA 1
ATOM 2376 C C . ARG A 1 295 ? 20.554 -12.315 20.202 1.00 94.56 295 ARG A C 1
ATOM 2378 O O . ARG A 1 295 ? 21.585 -11.651 20.307 1.00 94.56 295 ARG A O 1
ATOM 2385 N N . LEU A 1 296 ? 19.578 -11.981 19.361 1.00 94.06 296 LEU A N 1
ATOM 2386 C CA . LEU A 1 296 ? 19.620 -10.813 18.487 1.00 94.06 296 LEU A CA 1
ATOM 2387 C C . LEU A 1 296 ? 19.430 -9.521 19.280 1.00 94.06 296 LEU A C 1
ATOM 2389 O O . LEU A 1 296 ? 18.566 -9.411 20.151 1.00 94.06 296 LEU A O 1
ATOM 2393 N N . THR A 1 297 ? 20.223 -8.509 18.936 1.00 93.88 297 THR A N 1
ATOM 2394 C CA . THR A 1 297 ? 20.054 -7.159 19.473 1.00 93.88 297 THR A CA 1
ATOM 2395 C C . THR A 1 297 ? 18.812 -6.513 18.865 1.00 93.88 297 THR A C 1
ATOM 2397 O O . THR A 1 297 ? 18.588 -6.600 17.657 1.00 93.88 297 THR A O 1
ATOM 2400 N N . LYS A 1 298 ? 18.020 -5.843 19.702 1.00 94.06 298 LYS A N 1
ATOM 2401 C CA . LYS A 1 298 ? 16.838 -5.086 19.286 1.00 94.06 298 LYS A CA 1
ATOM 2402 C C . LYS A 1 298 ? 17.087 -3.586 19.412 1.00 94.06 298 LYS A C 1
ATOM 2404 O O . LYS A 1 298 ? 17.875 -3.161 20.257 1.00 94.06 298 LYS A O 1
ATOM 2409 N N . ASP A 1 299 ? 16.433 -2.793 18.573 1.00 91.44 299 ASP A N 1
ATOM 2410 C CA . ASP A 1 299 ? 16.398 -1.339 18.712 1.00 91.44 299 ASP A CA 1
ATOM 2411 C C . ASP A 1 299 ? 15.427 -0.901 19.833 1.00 91.44 299 ASP A C 1
ATOM 2413 O O . ASP A 1 299 ? 14.765 -1.717 20.480 1.00 91.44 299 ASP A O 1
ATOM 2417 N N . GLN A 1 300 ? 15.317 0.410 20.068 1.00 90.19 300 GLN A N 1
ATOM 2418 C CA . GLN A 1 300 ? 14.413 0.977 21.085 1.00 90.19 300 GLN A CA 1
ATOM 2419 C C . GLN A 1 300 ? 12.923 0.713 20.804 1.00 90.19 300 GLN A C 1
ATOM 2421 O O . GLN A 1 300 ? 12.085 0.909 21.680 1.00 90.19 300 GLN A O 1
ATOM 2426 N N . ARG A 1 301 ? 12.583 0.285 19.585 1.00 89.19 301 ARG A N 1
ATOM 2427 C CA . ARG A 1 301 ? 11.229 -0.041 19.132 1.00 89.19 301 ARG A CA 1
ATOM 2428 C C . ARG A 1 301 ? 11.017 -1.553 19.024 1.00 89.19 301 ARG A C 1
ATOM 2430 O O . ARG A 1 301 ? 10.043 -1.977 18.424 1.00 89.19 301 ARG A O 1
ATOM 2437 N N . SER A 1 302 ? 11.890 -2.361 19.630 1.00 91.69 302 SER A N 1
ATOM 2438 C CA . SER A 1 302 ? 11.842 -3.829 19.612 1.00 91.69 302 SER A CA 1
ATOM 2439 C C . SER A 1 302 ? 12.069 -4.488 18.245 1.00 91.69 302 SER A C 1
ATOM 2441 O O . SER A 1 302 ? 11.912 -5.704 18.142 1.00 91.69 302 SER A O 1
ATOM 2443 N N . ASN A 1 303 ? 12.481 -3.745 17.214 1.00 94.12 303 ASN A N 1
AT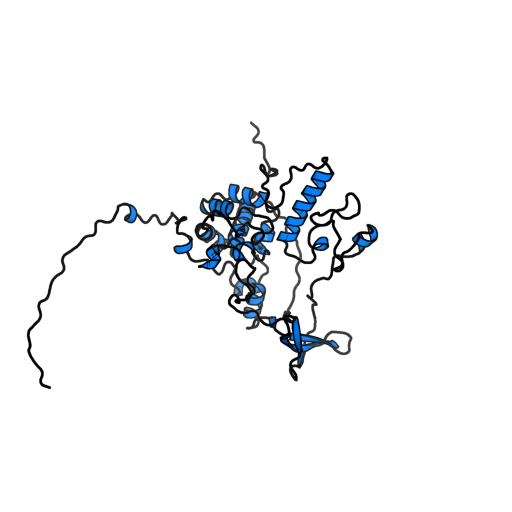OM 2444 C CA . ASN A 1 303 ? 12.833 -4.326 15.917 1.00 94.12 303 ASN A CA 1
ATOM 2445 C C . ASN A 1 303 ? 14.239 -4.928 15.964 1.00 94.12 303 ASN A C 1
ATOM 2447 O O . ASN A 1 303 ? 15.087 -4.478 16.735 1.00 94.12 303 ASN A O 1
ATOM 2451 N N . VAL A 1 304 ? 14.523 -5.911 15.110 1.00 94.81 304 VAL A N 1
ATOM 2452 C CA . VAL A 1 304 ? 15.864 -6.493 14.982 1.00 94.81 304 VAL A CA 1
ATOM 2453 C C . VAL A 1 304 ? 16.838 -5.436 14.463 1.00 94.81 304 VAL A C 1
ATOM 2455 O O . VAL A 1 304 ? 16.669 -4.893 13.370 1.00 94.81 304 VAL A O 1
ATOM 2458 N N . LEU A 1 305 ? 17.878 -5.157 15.249 1.00 94.44 305 LEU A N 1
ATOM 2459 C CA . LEU A 1 305 ? 18.885 -4.162 14.916 1.00 94.44 305 LEU A CA 1
ATOM 2460 C C . LEU A 1 305 ? 19.814 -4.692 13.816 1.00 94.44 305 LEU A C 1
ATOM 2462 O O . LEU A 1 305 ? 20.451 -5.736 13.971 1.00 94.44 305 LEU A O 1
ATOM 2466 N N . THR A 1 306 ? 19.948 -3.929 12.731 1.00 94.12 306 THR A N 1
ATOM 2467 C CA . THR A 1 306 ? 20.946 -4.167 11.680 1.00 94.12 306 THR A CA 1
ATOM 2468 C C . THR A 1 306 ? 21.936 -3.014 11.606 1.00 94.12 306 THR A C 1
ATOM 2470 O O . THR A 1 306 ? 21.651 -1.893 12.042 1.00 94.12 306 THR A O 1
ATOM 2473 N N . LYS A 1 307 ? 23.129 -3.270 11.059 1.00 88.62 307 LYS A N 1
ATOM 2474 C CA . LYS A 1 307 ? 24.102 -2.199 10.810 1.00 88.62 307 LYS A CA 1
ATOM 2475 C C . LYS A 1 307 ? 23.495 -1.182 9.834 1.00 88.62 307 LYS A C 1
ATOM 2477 O O . LYS A 1 307 ? 22.844 -1.558 8.860 1.00 88.62 307 LYS A O 1
ATOM 2482 N N . ALA A 1 308 ? 23.715 0.108 10.094 1.00 84.38 308 ALA A N 1
ATOM 2483 C CA . ALA A 1 308 ? 23.150 1.191 9.293 1.00 84.38 308 ALA A CA 1
ATOM 2484 C C . ALA A 1 308 ? 23.457 1.016 7.796 1.00 84.38 308 ALA A C 1
ATOM 2486 O O . ALA A 1 308 ? 24.603 0.786 7.412 1.00 84.38 308 ALA A O 1
ATOM 2487 N N . GLY A 1 309 ? 22.416 1.123 6.967 1.00 84.06 309 GLY A N 1
ATOM 2488 C CA . GLY A 1 309 ? 22.512 0.927 5.519 1.00 84.06 309 GLY A CA 1
ATOM 2489 C C . GLY A 1 309 ? 22.616 -0.532 5.068 1.00 84.06 309 GLY A C 1
ATOM 2490 O O . GLY A 1 309 ? 22.788 -0.750 3.876 1.00 84.06 309 GLY A O 1
ATOM 2491 N N . THR A 1 310 ? 22.499 -1.500 5.983 1.00 89.19 310 THR A N 1
ATOM 2492 C CA . THR A 1 310 ? 22.579 -2.936 5.678 1.00 89.19 310 THR A CA 1
ATOM 2493 C C . THR A 1 310 ? 21.440 -3.731 6.319 1.00 89.19 310 THR A C 1
ATOM 2495 O O . THR A 1 310 ? 20.743 -3.239 7.218 1.00 89.19 310 THR A O 1
ATOM 2498 N N . TYR A 1 311 ? 21.285 -4.983 5.900 1.00 93.50 311 TYR A N 1
ATOM 2499 C CA . TYR A 1 311 ? 20.316 -5.946 6.433 1.00 93.50 311 TYR A CA 1
ATOM 2500 C C . TYR A 1 311 ? 20.960 -6.970 7.370 1.00 93.50 311 TYR A C 1
ATOM 2502 O O . TYR A 1 311 ? 20.263 -7.792 7.962 1.00 93.50 311 TYR A O 1
ATOM 2510 N N . ARG A 1 312 ? 22.281 -6.902 7.551 1.00 92.50 312 ARG A N 1
ATOM 2511 C CA . ARG A 1 312 ? 23.039 -7.786 8.437 1.00 92.50 312 ARG A CA 1
ATOM 2512 C C . ARG A 1 312 ? 22.911 -7.376 9.902 1.00 92.50 312 ARG A C 1
ATOM 2514 O O . ARG A 1 312 ? 23.071 -6.205 10.267 1.00 92.50 312 ARG A O 1
ATOM 2521 N N . THR A 1 313 ? 22.647 -8.359 10.751 1.00 93.75 313 THR A N 1
ATOM 2522 C CA . THR A 1 313 ? 22.667 -8.197 12.210 1.00 93.75 313 THR A CA 1
ATOM 2523 C C . THR A 1 313 ? 24.114 -8.210 12.731 1.00 93.75 313 THR A C 1
ATOM 2525 O O . THR A 1 313 ? 25.035 -8.539 11.982 1.00 93.75 313 THR A O 1
ATOM 2528 N N . PRO A 1 314 ? 24.368 -7.879 14.010 1.00 90.88 314 PRO A N 1
ATOM 2529 C CA . PRO A 1 314 ? 25.700 -8.037 14.600 1.00 90.88 314 PRO A CA 1
ATOM 2530 C C . PRO A 1 314 ? 26.215 -9.487 14.626 1.00 90.88 314 PRO A C 1
ATOM 2532 O O . PRO A 1 314 ? 27.413 -9.698 14.804 1.00 90.88 314 PRO A O 1
ATOM 2535 N N . ILE A 1 315 ? 25.330 -10.478 14.468 1.00 92.31 315 ILE A N 1
ATOM 2536 C CA . ILE A 1 315 ? 25.692 -11.895 14.428 1.00 92.31 315 ILE A CA 1
ATOM 2537 C C . ILE A 1 315 ? 25.993 -12.297 12.984 1.00 92.31 315 ILE A C 1
ATOM 2539 O O . ILE A 1 315 ? 25.235 -11.992 12.060 1.00 92.31 315 ILE A O 1
ATOM 2543 N N . ASP A 1 316 ? 27.117 -12.992 12.800 1.00 89.56 316 ASP A N 1
ATOM 2544 C CA . ASP A 1 316 ? 27.560 -13.445 11.487 1.00 89.56 316 ASP A CA 1
ATOM 2545 C C . ASP A 1 316 ? 26.493 -14.302 10.790 1.00 89.56 316 ASP A C 1
ATOM 2547 O O . ASP A 1 316 ? 25.849 -15.141 11.417 1.00 89.56 316 ASP A O 1
ATOM 2551 N N . ARG A 1 317 ? 26.319 -14.080 9.481 1.00 87.81 317 ARG A N 1
ATOM 2552 C CA . ARG A 1 317 ? 25.368 -14.792 8.608 1.00 87.81 317 ARG A CA 1
ATOM 2553 C C . ARG A 1 317 ? 23.894 -14.732 9.035 1.00 87.81 317 ARG A C 1
ATOM 2555 O O . ARG A 1 317 ? 23.092 -15.519 8.536 1.00 87.81 317 ARG A O 1
ATOM 2562 N N . ILE A 1 318 ? 23.515 -13.789 9.899 1.00 92.88 318 ILE A N 1
ATOM 2563 C CA . ILE A 1 318 ? 22.113 -13.520 10.239 1.00 92.88 318 ILE A CA 1
ATOM 2564 C C . ILE A 1 318 ? 21.705 -12.143 9.714 1.00 92.88 318 ILE A C 1
ATOM 2566 O O . ILE A 1 318 ? 22.376 -11.137 9.966 1.00 92.88 318 ILE A O 1
ATOM 2570 N N . TYR A 1 319 ? 20.565 -12.104 9.025 1.00 93.62 319 TYR A N 1
ATOM 2571 C CA . TYR A 1 319 ? 20.006 -10.920 8.377 1.00 93.62 319 TYR A CA 1
ATOM 2572 C C . TYR A 1 319 ? 18.549 -10.733 8.802 1.00 93.62 319 TYR A C 1
ATOM 2574 O O . TYR A 1 319 ? 17.864 -11.697 9.142 1.00 93.62 319 TYR A O 1
ATOM 2582 N N . ALA A 1 320 ? 18.071 -9.495 8.764 1.00 94.69 320 ALA A N 1
ATOM 2583 C CA . ALA A 1 320 ? 16.678 -9.149 9.018 1.00 94.69 320 ALA A CA 1
ATOM 2584 C C . ALA A 1 320 ? 16.189 -8.173 7.945 1.00 94.69 320 ALA A C 1
ATOM 2586 O O . ALA A 1 320 ? 16.962 -7.347 7.465 1.00 94.69 320 ALA A O 1
ATOM 2587 N N . ALA A 1 321 ? 14.915 -8.265 7.564 1.00 94.06 321 ALA A N 1
ATOM 2588 C CA . ALA A 1 321 ? 14.299 -7.448 6.521 1.00 94.06 321 ALA A CA 1
ATOM 2589 C C . ALA A 1 321 ? 12.785 -7.340 6.733 1.00 94.06 321 ALA A C 1
ATOM 2591 O O . ALA A 1 321 ? 12.168 -8.224 7.326 1.00 94.06 321 ALA A O 1
ATOM 2592 N N . GLY A 1 322 ? 12.184 -6.273 6.210 1.00 91.88 322 GLY A N 1
ATOM 2593 C CA . GLY A 1 322 ? 10.748 -6.039 6.320 1.00 91.88 322 GLY A CA 1
ATOM 2594 C C . GLY A 1 322 ? 10.350 -5.604 7.725 1.00 91.88 322 GLY A C 1
ATOM 2595 O O . GLY A 1 322 ? 11.139 -4.984 8.440 1.00 91.88 322 GLY A O 1
ATOM 2596 N N . ASP A 1 323 ? 9.119 -5.904 8.123 1.00 92.56 323 ASP A N 1
ATOM 2597 C CA . ASP A 1 323 ? 8.523 -5.320 9.327 1.00 92.56 323 ASP A CA 1
ATOM 2598 C C . ASP A 1 323 ? 9.271 -5.680 10.618 1.00 92.56 323 ASP A C 1
ATOM 2600 O O . ASP A 1 323 ? 9.363 -4.845 11.513 1.00 92.56 323 ASP A O 1
ATOM 2604 N N . CYS A 1 324 ? 9.898 -6.860 10.706 1.00 92.12 324 CYS A N 1
ATOM 2605 C CA . CYS A 1 324 ? 10.676 -7.249 11.889 1.00 92.12 324 CYS A CA 1
ATOM 2606 C C . CYS A 1 324 ? 11.952 -6.411 12.095 1.00 92.12 324 CYS A C 1
ATOM 2608 O O . CYS A 1 324 ? 12.490 -6.383 13.200 1.00 92.12 324 CYS A O 1
ATOM 2610 N N . ARG A 1 325 ? 12.432 -5.727 11.047 1.00 94.25 325 ARG A N 1
ATOM 2611 C CA . ARG A 1 325 ? 13.623 -4.861 11.055 1.00 94.25 325 ARG A CA 1
ATOM 2612 C C . ARG A 1 325 ? 13.257 -3.378 11.008 1.00 94.25 325 ARG A C 1
ATOM 2614 O O . ARG A 1 325 ? 13.854 -2.560 11.697 1.00 94.25 325 ARG A O 1
ATOM 2621 N N . ARG A 1 326 ? 12.293 -3.023 10.157 1.00 90.94 326 ARG A N 1
ATOM 2622 C CA . ARG A 1 326 ? 11.864 -1.644 9.885 1.00 90.94 326 ARG A CA 1
ATOM 2623 C C . ARG A 1 326 ? 10.795 -1.148 10.863 1.00 90.94 326 ARG A C 1
ATOM 2625 O O . ARG A 1 326 ? 10.634 0.064 11.026 1.00 90.94 326 ARG A O 1
ATOM 2632 N N . GLY A 1 327 ? 10.054 -2.067 11.473 1.00 90.81 327 GLY A N 1
ATOM 2633 C CA . GLY A 1 327 ? 8.734 -1.814 12.039 1.00 90.81 327 GLY A CA 1
ATOM 2634 C C . GLY A 1 327 ? 7.647 -1.842 10.960 1.00 90.81 327 GLY A C 1
ATOM 2635 O O . GLY A 1 327 ? 7.945 -1.887 9.765 1.00 90.81 327 GLY A O 1
ATOM 2636 N N . GLN A 1 328 ? 6.384 -1.783 11.389 1.00 87.69 328 GLN A N 1
ATOM 2637 C CA . GLN A 1 328 ? 5.211 -1.824 10.506 1.00 87.69 328 GLN A CA 1
ATOM 2638 C C . GLN A 1 328 ? 5.344 -0.875 9.319 1.00 87.69 328 GLN A C 1
ATOM 2640 O O . GLN A 1 328 ? 5.508 0.342 9.479 1.00 87.69 328 GLN A O 1
ATOM 2645 N N . SER A 1 329 ? 5.261 -1.434 8.118 1.00 89.25 329 SER A N 1
ATOM 2646 C CA . SER A 1 329 ? 5.393 -0.665 6.892 1.00 89.25 329 SER A CA 1
ATOM 2647 C C . SER A 1 329 ? 4.517 -1.218 5.771 1.00 89.25 329 SER A C 1
ATOM 2649 O O . SER A 1 329 ? 3.628 -2.037 5.975 1.00 89.25 329 SER A O 1
ATOM 2651 N N . LEU A 1 330 ? 4.713 -0.698 4.561 1.00 88.75 330 LEU A N 1
ATOM 2652 C CA . LEU A 1 330 ? 3.984 -1.160 3.384 1.00 88.75 330 LEU A CA 1
ATOM 2653 C C . LEU A 1 330 ? 4.570 -2.480 2.879 1.00 88.75 330 LEU A C 1
ATOM 2655 O O . LEU A 1 330 ? 5.789 -2.649 2.874 1.00 88.75 330 LEU A O 1
ATOM 2659 N N . VAL A 1 331 ? 3.728 -3.341 2.301 1.00 88.69 331 VAL A N 1
ATOM 2660 C CA . VAL A 1 331 ? 4.167 -4.588 1.644 1.00 88.69 331 VAL A CA 1
ATOM 2661 C C . VAL A 1 331 ? 5.303 -4.356 0.639 1.00 88.69 331 VAL A C 1
ATOM 2663 O O . VAL A 1 331 ? 6.273 -5.103 0.601 1.00 88.69 331 VAL A O 1
ATOM 2666 N N . VAL A 1 332 ? 5.252 -3.256 -0.119 1.00 89.25 332 VAL A N 1
ATOM 2667 C CA . VAL A 1 332 ? 6.294 -2.882 -1.089 1.00 89.25 332 VAL A CA 1
ATOM 2668 C C . VAL A 1 332 ? 7.641 -2.564 -0.431 1.00 89.25 332 VAL A C 1
ATOM 2670 O O . VAL A 1 332 ? 8.680 -2.787 -1.046 1.00 89.25 332 VAL A O 1
ATOM 2673 N N . HIS A 1 333 ? 7.651 -2.078 0.815 1.00 90.62 333 HIS A N 1
ATOM 2674 C CA . HIS A 1 333 ? 8.886 -1.912 1.579 1.00 90.62 333 HIS A CA 1
ATOM 2675 C C . HIS A 1 333 ? 9.427 -3.260 2.041 1.00 90.62 333 HIS A C 1
ATOM 2677 O O . HIS A 1 333 ? 10.622 -3.487 1.895 1.00 90.62 333 HIS A O 1
ATOM 2683 N N . ALA A 1 334 ? 8.568 -4.162 2.524 1.00 91.12 334 ALA A N 1
ATOM 2684 C CA . ALA A 1 334 ? 8.986 -5.504 2.917 1.00 91.12 334 ALA A CA 1
ATOM 2685 C C . ALA A 1 334 ? 9.593 -6.285 1.740 1.00 91.12 334 ALA A C 1
ATOM 2687 O O . ALA A 1 334 ? 10.671 -6.858 1.877 1.00 91.12 334 ALA A O 1
ATOM 2688 N N . ILE A 1 335 ? 8.967 -6.223 0.559 1.00 90.31 335 ILE A N 1
ATOM 2689 C CA . ILE A 1 335 ? 9.499 -6.835 -0.668 1.00 90.31 335 ILE A CA 1
ATOM 2690 C C . ILE A 1 335 ? 10.845 -6.202 -1.044 1.00 90.31 335 ILE A C 1
ATOM 2692 O O . ILE A 1 335 ? 11.799 -6.924 -1.329 1.00 90.31 335 ILE A O 1
ATOM 2696 N N . ASN A 1 336 ? 10.952 -4.868 -1.021 1.00 90.94 336 ASN A N 1
ATOM 2697 C CA . ASN A 1 336 ? 12.213 -4.196 -1.330 1.00 90.94 336 ASN A CA 1
ATOM 2698 C C .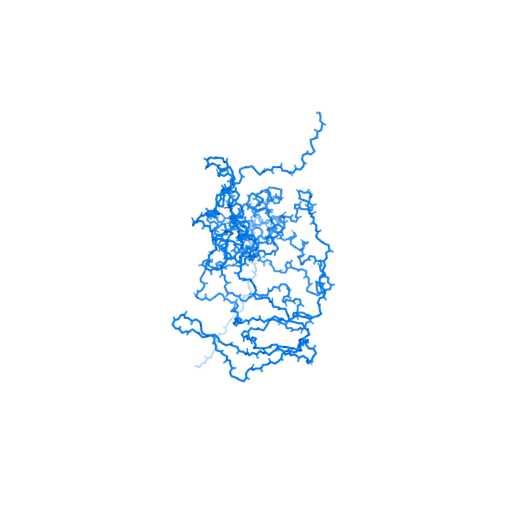 ASN A 1 336 ? 13.332 -4.622 -0.367 1.00 90.94 336 ASN A C 1
ATOM 2700 O O . ASN A 1 336 ? 14.402 -5.017 -0.816 1.00 90.94 336 ASN A O 1
ATOM 2704 N N . GLU A 1 337 ? 13.085 -4.575 0.945 1.00 92.38 337 GLU A N 1
ATOM 2705 C CA . GLU A 1 337 ? 14.073 -4.975 1.949 1.00 92.38 337 GLU A CA 1
ATOM 2706 C C . GLU A 1 337 ? 14.463 -6.449 1.806 1.00 92.38 337 GLU A C 1
ATOM 2708 O O . GLU A 1 337 ? 15.646 -6.761 1.874 1.00 92.38 337 GLU A O 1
ATOM 2713 N N . GLY A 1 338 ? 13.512 -7.345 1.519 1.00 91.31 338 GLY A N 1
ATOM 2714 C CA . GLY A 1 338 ? 13.803 -8.754 1.244 1.00 91.31 338 GLY A CA 1
ATOM 2715 C C . GLY A 1 338 ? 14.722 -8.945 0.032 1.00 91.31 338 GLY A C 1
ATOM 2716 O O . GLY A 1 338 ? 15.687 -9.705 0.104 1.00 91.31 338 GLY A O 1
ATOM 2717 N N . ARG A 1 339 ? 14.487 -8.207 -1.062 1.00 89.94 339 ARG A N 1
ATOM 2718 C CA . ARG A 1 339 ? 15.358 -8.229 -2.254 1.00 89.94 339 ARG A CA 1
ATOM 2719 C C . ARG A 1 339 ? 16.766 -7.723 -1.944 1.00 89.94 339 ARG A C 1
ATOM 2721 O O . ARG A 1 339 ? 17.742 -8.323 -2.388 1.00 89.94 339 ARG A O 1
ATOM 2728 N N . GLN A 1 340 ? 16.882 -6.638 -1.180 1.00 91.25 340 GLN A N 1
ATOM 2729 C CA . GLN A 1 340 ? 18.190 -6.090 -0.821 1.00 91.25 340 GLN A CA 1
ATOM 2730 C C . GLN A 1 340 ? 18.935 -6.976 0.188 1.00 91.25 340 GLN A C 1
ATOM 2732 O O . GLN A 1 340 ? 20.141 -7.162 0.051 1.00 91.25 340 GLN A O 1
ATOM 2737 N N . ALA A 1 341 ? 18.229 -7.596 1.136 1.00 90.62 341 ALA A N 1
ATOM 2738 C CA . ALA A 1 341 ? 18.809 -8.592 2.031 1.00 90.62 341 ALA A CA 1
ATOM 2739 C C . ALA A 1 341 ? 19.305 -9.820 1.256 1.00 90.62 341 ALA A C 1
ATOM 2741 O O . ALA A 1 341 ? 20.409 -10.290 1.510 1.00 90.62 341 ALA A O 1
ATOM 2742 N N . ALA A 1 342 ? 18.550 -10.297 0.259 1.00 88.06 342 ALA A N 1
ATOM 2743 C CA . ALA A 1 342 ? 18.991 -11.384 -0.616 1.00 88.06 342 ALA A CA 1
ATOM 2744 C C . ALA A 1 342 ? 20.268 -11.023 -1.391 1.00 88.06 342 ALA A C 1
ATOM 2746 O O . ALA A 1 342 ? 21.178 -11.843 -1.481 1.00 88.06 342 ALA A O 1
ATOM 2747 N N . ARG A 1 343 ? 20.373 -9.785 -1.896 1.00 86.56 343 ARG A N 1
ATOM 2748 C CA . ARG A 1 343 ? 21.595 -9.276 -2.537 1.00 86.56 343 ARG A CA 1
ATOM 2749 C C . ARG A 1 343 ? 22.788 -9.251 -1.576 1.00 86.56 343 ARG A C 1
ATOM 2751 O O . ARG A 1 343 ? 23.889 -9.608 -1.984 1.00 86.56 343 ARG A O 1
ATOM 2758 N N . GLU A 1 344 ? 22.597 -8.834 -0.325 1.00 89.12 344 GLU A N 1
ATOM 2759 C CA . GLU A 1 344 ? 23.670 -8.855 0.681 1.00 89.12 344 GLU A CA 1
ATOM 2760 C C . GLU A 1 344 ? 24.100 -10.275 1.047 1.00 89.12 344 GLU A C 1
ATOM 2762 O O . GLU A 1 344 ? 25.296 -10.541 1.120 1.00 89.12 344 GLU A O 1
ATOM 2767 N N . ILE A 1 345 ? 23.146 -11.194 1.218 1.00 86.62 345 ILE A N 1
ATOM 2768 C CA . ILE A 1 345 ? 23.430 -12.613 1.461 1.00 86.62 345 ILE A CA 1
ATOM 2769 C C . ILE A 1 345 ? 24.239 -13.195 0.298 1.00 86.62 345 ILE A C 1
ATOM 2771 O O . ILE A 1 345 ? 25.256 -13.846 0.518 1.00 86.62 345 ILE A O 1
ATOM 2775 N N . ASP A 1 346 ? 23.814 -12.937 -0.940 1.00 84.69 346 ASP A N 1
ATOM 2776 C CA . ASP A 1 346 ? 24.507 -13.398 -2.144 1.00 84.69 346 ASP A CA 1
ATOM 2777 C C . ASP A 1 346 ? 25.933 -12.834 -2.228 1.00 84.69 346 ASP A C 1
ATOM 2779 O O . ASP A 1 346 ? 26.874 -13.583 -2.486 1.00 84.69 346 ASP A O 1
ATOM 2783 N N . ALA A 1 347 ? 26.111 -11.545 -1.921 1.00 87.06 347 ALA A N 1
ATOM 2784 C CA . ALA A 1 347 ? 27.426 -10.913 -1.869 1.00 87.06 347 ALA A CA 1
ATOM 2785 C C . ALA A 1 347 ? 28.327 -11.523 -0.787 1.00 87.06 347 ALA A C 1
ATOM 2787 O O . ALA A 1 347 ? 29.491 -11.817 -1.059 1.00 87.06 347 ALA A O 1
ATOM 2788 N N . ASP A 1 348 ? 27.806 -11.758 0.417 1.00 85.19 348 ASP A N 1
ATOM 2789 C CA . ASP A 1 348 ? 28.562 -12.368 1.516 1.00 85.19 348 ASP A CA 1
ATOM 2790 C C . ASP A 1 348 ? 28.960 -13.827 1.204 1.00 85.19 348 ASP A C 1
ATOM 2792 O O . ASP A 1 348 ? 29.997 -14.299 1.676 1.00 85.19 348 ASP A O 1
ATOM 2796 N N . LEU A 1 349 ? 28.181 -14.539 0.381 1.00 83.75 349 LEU A N 1
ATOM 2797 C CA . LEU A 1 349 ? 28.513 -15.886 -0.100 1.00 83.75 349 LEU A CA 1
ATOM 2798 C C . LEU A 1 349 ? 29.519 -15.890 -1.264 1.00 83.75 349 LEU A C 1
ATOM 2800 O O . LEU A 1 349 ? 30.262 -16.860 -1.409 1.00 83.75 349 LEU A O 1
ATOM 2804 N N . HIS A 1 350 ? 29.588 -14.814 -2.054 1.00 83.12 350 HIS A N 1
ATOM 2805 C CA . HIS A 1 350 ? 30.417 -14.710 -3.261 1.00 83.12 350 HIS A CA 1
ATOM 2806 C C . HIS A 1 350 ? 31.499 -13.619 -3.160 1.00 83.12 350 HIS A C 1
ATOM 2808 O O . HIS A 1 350 ? 31.723 -12.848 -4.095 1.00 83.12 350 HIS A O 1
ATOM 2814 N N . ASN A 1 351 ? 32.211 -13.558 -2.028 1.00 83.69 351 ASN A N 1
ATOM 2815 C CA . ASN A 1 351 ? 33.376 -12.680 -1.818 1.00 83.69 351 ASN A CA 1
ATOM 2816 C C . ASN A 1 351 ? 33.113 -11.187 -2.113 1.00 83.69 351 ASN A C 1
ATOM 2818 O O . ASN A 1 351 ? 33.971 -10.480 -2.644 1.00 83.69 351 ASN A O 1
ATOM 2822 N N . GLY A 1 352 ? 31.921 -10.701 -1.772 1.00 81.50 352 GLY A N 1
ATOM 2823 C CA . GLY A 1 352 ? 31.510 -9.306 -1.930 1.00 81.50 352 GLY A CA 1
ATOM 2824 C C . GLY A 1 352 ? 30.900 -8.957 -3.291 1.00 81.50 352 GLY A C 1
ATOM 2825 O O . GLY A 1 352 ? 30.612 -7.785 -3.531 1.00 81.50 352 GLY A O 1
ATOM 2826 N N . MET A 1 353 ? 30.683 -9.929 -4.182 1.00 80.38 353 MET A N 1
ATOM 2827 C CA . MET A 1 353 ? 30.043 -9.709 -5.484 1.00 80.38 353 MET A CA 1
ATOM 2828 C C . MET A 1 353 ? 28.640 -10.311 -5.519 1.00 80.38 353 MET A C 1
ATOM 2830 O O . MET A 1 353 ? 28.439 -11.426 -5.070 1.00 80.38 353 MET A O 1
ATOM 2834 N N . SER A 1 354 ? 27.672 -9.603 -6.101 1.00 80.12 354 SER A N 1
ATOM 2835 C CA . SER A 1 354 ? 26.328 -10.142 -6.330 1.00 80.12 354 SER A CA 1
ATOM 2836 C C . SER A 1 354 ? 25.817 -9.766 -7.714 1.00 80.12 354 SER A C 1
ATOM 2838 O O . SER A 1 354 ? 25.994 -8.631 -8.170 1.00 80.12 354 SER A O 1
ATOM 2840 N N . THR A 1 355 ? 25.161 -10.725 -8.367 1.00 79.69 355 THR A N 1
ATOM 2841 C CA . THR A 1 355 ? 24.481 -10.532 -9.661 1.00 79.69 355 THR A CA 1
ATOM 2842 C C . THR A 1 355 ? 23.009 -10.144 -9.497 1.00 79.69 355 THR A C 1
ATOM 2844 O O . THR A 1 355 ? 22.371 -9.718 -10.461 1.00 79.69 355 THR A O 1
ATOM 2847 N N . LEU A 1 356 ? 22.470 -10.239 -8.276 1.00 82.50 356 LEU A N 1
ATOM 2848 C CA . LEU A 1 356 ? 21.110 -9.819 -7.948 1.00 82.50 356 LEU A CA 1
ATOM 2849 C C . LEU A 1 356 ? 20.981 -8.298 -8.057 1.00 82.50 356 LEU A C 1
ATOM 2851 O O . LEU A 1 356 ? 21.928 -7.594 -7.732 1.00 82.50 356 LEU A O 1
ATOM 2855 N N . PRO A 1 357 ? 19.838 -7.737 -8.469 1.00 78.56 357 PRO A N 1
ATOM 2856 C CA . PRO A 1 357 ? 19.691 -6.296 -8.668 1.00 78.56 357 PRO A CA 1
ATOM 2857 C C . PRO A 1 357 ? 19.741 -5.507 -7.348 1.00 78.56 357 PRO A C 1
ATOM 2859 O O . PRO A 1 357 ? 19.184 -5.928 -6.336 1.00 78.56 357 PRO A O 1
ATOM 2862 N N . GLY A 1 358 ? 20.380 -4.332 -7.367 1.00 75.94 358 GLY A N 1
ATOM 2863 C CA . GLY A 1 358 ? 20.343 -3.362 -6.261 1.00 75.94 358 GLY A CA 1
ATOM 2864 C C . GLY A 1 358 ? 19.020 -2.581 -6.188 1.00 75.94 358 GLY A C 1
ATOM 2865 O O . GLY A 1 358 ? 18.062 -2.923 -6.888 1.00 75.94 358 GLY A O 1
ATOM 2866 N N . PRO A 1 359 ? 18.928 -1.519 -5.368 1.00 67.31 359 PRO A N 1
ATOM 2867 C CA . PRO A 1 359 ? 17.721 -0.695 -5.278 1.00 67.31 359 PRO A CA 1
ATOM 2868 C C . PRO A 1 359 ? 17.402 -0.046 -6.631 1.00 67.31 359 PRO A C 1
ATOM 2870 O O . PRO A 1 359 ? 18.241 0.660 -7.186 1.00 67.31 359 PRO A O 1
ATOM 2873 N N . GLY A 1 360 ? 16.215 -0.316 -7.187 1.00 62.75 360 GLY A N 1
ATOM 2874 C CA . GLY A 1 360 ? 15.843 0.122 -8.542 1.00 62.75 360 GLY A CA 1
ATOM 2875 C C . GLY A 1 360 ? 16.678 -0.505 -9.671 1.00 62.75 360 GLY A C 1
ATOM 2876 O O . GLY A 1 360 ? 16.590 -0.069 -10.815 1.00 62.75 360 GLY A O 1
ATOM 2877 N N . GLY A 1 361 ? 17.503 -1.511 -9.361 1.00 63.22 361 GLY A N 1
ATOM 2878 C CA . GLY A 1 361 ? 18.290 -2.252 -10.337 1.00 63.22 361 GLY A CA 1
ATOM 2879 C C . GLY A 1 361 ? 17.413 -3.198 -11.152 1.00 63.22 361 GLY A C 1
ATOM 2880 O O . GLY A 1 361 ? 16.503 -3.841 -10.626 1.00 63.22 361 GLY A O 1
ATOM 2881 N N . VAL A 1 362 ? 17.714 -3.303 -12.441 1.00 58.28 362 VAL A N 1
ATOM 2882 C CA . VAL A 1 362 ? 17.016 -4.188 -13.374 1.00 58.28 362 VAL A CA 1
ATOM 2883 C C . VAL A 1 362 ? 17.774 -5.508 -13.489 1.00 58.28 362 VAL A C 1
ATOM 2885 O O . VAL A 1 362 ? 19.001 -5.502 -13.567 1.00 58.28 362 VAL A O 1
ATOM 2888 N N . ILE A 1 363 ? 17.063 -6.641 -13.506 1.00 54.69 363 ILE A N 1
ATOM 2889 C CA . ILE A 1 363 ? 17.670 -7.933 -13.847 1.00 54.69 363 ILE A CA 1
ATOM 2890 C C . ILE A 1 363 ? 17.792 -7.977 -15.374 1.00 54.69 363 ILE A C 1
ATOM 2892 O O . ILE A 1 363 ? 16.756 -7.982 -16.039 1.00 54.69 363 ILE A O 1
ATOM 2896 N N . PRO A 1 364 ? 19.005 -8.019 -15.955 1.00 44.47 364 PRO A N 1
ATOM 2897 C CA . PRO A 1 364 ? 19.163 -8.018 -17.409 1.00 44.47 364 PRO A CA 1
ATOM 2898 C C . PRO A 1 364 ? 18.516 -9.245 -18.076 1.00 44.47 364 PRO A C 1
ATOM 2900 O O . PRO A 1 364 ? 18.133 -9.167 -19.238 1.00 44.47 364 PRO A O 1
ATOM 2903 N N . TYR A 1 365 ? 18.330 -10.342 -17.328 1.00 43.66 365 TYR A N 1
ATOM 2904 C CA . TYR A 1 365 ? 17.619 -11.546 -17.761 1.00 43.66 365 TYR A CA 1
ATOM 2905 C C . TYR A 1 365 ? 16.800 -12.119 -16.590 1.00 43.66 365 TYR A C 1
ATOM 2907 O O . TYR A 1 365 ? 17.404 -12.638 -15.649 1.00 43.66 365 TYR A O 1
ATOM 2915 N N . PRO A 1 366 ? 15.453 -12.033 -16.577 1.00 40.75 366 PRO A N 1
ATOM 2916 C CA . PRO A 1 366 ? 14.667 -12.711 -15.548 1.00 40.75 366 PRO A CA 1
ATOM 2917 C C . PRO A 1 366 ? 14.974 -14.218 -15.604 1.00 40.75 366 PRO A C 1
ATOM 2919 O O . PRO A 1 366 ? 15.062 -14.756 -16.712 1.00 40.75 366 PRO A O 1
ATOM 2922 N N . PRO A 1 367 ? 15.139 -14.921 -14.466 1.00 40.50 367 PRO A N 1
ATOM 2923 C CA . PRO A 1 367 ? 15.259 -16.369 -14.488 1.00 40.50 367 PRO A CA 1
ATOM 2924 C C . PRO A 1 367 ? 13.967 -16.926 -15.085 1.00 40.50 367 PRO A C 1
ATOM 2926 O O . PRO A 1 367 ? 12.899 -16.874 -14.474 1.00 40.50 367 PRO A O 1
ATOM 2929 N N . ILE A 1 368 ? 14.050 -17.397 -16.325 1.00 40.19 368 ILE A N 1
ATOM 2930 C CA . ILE A 1 368 ? 12.961 -18.087 -16.998 1.00 40.19 368 ILE A CA 1
ATOM 2931 C C . ILE A 1 368 ? 12.734 -19.389 -16.227 1.00 40.19 368 ILE A C 1
ATOM 2933 O O . ILE A 1 368 ? 13.447 -20.367 -16.413 1.00 40.19 368 ILE A O 1
ATOM 2937 N N . ALA A 1 369 ? 11.716 -19.398 -15.374 1.00 43.91 369 ALA A N 1
ATOM 2938 C CA . ALA A 1 369 ? 10.952 -20.595 -15.042 1.00 43.91 369 ALA A CA 1
ATOM 2939 C C . ALA A 1 369 ? 9.540 -20.471 -15.642 1.00 43.91 369 ALA A C 1
ATOM 2941 O O . ALA A 1 369 ? 8.540 -20.795 -15.011 1.00 43.91 369 ALA A O 1
ATOM 2942 N N . LEU A 1 370 ? 9.449 -19.963 -16.874 1.00 42.47 370 LEU A N 1
ATOM 2943 C CA . LEU A 1 370 ? 8.278 -20.163 -17.724 1.00 42.47 370 LEU A CA 1
ATOM 2944 C C . LEU A 1 370 ? 8.502 -21.492 -18.436 1.00 42.47 370 LEU A C 1
ATOM 2946 O O . LEU A 1 370 ? 9.455 -21.621 -19.198 1.00 42.47 370 LEU A O 1
ATOM 2950 N N . GLY A 1 371 ? 7.678 -22.489 -18.116 1.00 42.03 371 GLY A N 1
ATOM 2951 C CA . GLY A 1 371 ? 7.845 -23.869 -18.560 1.00 42.03 371 GLY A CA 1
ATOM 2952 C C . GLY A 1 371 ? 8.031 -23.999 -20.071 1.00 42.03 371 GLY A C 1
ATOM 2953 O O . GLY A 1 371 ? 7.068 -24.000 -20.834 1.00 42.03 371 GLY A O 1
ATOM 2954 N N . THR A 1 372 ? 9.274 -24.181 -20.500 1.00 35.56 372 THR A N 1
ATOM 2955 C CA . THR A 1 372 ? 9.614 -24.628 -21.843 1.00 35.56 372 THR A CA 1
ATOM 2956 C C . THR A 1 372 ? 9.280 -26.113 -21.932 1.00 35.56 372 THR A C 1
ATOM 2958 O O . THR A 1 372 ? 10.078 -26.976 -21.571 1.00 35.56 372 THR A O 1
ATOM 2961 N N . LYS A 1 373 ? 8.095 -26.444 -22.457 1.00 39.38 373 LYS A N 1
ATOM 2962 C CA . LYS A 1 373 ? 7.991 -27.674 -23.246 1.00 39.38 373 LYS A CA 1
ATOM 2963 C C . LYS A 1 373 ? 8.864 -27.449 -24.475 1.00 39.38 373 LYS A C 1
ATOM 2965 O O . LYS A 1 373 ? 8.461 -26.755 -25.404 1.00 39.38 373 LYS A O 1
ATOM 2970 N N . LEU A 1 374 ? 10.081 -27.983 -24.429 1.00 35.72 374 LEU A N 1
ATOM 2971 C CA . LEU A 1 374 ? 10.897 -28.209 -25.613 1.00 35.72 374 LEU A CA 1
ATOM 2972 C C . LEU A 1 374 ? 10.026 -28.958 -26.625 1.00 35.72 374 LEU A C 1
ATOM 2974 O O . LEU A 1 374 ? 9.605 -30.088 -26.378 1.00 35.72 374 LEU A O 1
ATOM 2978 N N . MET A 1 375 ? 9.709 -28.287 -27.731 1.00 35.75 375 MET A N 1
ATOM 2979 C CA . MET A 1 375 ? 9.243 -28.948 -28.940 1.00 35.75 375 MET A CA 1
ATOM 2980 C C . MET A 1 375 ? 10.358 -29.906 -29.354 1.00 35.75 375 MET A C 1
ATOM 2982 O O . MET A 1 375 ? 11.438 -29.468 -29.742 1.00 35.75 375 MET A O 1
ATOM 2986 N N . ALA A 1 376 ? 10.111 -31.201 -29.180 1.00 36.56 376 ALA A N 1
ATOM 2987 C CA . ALA A 1 376 ? 10.946 -32.244 -29.741 1.00 36.56 376 ALA A CA 1
ATOM 2988 C C . ALA A 1 376 ? 10.786 -32.203 -31.266 1.00 36.56 376 ALA A C 1
ATOM 2990 O O . ALA A 1 376 ? 9.690 -32.432 -31.782 1.00 36.56 376 ALA A O 1
ATOM 2991 N N . GLY A 1 377 ? 11.877 -31.866 -31.945 1.00 33.84 377 GLY A N 1
ATOM 2992 C CA . GLY A 1 377 ? 12.130 -32.124 -33.356 1.00 33.84 377 GLY A CA 1
ATOM 2993 C C . GLY A 1 377 ? 13.460 -32.844 -33.454 1.00 33.84 377 GLY A C 1
ATOM 2994 O O . GLY A 1 377 ? 14.396 -32.379 -32.762 1.00 33.84 377 GLY A O 1
#

InterPro domains:
  IPR009051 Alpha-helical ferredoxin [G3DSA:1.10.1060.10] (11-180)
  IPR023753 FAD/NAD(P)-binding domain [PF07992] (263-338)
  IPR028261 Dihydroprymidine dehydrogenase domain II [PF14691] (57-166)
  IPR036188 FAD/NAD(P)-binding domain superfamily [G3DSA:3.50.50.60] (217-352)
  IPR036188 FAD/NAD(P)-binding domain superfamily [SSF51905] (182-349)
  IPR051394 Glutamate Synthase [PTHR43100] (8-178)

Radius of gyration: 28.48 Å; chains: 1; bounding box: 70×96×84 Å

Foldseek 3Di:
DDDDDDDDDDDDDDDDDPDDDDPVVVDPPVPDQALQCLLVPDADDDDQFDDLVVCLVDVPDGGPLVVLLVCVLSLLSSANLDPPQQLLDVQHFQLSQPQNVLSVCVNVVNLVVSVVSRCQRDVCLCCCLPAPPGSSQLQGPSVVPHRGRPSSSNSNNSVVVCVVVVLDDDDDDDDDDDDDDDADEAQAAAAAQDADPVQDPPHRGRHHDDDSVQVSNCVVPVHRRYDYQKDWDDFDDPVVRFTQWTKIFGWDWDDDPNDTDIDTDPPRIDTDTDRDDDDPVFDQADDCPVCVVVVFDADPSRAGDDDPPAQDTPDPPDGDADCSHVNDDGPSRRRLRVQRNVQVSQCVVVVNDGLRAHRSGGNPDDPPPRDDPPPDD

Secondary structure (DSSP, 8-state):
----------------------GGGS---TT---STTHHHHSPPP---BPPHHHHTT--S-SB-HHHHHHHHHHHHHT----SS-GGGSTTS-TT---HHHHHHHHHTT-HHHHHHHHHHH-S-HHHHHHH---HHHHT-GGGGTSPPP-HHHHHHHHHHHHHHTTSS-----------S---EEESSPPPPSS--TTS-TTSPP------HHHHHHHHHHSS-SEEESEEEEEEEE-SSSSEEEEEEEEEEEEEETTEEEEEEPTT--EEEE-S--------SSS-HHHHHHTT--B-TTSPBP--TTSSB-SSTT-B--THHHH-S--HHHHHHHHHHHHHHHHHHHTTT---S--TT---SS----S-------